Protein AF-A0A7S3TJL0-F1 (afdb_monomer_lite)

Structure (mmCIF, N/CA/C/O backbone):
data_AF-A0A7S3TJL0-F1
#
_entry.id   AF-A0A7S3TJL0-F1
#
loop_
_atom_site.group_PDB
_atom_site.id
_atom_site.type_symbol
_atom_site.label_atom_id
_atom_site.label_alt_id
_atom_site.label_comp_id
_atom_site.label_asym_id
_atom_site.label_entity_id
_atom_site.label_seq_id
_atom_site.pdbx_PDB_ins_code
_atom_site.Cartn_x
_atom_site.Cartn_y
_atom_site.Cartn_z
_atom_site.occupancy
_atom_site.B_iso_or_equiv
_atom_site.auth_seq_id
_atom_site.auth_comp_id
_atom_site.auth_asym_id
_atom_site.auth_atom_id
_atom_site.pdbx_PDB_model_num
ATOM 1 N N . MET A 1 1 ? -51.383 46.340 57.759 1.00 37.53 1 MET A N 1
ATOM 2 C CA . MET A 1 1 ? -51.247 44.879 57.587 1.00 37.53 1 MET A CA 1
ATOM 3 C C . MET A 1 1 ? -51.722 44.535 56.179 1.00 37.53 1 MET A C 1
ATOM 5 O O . MET A 1 1 ? -52.919 44.506 55.946 1.00 37.53 1 MET A O 1
ATOM 9 N N . LEU A 1 2 ? -50.803 44.392 55.225 1.00 33.56 2 LEU A N 1
ATOM 10 C CA . LEU A 1 2 ? -51.072 43.891 53.872 1.00 33.56 2 LEU A CA 1
ATOM 11 C C . LEU A 1 2 ? -49.886 42.992 53.514 1.00 33.56 2 LEU A C 1
ATOM 13 O O . LEU A 1 2 ? -48.758 43.473 53.453 1.00 33.56 2 LEU A O 1
ATOM 17 N N . ALA A 1 3 ? -50.137 41.693 53.368 1.00 33.34 3 ALA A N 1
ATOM 18 C CA . ALA A 1 3 ? -49.146 40.703 52.967 1.00 33.34 3 ALA A CA 1
ATOM 19 C C . ALA A 1 3 ? -49.396 40.327 51.501 1.00 33.34 3 ALA A C 1
ATOM 21 O O . ALA A 1 3 ? -50.494 39.899 51.150 1.00 33.34 3 ALA A O 1
ATOM 22 N N . PHE A 1 4 ? -48.382 40.503 50.654 1.00 33.59 4 PHE A N 1
ATOM 23 C CA . PHE A 1 4 ? -48.356 39.991 49.286 1.00 33.59 4 PHE A CA 1
ATOM 24 C C . PHE A 1 4 ? -47.854 38.542 49.309 1.00 33.59 4 PHE A C 1
ATOM 26 O O . PHE A 1 4 ? -46.744 38.283 49.770 1.00 33.59 4 PHE A O 1
ATOM 33 N N . ALA A 1 5 ? -48.651 37.604 48.797 1.00 37.78 5 ALA A N 1
ATOM 34 C CA . ALA A 1 5 ? -48.217 36.237 48.527 1.00 37.78 5 ALA A CA 1
ATOM 35 C C . ALA A 1 5 ? -47.764 36.135 47.062 1.00 37.78 5 ALA A C 1
ATOM 37 O O . ALA A 1 5 ? -48.569 36.305 46.148 1.00 37.78 5 ALA A O 1
ATOM 38 N N . ALA A 1 6 ? -46.476 35.873 46.837 1.00 39.34 6 ALA A N 1
ATOM 39 C CA . ALA A 1 6 ? -45.930 35.566 45.519 1.00 39.34 6 ALA A CA 1
ATOM 40 C C . ALA A 1 6 ? -45.994 34.050 45.277 1.00 39.34 6 ALA A C 1
ATOM 42 O O . ALA A 1 6 ? -45.439 33.265 46.044 1.00 39.34 6 ALA A O 1
ATOM 43 N N . THR A 1 7 ? -46.675 33.629 44.213 1.00 39.88 7 THR A N 1
ATOM 44 C CA . THR A 1 7 ? -46.745 32.225 43.788 1.00 39.88 7 THR A CA 1
ATOM 45 C C . THR A 1 7 ? -45.556 31.904 42.882 1.00 39.88 7 THR A C 1
ATOM 47 O O . THR A 1 7 ? -45.452 32.432 41.777 1.00 39.88 7 THR A O 1
ATOM 50 N N . VAL A 1 8 ? -44.659 31.025 43.331 1.00 39.06 8 VAL A N 1
ATOM 51 C CA . VAL A 1 8 ? -43.552 30.498 42.519 1.00 39.06 8 VAL A CA 1
ATOM 52 C C . VAL A 1 8 ? -44.077 29.333 41.674 1.00 39.06 8 VAL A C 1
ATOM 54 O O . VAL A 1 8 ? -44.480 28.306 42.214 1.00 39.06 8 VAL A O 1
ATOM 57 N N . LYS A 1 9 ? -44.082 29.476 40.341 1.00 39.56 9 LYS A N 1
ATOM 58 C CA . LYS A 1 9 ? -44.281 28.351 39.413 1.00 39.56 9 LYS A CA 1
ATOM 59 C C . LYS A 1 9 ? -42.961 27.600 39.262 1.00 39.56 9 LYS A C 1
ATOM 61 O O . LYS A 1 9 ? -41.995 28.134 38.723 1.00 39.56 9 LYS A O 1
ATOM 66 N N . GLN A 1 10 ? -42.935 26.363 39.737 1.00 40.12 10 GLN A N 1
ATOM 67 C CA . GLN A 1 10 ? -41.812 25.449 39.586 1.00 40.12 10 GLN A CA 1
ATOM 68 C C . GLN A 1 10 ? -41.771 24.951 38.132 1.00 40.12 10 GLN A C 1
ATOM 70 O O . GLN A 1 10 ? -42.680 24.258 37.677 1.00 40.12 10 GLN A O 1
ATOM 75 N N . VAL A 1 11 ? -40.747 25.356 37.381 1.00 43.44 11 VAL A N 1
ATOM 76 C CA . VAL A 1 11 ? -40.484 24.839 36.033 1.00 43.44 11 VAL A CA 1
ATOM 77 C C . VAL A 1 11 ? -39.840 23.464 36.200 1.00 43.44 11 VAL A C 1
ATOM 79 O O . VAL A 1 11 ? -38.714 23.366 36.685 1.00 43.44 11 VAL A O 1
ATOM 82 N N . LEU A 1 12 ? -40.563 22.395 35.853 1.00 43.06 12 LEU A N 1
ATOM 83 C CA . LEU A 1 12 ? -39.977 21.058 35.773 1.00 43.06 12 LEU A CA 1
ATOM 84 C C . LEU A 1 12 ? -38.981 21.029 34.607 1.00 43.06 12 LEU A C 1
ATOM 86 O O . LEU A 1 12 ? -39.373 21.120 33.445 1.00 43.06 12 LEU A O 1
ATOM 90 N N . SER A 1 13 ? -37.697 20.911 34.939 1.00 40.69 13 SER A N 1
ATOM 91 C CA . SER A 1 13 ? -36.629 20.610 33.988 1.00 40.69 13 SER A CA 1
ATOM 92 C C . SER A 1 13 ? -36.800 19.172 33.498 1.00 40.69 13 SER A C 1
ATOM 94 O O . SER A 1 13 ? -36.770 18.231 34.294 1.00 40.69 13 SER A O 1
ATOM 96 N N . THR A 1 14 ? -37.026 18.992 32.201 1.00 42.03 14 THR A N 1
ATOM 97 C CA . THR A 1 14 ? -37.014 17.678 31.561 1.00 42.03 14 THR A CA 1
ATOM 98 C C . THR A 1 14 ? -35.569 17.189 31.487 1.00 42.03 14 THR A C 1
ATOM 100 O O . THR A 1 14 ? -34.724 17.782 30.821 1.00 42.03 14 THR A O 1
ATOM 103 N N . ALA A 1 15 ? -35.261 16.114 32.213 1.00 44.47 15 ALA A N 1
ATOM 104 C CA . ALA A 1 15 ? -33.956 15.471 32.157 1.00 44.47 15 ALA A CA 1
ATOM 105 C C . ALA A 1 15 ? -33.783 14.784 30.792 1.00 44.47 15 ALA A C 1
ATOM 107 O O . ALA A 1 15 ? -34.384 13.743 30.532 1.00 44.47 15 ALA A O 1
ATOM 108 N N . THR A 1 16 ? -32.969 15.372 29.916 1.00 42.31 16 THR A N 1
ATOM 109 C CA . THR A 1 16 ? -32.524 14.733 28.674 1.00 42.31 16 THR A CA 1
ATOM 110 C C . THR A 1 16 ? -31.595 13.578 29.033 1.00 42.31 16 THR A C 1
ATOM 112 O O . THR A 1 16 ? -30.506 13.788 29.566 1.00 42.31 16 THR A O 1
ATOM 115 N N . THR A 1 17 ? -32.027 12.347 28.773 1.00 38.78 17 THR A N 1
ATOM 116 C CA . THR A 1 17 ? -31.172 11.161 28.881 1.00 38.78 17 THR A CA 1
ATOM 117 C C . THR A 1 17 ? -30.057 11.290 27.837 1.00 38.78 17 THR A C 1
ATOM 119 O O . THR A 1 17 ? -30.374 11.553 26.675 1.00 38.78 17 THR A O 1
ATOM 122 N N . PRO A 1 18 ? -28.766 11.160 28.193 1.00 42.19 18 PRO A N 1
ATOM 123 C CA . PRO A 1 18 ? -27.700 11.211 27.202 1.00 42.19 18 PRO A CA 1
ATOM 124 C C . PRO A 1 18 ? -27.869 10.038 26.232 1.00 42.19 18 PRO A C 1
ATOM 126 O O . PRO A 1 18 ? -27.797 8.876 26.629 1.00 42.19 18 PRO A O 1
ATOM 129 N N . THR A 1 19 ? -28.116 10.344 24.959 1.00 41.25 19 THR A N 1
ATOM 130 C CA . THR A 1 19 ? -28.063 9.358 23.879 1.00 41.25 19 THR A CA 1
ATOM 131 C C . THR A 1 19 ? -26.627 8.856 23.788 1.00 41.25 19 THR A C 1
ATOM 133 O O . THR A 1 19 ? -25.741 9.583 23.340 1.00 41.25 19 THR A O 1
ATOM 136 N N . VAL A 1 20 ? -26.381 7.628 24.242 1.00 49.62 20 VAL A N 1
ATOM 137 C CA . VAL A 1 20 ? -25.116 6.935 23.986 1.00 49.62 20 VAL A CA 1
ATOM 138 C C . VAL A 1 20 ? -25.067 6.692 22.482 1.00 49.62 20 VAL A C 1
ATOM 140 O O . VAL A 1 20 ? -25.865 5.918 21.955 1.00 49.62 20 VAL A O 1
ATOM 143 N N . LEU A 1 21 ? -24.193 7.406 21.771 1.00 59.88 21 LEU A N 1
ATOM 144 C CA . LEU A 1 21 ? -23.946 7.107 20.366 1.00 59.88 21 LEU A CA 1
ATOM 145 C C . LEU A 1 21 ? -23.358 5.690 20.299 1.00 59.88 21 LEU A C 1
ATOM 147 O O . LEU A 1 21 ? -22.334 5.413 20.923 1.00 59.88 21 LEU A O 1
ATOM 151 N N . ALA A 1 22 ? -24.059 4.790 19.610 1.00 78.38 22 ALA A N 1
ATOM 152 C CA . ALA A 1 22 ? -23.679 3.386 19.504 1.00 78.38 22 ALA A CA 1
ATOM 153 C C . ALA A 1 22 ? -22.351 3.228 18.745 1.00 78.38 22 ALA A C 1
ATOM 155 O O . ALA A 1 22 ? -22.059 4.008 17.835 1.00 78.38 22 ALA A O 1
ATOM 156 N N . SER A 1 23 ? -21.557 2.217 19.115 1.00 91.75 23 SER A N 1
ATOM 157 C CA . SER A 1 23 ? -20.370 1.838 18.347 1.00 91.75 23 SER A CA 1
ATOM 158 C C . SER A 1 23 ? -20.772 1.358 16.951 1.00 91.75 23 SER A C 1
ATOM 160 O O . SER A 1 23 ? -21.835 0.764 16.757 1.00 91.75 23 SER A O 1
ATOM 162 N N . ILE A 1 24 ? -19.923 1.644 15.968 1.00 97.00 24 ILE A N 1
ATOM 163 C CA . ILE A 1 24 ? -20.147 1.300 14.566 1.00 97.00 24 ILE A CA 1
ATOM 164 C C . ILE A 1 24 ? -19.171 0.172 14.226 1.00 97.00 24 ILE A C 1
ATOM 166 O O . ILE A 1 24 ? -17.973 0.443 14.104 1.00 97.00 24 ILE A O 1
ATOM 170 N N . PRO A 1 25 ? -19.629 -1.086 14.113 1.00 97.56 25 PRO A N 1
ATOM 171 C CA . PRO A 1 25 ? -18.743 -2.193 13.781 1.00 97.56 25 PRO A CA 1
ATOM 172 C C . PRO A 1 25 ? -18.229 -2.026 12.348 1.00 97.56 25 PRO A C 1
ATOM 174 O O . PRO A 1 25 ? -18.991 -1.699 11.444 1.00 97.56 25 PRO A O 1
ATOM 177 N N . LEU A 1 26 ? -16.930 -2.228 12.144 1.00 98.19 26 LEU A N 1
ATOM 178 C CA . LEU A 1 26 ? -16.267 -2.129 10.838 1.00 98.19 26 LEU A CA 1
ATOM 179 C C . LEU A 1 26 ? -15.763 -3.491 10.363 1.00 98.19 26 LEU A C 1
ATOM 181 O O . LEU A 1 26 ? -15.884 -3.811 9.182 1.00 98.19 26 LEU A O 1
ATOM 185 N N . VAL A 1 27 ? -15.214 -4.281 11.289 1.00 98.25 27 VAL A N 1
ATOM 186 C CA . VAL A 1 27 ? -14.741 -5.645 11.042 1.00 98.25 27 VAL A CA 1
ATOM 187 C C . VAL A 1 27 ? -15.250 -6.567 12.144 1.00 98.25 27 VAL A C 1
ATOM 189 O O . VAL A 1 27 ? -14.992 -6.320 13.324 1.00 98.25 27 VAL A O 1
ATOM 192 N N . THR A 1 28 ? -15.931 -7.639 11.751 1.00 97.81 28 THR A N 1
ATOM 193 C CA . THR A 1 28 ? -16.382 -8.743 12.605 1.00 97.81 28 THR A CA 1
ATOM 194 C C . THR A 1 28 ? -16.117 -10.081 11.909 1.00 97.81 28 THR A C 1
ATOM 196 O O . THR A 1 28 ? -15.812 -10.134 10.718 1.00 97.81 28 THR A O 1
ATOM 199 N N . PHE A 1 29 ? -16.222 -11.174 12.666 1.00 96.56 29 PHE A N 1
ATOM 200 C CA . PHE A 1 29 ? -16.046 -12.550 12.177 1.00 96.56 29 PHE A CA 1
ATOM 201 C C . PHE A 1 29 ? -17.307 -13.399 12.405 1.00 96.56 29 PHE A C 1
ATOM 203 O O . PHE A 1 29 ? -17.246 -14.619 12.478 1.00 96.56 29 PHE A O 1
ATOM 210 N N . ASP A 1 30 ? -18.459 -12.747 12.560 1.00 94.19 30 ASP A N 1
ATOM 211 C CA . ASP A 1 30 ? -19.764 -13.362 12.832 1.00 94.19 30 ASP A CA 1
ATOM 212 C C . ASP A 1 30 ? -20.548 -13.728 11.560 1.00 94.19 30 ASP A C 1
ATOM 214 O O . ASP A 1 30 ? -21.629 -14.312 11.645 1.00 94.19 30 ASP A O 1
ATOM 218 N N . GLY A 1 31 ? -20.004 -13.412 10.382 1.00 92.75 31 GLY A N 1
ATOM 219 C CA . GLY A 1 31 ? -20.635 -13.668 9.091 1.00 92.75 31 GLY A CA 1
ATOM 220 C C . GLY A 1 31 ? -21.589 -12.563 8.632 1.00 92.75 31 GLY A C 1
ATOM 221 O O . GLY A 1 31 ? -22.182 -12.701 7.560 1.00 92.75 31 GLY A O 1
ATOM 222 N N . GLU A 1 32 ? -21.735 -11.466 9.387 1.00 95.31 32 GLU A N 1
ATOM 223 C CA . GLU A 1 32 ? -22.514 -10.312 8.935 1.00 95.31 32 GLU A CA 1
ATOM 224 C C . GLU A 1 32 ? -21.841 -9.673 7.714 1.00 95.31 32 GLU A C 1
ATOM 226 O O . GLU A 1 32 ? -20.670 -9.297 7.750 1.00 95.31 32 GLU A O 1
ATOM 231 N N . LYS A 1 33 ? -22.578 -9.542 6.608 1.00 94.06 33 LYS A N 1
ATOM 232 C CA . LYS A 1 33 ? -22.008 -9.183 5.300 1.00 94.06 33 LYS A CA 1
ATOM 233 C C . LYS A 1 33 ? -21.401 -7.780 5.281 1.00 94.06 33 LYS A C 1
ATOM 235 O O . LYS A 1 33 ? -20.465 -7.539 4.527 1.00 94.06 33 LYS A O 1
ATOM 240 N N . ALA A 1 34 ? -21.953 -6.850 6.060 1.00 94.56 34 ALA A N 1
ATOM 241 C CA . ALA A 1 34 ? -21.466 -5.471 6.105 1.00 94.56 34 ALA A CA 1
ATOM 242 C C . ALA A 1 34 ? -20.107 -5.324 6.817 1.00 94.56 34 ALA A C 1
ATOM 244 O O . ALA A 1 34 ? -19.437 -4.307 6.646 1.00 94.56 34 ALA A O 1
ATOM 245 N N . THR A 1 35 ? -19.715 -6.310 7.626 1.00 96.62 35 THR A N 1
ATOM 246 C CA . THR A 1 35 ? -18.558 -6.225 8.530 1.00 96.62 35 THR A CA 1
ATOM 247 C C . THR A 1 35 ? -17.637 -7.442 8.457 1.00 96.62 35 THR A C 1
ATOM 249 O O . THR A 1 35 ? -16.533 -7.397 8.987 1.00 96.62 35 THR A O 1
ATOM 252 N N . THR A 1 36 ? -18.031 -8.509 7.766 1.00 96.56 36 THR A N 1
ATOM 253 C CA . THR A 1 36 ? -17.171 -9.657 7.466 1.00 96.56 36 THR A CA 1
ATOM 254 C C . THR A 1 36 ? -16.476 -9.424 6.131 1.00 96.56 36 THR A C 1
ATOM 256 O O . THR A 1 36 ? -17.125 -9.383 5.085 1.00 96.56 36 THR A O 1
ATOM 259 N N . HIS A 1 37 ? -15.151 -9.302 6.168 1.00 96.69 37 HIS A N 1
ATOM 260 C CA . HIS A 1 37 ? -14.323 -9.031 4.991 1.00 96.69 37 HIS A CA 1
ATOM 261 C C . HIS A 1 37 ? -13.296 -10.138 4.773 1.00 96.69 37 HIS A C 1
ATOM 263 O O . HIS A 1 37 ? -12.844 -10.783 5.720 1.00 96.69 37 HIS A O 1
ATOM 269 N N . GLU A 1 38 ? -12.903 -10.336 3.518 1.00 95.56 38 GLU A N 1
ATOM 270 C CA . GLU A 1 38 ? -11.786 -11.210 3.176 1.00 95.56 38 GLU A CA 1
ATOM 271 C C . GLU A 1 38 ? -10.471 -10.468 3.421 1.00 95.56 38 GLU A C 1
ATOM 273 O O . GLU A 1 38 ? -10.247 -9.378 2.894 1.00 95.56 38 GLU A O 1
ATOM 278 N N . PHE A 1 39 ? -9.609 -11.063 4.242 1.00 96.25 39 PHE A N 1
ATOM 279 C CA . PHE A 1 39 ? -8.285 -10.533 4.530 1.00 96.25 39 PHE A CA 1
ATOM 280 C C . PHE A 1 39 ? -7.239 -11.269 3.704 1.00 96.25 39 PHE A C 1
ATOM 282 O O . PHE A 1 39 ? -7.171 -12.497 3.724 1.00 96.25 39 PHE A O 1
ATOM 289 N N . VAL A 1 40 ? -6.387 -10.495 3.045 1.00 93.25 40 VAL A N 1
ATOM 290 C CA . VAL A 1 40 ? -5.231 -10.979 2.301 1.00 93.25 40 VAL A CA 1
ATOM 291 C C . VAL A 1 40 ? -3.975 -10.670 3.101 1.00 93.25 40 VAL A C 1
ATOM 293 O O . VAL A 1 40 ? -3.731 -9.526 3.502 1.00 93.25 40 VAL A O 1
ATOM 296 N N . GLU A 1 41 ? -3.188 -11.706 3.348 1.00 93.44 41 GLU A N 1
ATOM 297 C CA . GLU A 1 41 ? -1.861 -11.587 3.932 1.00 93.44 41 GLU A CA 1
ATOM 298 C C . GLU A 1 41 ? -0.881 -10.996 2.919 1.00 93.44 41 GLU A C 1
ATOM 300 O O . GLU A 1 41 ? -0.893 -11.350 1.742 1.00 93.44 41 GLU A O 1
ATOM 305 N N . LEU A 1 42 ? 0.001 -10.117 3.386 1.00 89.75 42 LEU A N 1
ATOM 306 C CA . LEU A 1 42 ? 1.160 -9.697 2.618 1.00 89.75 42 LEU A CA 1
ATOM 307 C C . LEU A 1 42 ? 2.369 -9.564 3.535 1.00 89.75 42 LEU A C 1
ATOM 309 O O . LEU A 1 42 ? 2.363 -8.775 4.480 1.00 89.75 42 LEU A O 1
ATOM 313 N N . ASN A 1 43 ? 3.431 -10.284 3.204 1.00 88.50 43 ASN A N 1
ATOM 314 C CA . ASN A 1 43 ? 4.710 -10.186 3.892 1.00 88.50 43 ASN A CA 1
ATOM 315 C C . ASN A 1 43 ? 5.683 -9.310 3.096 1.00 88.50 43 ASN A C 1
ATOM 317 O O . ASN A 1 43 ? 5.440 -8.955 1.937 1.00 88.50 43 ASN A O 1
ATOM 321 N N . ASP A 1 44 ? 6.766 -8.919 3.754 1.00 79.06 44 ASP A N 1
ATOM 322 C CA . ASP A 1 44 ? 7.886 -8.189 3.167 1.00 79.06 44 ASP A CA 1
ATOM 323 C C . ASP A 1 44 ? 8.346 -8.828 1.841 1.00 79.06 44 ASP A C 1
ATOM 325 O O . ASP A 1 44 ? 8.414 -10.056 1.738 1.00 79.06 44 ASP A O 1
ATOM 329 N N . PRO A 1 45 ? 8.596 -8.037 0.786 1.00 63.88 45 PRO A N 1
ATOM 330 C CA . PRO A 1 45 ? 8.526 -8.536 -0.571 1.00 63.88 45 PRO A CA 1
ATOM 331 C C . PRO A 1 45 ? 9.773 -9.316 -0.989 1.00 63.88 45 PRO A C 1
ATOM 333 O O . PRO A 1 45 ? 10.861 -9.218 -0.410 1.00 63.88 45 PRO A O 1
ATOM 336 N N . VAL A 1 46 ? 9.621 -10.019 -2.112 1.00 50.62 46 VAL A N 1
ATOM 337 C CA . VAL A 1 46 ? 10.740 -10.470 -2.946 1.00 50.62 46 VAL A CA 1
ATOM 338 C C . VAL A 1 46 ? 11.572 -9.237 -3.347 1.00 50.62 46 VAL A C 1
ATOM 340 O O . VAL A 1 46 ? 10.995 -8.192 -3.632 1.00 50.62 46 VAL A O 1
ATOM 343 N N . MET A 1 47 ? 12.909 -9.374 -3.368 1.00 50.44 47 MET A N 1
ATOM 344 C CA . MET A 1 47 ? 13.965 -8.325 -3.423 1.00 50.44 47 MET A CA 1
ATOM 345 C C . MET A 1 47 ? 14.662 -7.997 -2.085 1.00 50.44 47 MET A C 1
ATOM 347 O O . MET A 1 47 ? 15.243 -6.929 -1.915 1.00 50.44 47 MET A O 1
ATOM 351 N N . GLY A 1 48 ? 14.700 -8.955 -1.155 1.00 63.06 48 GLY A N 1
ATOM 352 C CA . GLY A 1 48 ? 15.576 -8.908 0.025 1.00 63.06 48 GLY A CA 1
ATOM 353 C C . GLY A 1 48 ? 14.846 -8.877 1.362 1.00 63.06 48 GLY A C 1
ATOM 354 O O . GLY A 1 48 ? 15.511 -9.028 2.389 1.00 63.06 48 GLY A O 1
ATOM 355 N N . GLY A 1 49 ? 13.514 -8.743 1.344 1.00 76.38 49 GLY A N 1
ATOM 356 C CA . GLY A 1 49 ? 12.668 -8.931 2.514 1.00 76.38 49 GLY A CA 1
ATOM 357 C C . GLY A 1 49 ? 12.806 -10.342 3.075 1.00 76.38 49 GLY A C 1
ATOM 358 O O . GLY A 1 49 ? 13.008 -11.312 2.340 1.00 76.38 49 GLY A O 1
ATOM 359 N N . ARG A 1 50 ? 12.785 -10.449 4.402 1.00 85.81 50 ARG A N 1
ATOM 360 C CA . ARG A 1 50 ? 12.987 -11.723 5.119 1.00 85.81 50 ARG A CA 1
ATOM 361 C C . ARG A 1 50 ? 11.935 -11.991 6.188 1.00 85.81 50 ARG A C 1
ATOM 363 O O . ARG A 1 50 ? 11.968 -13.055 6.802 1.00 85.81 50 ARG A O 1
ATOM 370 N N . SER A 1 51 ? 11.035 -11.037 6.420 1.00 91.81 51 SER A N 1
ATOM 371 C CA . SER A 1 51 ? 9.941 -11.208 7.375 1.00 91.81 51 SER A CA 1
ATOM 372 C C . SER A 1 51 ? 8.931 -12.205 6.822 1.00 91.81 51 SER A C 1
ATOM 374 O O . SER A 1 51 ? 8.645 -12.208 5.626 1.00 91.81 51 SER A O 1
ATOM 376 N N . SER A 1 52 ? 8.402 -13.058 7.689 1.00 93.88 52 SER A N 1
ATOM 377 C CA . SER A 1 52 ? 7.475 -14.122 7.308 1.00 93.88 52 SER A CA 1
ATOM 378 C C . SER A 1 52 ? 6.357 -14.187 8.329 1.00 93.88 52 SER A C 1
ATOM 380 O O . SER A 1 52 ? 6.615 -14.204 9.532 1.00 93.88 52 SER A O 1
ATOM 382 N N . GLY A 1 53 ? 5.123 -14.244 7.851 1.00 94.69 53 GLY A N 1
ATOM 383 C CA . GLY A 1 53 ? 3.943 -14.308 8.695 1.00 94.69 53 GLY A CA 1
ATOM 384 C C . GLY A 1 53 ? 2.858 -15.178 8.096 1.00 94.69 53 GLY A C 1
ATOM 385 O O . GLY A 1 53 ? 3.060 -15.805 7.062 1.00 94.69 53 GLY A O 1
ATOM 386 N N . THR A 1 54 ? 1.742 -15.239 8.812 1.00 96.81 54 THR A N 1
ATOM 387 C CA . THR A 1 54 ? 0.493 -15.860 8.395 1.00 96.81 54 THR A CA 1
ATOM 388 C C . THR A 1 54 ? -0.689 -14.980 8.797 1.00 96.81 54 THR A C 1
ATOM 390 O O . THR A 1 54 ? -0.662 -14.367 9.870 1.00 96.81 54 THR A O 1
ATOM 393 N N . TRP A 1 55 ? -1.745 -14.955 7.984 1.00 97.69 55 TRP A N 1
ATOM 394 C CA . TRP A 1 55 ? -3.083 -14.544 8.410 1.00 97.69 55 TRP A CA 1
ATOM 395 C C . TRP A 1 55 ? -4.054 -15.723 8.358 1.00 97.69 55 TRP A C 1
ATOM 397 O O . TRP A 1 55 ? -4.251 -16.343 7.315 1.00 97.69 55 TRP A O 1
ATOM 407 N N . SER A 1 56 ? -4.691 -16.028 9.487 1.00 97.56 56 SER A N 1
ATOM 408 C CA . SER A 1 56 ? -5.672 -17.111 9.598 1.00 97.56 56 SER A CA 1
ATOM 409 C C . SER A 1 56 ? -6.972 -16.619 10.218 1.00 97.56 56 SER A C 1
ATOM 411 O O . SER A 1 56 ? -6.961 -15.922 11.228 1.00 97.56 56 SER A O 1
ATOM 413 N N . VAL A 1 57 ? -8.109 -17.020 9.650 1.00 96.50 57 VAL A N 1
ATOM 414 C CA . VAL A 1 57 ? -9.435 -16.696 10.193 1.00 96.50 57 VAL A CA 1
ATOM 415 C C . VAL A 1 57 ? -9.950 -17.872 11.021 1.00 96.50 57 VAL A C 1
ATOM 417 O O . VAL A 1 57 ? -10.175 -18.962 10.497 1.00 96.50 57 VAL A O 1
ATOM 420 N N . MET A 1 58 ? -10.119 -17.651 12.323 1.00 95.50 58 MET A N 1
ATOM 421 C CA . MET A 1 58 ? -10.808 -18.552 13.250 1.00 95.50 58 MET A CA 1
ATOM 422 C C . MET A 1 58 ? -12.317 -18.237 13.258 1.00 95.50 58 MET A C 1
ATOM 424 O O . MET A 1 58 ? -12.721 -17.184 12.766 1.00 95.50 58 MET A O 1
ATOM 428 N N . PRO A 1 59 ? -13.184 -19.095 13.837 1.00 92.69 59 PRO A N 1
ATOM 429 C CA . PRO A 1 59 ? -14.636 -18.895 13.788 1.00 92.69 59 PRO A CA 1
ATOM 430 C C . PRO A 1 59 ? -15.149 -17.562 14.348 1.00 92.69 59 PRO A C 1
ATOM 432 O O . PRO A 1 59 ? -16.264 -17.176 14.030 1.00 92.69 59 PRO A O 1
ATOM 435 N N . THR A 1 60 ? -14.386 -16.899 15.222 1.00 94.94 60 THR A N 1
ATOM 436 C CA . THR A 1 60 ? -14.811 -15.657 15.888 1.00 94.94 60 THR A CA 1
ATOM 437 C C . THR A 1 60 ? -13.739 -14.563 15.924 1.00 94.94 60 THR A C 1
ATOM 439 O O . THR A 1 60 ? -13.987 -13.509 16.506 1.00 94.94 60 THR A O 1
ATOM 442 N N . PHE A 1 61 ? -12.558 -14.786 15.338 1.00 98.06 61 PHE A N 1
ATOM 443 C CA . PHE A 1 61 ? -11.445 -13.826 15.324 1.00 98.06 61 PHE A CA 1
ATOM 444 C C . PHE A 1 61 ? -10.436 -14.145 14.211 1.00 98.06 61 PHE A C 1
ATOM 446 O O . PHE A 1 61 ? -10.352 -15.278 13.745 1.00 98.06 61 PHE A O 1
ATOM 453 N N . GLY A 1 62 ? -9.643 -13.162 13.798 1.00 98.00 62 GLY A N 1
ATOM 454 C CA . GLY A 1 62 ? -8.480 -13.337 12.927 1.00 98.00 62 GLY A CA 1
ATOM 455 C C . GLY A 1 62 ? -7.181 -13.437 13.726 1.00 98.00 62 GLY A C 1
ATOM 456 O O . GLY A 1 62 ? -7.091 -12.900 14.829 1.00 98.00 62 GLY A O 1
ATOM 457 N N . VAL A 1 63 ? -6.175 -14.110 13.174 1.00 98.56 63 VAL A N 1
ATOM 458 C CA . VAL A 1 63 ? -4.861 -14.321 13.791 1.00 98.56 63 VAL A CA 1
ATOM 459 C C . VAL A 1 63 ? -3.773 -13.911 12.813 1.00 98.56 63 VAL A C 1
ATOM 461 O O . VAL A 1 63 ? -3.685 -14.465 11.719 1.00 98.56 63 VAL A O 1
ATOM 464 N N . MET A 1 64 ? -2.935 -12.968 13.235 1.00 98.50 64 MET A N 1
ATOM 465 C CA . MET A 1 64 ? -1.648 -12.664 12.623 1.00 98.50 64 MET A CA 1
ATOM 466 C C . MET A 1 64 ? -0.547 -13.309 13.460 1.00 98.50 64 MET A C 1
ATOM 468 O O . MET A 1 64 ? -0.409 -12.985 14.639 1.00 98.50 64 MET A O 1
ATOM 472 N N . ASP A 1 65 ? 0.253 -14.177 12.854 1.00 98.25 65 ASP A N 1
ATOM 473 C CA . ASP A 1 65 ? 1.378 -14.839 13.521 1.00 98.25 65 ASP A CA 1
ATOM 474 C C . ASP A 1 65 ? 2.609 -14.818 12.618 1.00 98.25 65 ASP A C 1
ATOM 476 O O . ASP A 1 65 ? 2.484 -15.048 11.417 1.00 98.25 65 ASP A O 1
ATOM 480 N N . GLY A 1 66 ? 3.788 -14.513 13.154 1.00 97.25 66 GLY A N 1
ATOM 481 C CA . GLY A 1 66 ? 5.003 -14.463 12.352 1.00 97.25 66 GLY A CA 1
ATOM 482 C C . GLY A 1 66 ? 6.212 -13.857 13.047 1.00 97.25 66 GLY A C 1
ATOM 483 O O . GLY A 1 66 ? 6.275 -13.717 14.269 1.00 97.25 66 GLY A O 1
ATOM 484 N N . GLU A 1 67 ? 7.195 -13.476 12.241 1.00 97.12 67 GLU A N 1
ATOM 485 C CA . GLU A 1 67 ? 8.411 -12.811 12.688 1.00 97.12 67 GLU A CA 1
ATOM 486 C C . GLU A 1 67 ? 8.792 -11.694 11.717 1.00 97.12 67 GLU A C 1
ATOM 488 O O . GLU A 1 67 ? 8.908 -11.899 10.505 1.00 97.12 67 GLU A O 1
ATOM 493 N N . VAL A 1 68 ? 9.004 -10.503 12.276 1.00 95.56 68 VAL A N 1
ATOM 494 C CA . VAL A 1 68 ? 9.569 -9.366 11.556 1.00 95.56 68 VAL A CA 1
ATOM 495 C C . VAL A 1 68 ? 11.065 -9.337 11.813 1.00 95.56 68 VAL A C 1
ATOM 497 O O . VAL A 1 68 ? 11.503 -9.301 12.963 1.00 95.56 68 VAL A O 1
ATOM 500 N N . VAL A 1 69 ? 11.848 -9.332 10.740 1.00 93.56 69 VAL A N 1
ATOM 501 C CA . VAL A 1 69 ? 13.313 -9.268 10.777 1.00 93.56 69 VAL A CA 1
ATOM 502 C C . VAL A 1 69 ? 13.815 -8.116 9.917 1.00 93.56 69 VAL A C 1
ATOM 504 O O . VAL A 1 69 ? 13.079 -7.571 9.093 1.00 93.56 69 VAL A O 1
ATOM 507 N N . ASP A 1 70 ? 15.082 -7.752 10.097 1.00 88.38 70 ASP A N 1
ATOM 508 C CA . ASP A 1 70 ? 15.703 -6.721 9.275 1.00 88.38 70 ASP A CA 1
ATOM 509 C C . ASP A 1 70 ? 15.826 -7.157 7.816 1.00 88.38 70 ASP A C 1
ATOM 511 O O . ASP A 1 70 ? 16.257 -8.272 7.495 1.00 88.38 70 ASP A O 1
ATOM 515 N N . VAL A 1 71 ? 15.517 -6.216 6.931 1.00 80.56 71 VAL A N 1
ATOM 516 C CA . VAL A 1 71 ? 15.794 -6.307 5.504 1.00 80.56 71 VAL A CA 1
ATOM 517 C C . VAL A 1 71 ? 17.257 -5.915 5.296 1.00 80.56 71 VAL A C 1
ATOM 519 O O . VAL A 1 71 ? 17.603 -4.745 5.489 1.00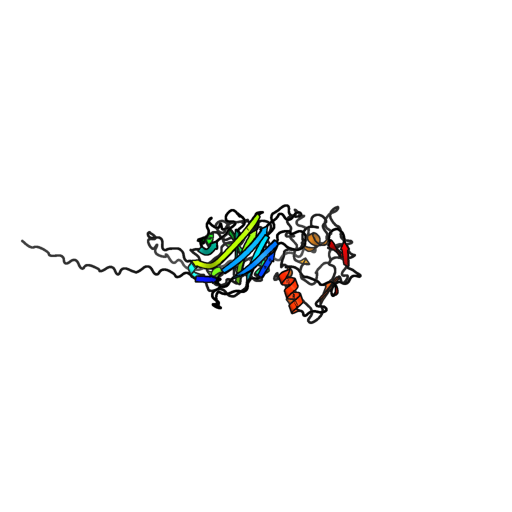 80.56 71 VAL A O 1
ATOM 522 N N . PRO A 1 72 ? 18.157 -6.837 4.902 1.00 76.88 72 PRO A N 1
ATOM 523 C CA . PRO A 1 72 ? 19.595 -6.556 4.880 1.00 76.88 72 PRO A CA 1
ATOM 524 C C . PRO A 1 72 ? 19.989 -5.390 3.973 1.00 76.88 72 PRO A C 1
ATOM 526 O O . PRO A 1 72 ? 20.957 -4.691 4.260 1.00 76.88 72 PRO A O 1
ATOM 529 N N . SER A 1 73 ? 19.251 -5.183 2.880 1.00 67.62 73 SER A N 1
ATOM 530 C CA . SER A 1 73 ? 19.472 -4.075 1.951 1.00 67.62 73 SER A CA 1
ATOM 531 C C . SER A 1 73 ? 19.039 -2.721 2.508 1.00 67.62 73 SER A C 1
ATOM 533 O O . SER A 1 73 ? 19.667 -1.718 2.179 1.00 67.62 73 SER A O 1
ATOM 535 N N . LEU A 1 74 ? 17.991 -2.693 3.336 1.00 69.25 74 LEU A N 1
ATOM 536 C CA . LEU A 1 74 ? 17.434 -1.467 3.915 1.00 69.25 74 LEU A CA 1
ATOM 537 C C . LEU A 1 74 ? 18.074 -1.111 5.258 1.00 69.25 74 LEU A C 1
ATOM 539 O O . LEU A 1 74 ? 17.950 0.028 5.697 1.00 69.25 74 LEU A O 1
ATOM 543 N N . GLN A 1 75 ? 18.717 -2.083 5.919 1.00 79.12 75 GLN A N 1
ATOM 544 C CA . GLN A 1 75 ? 19.182 -1.967 7.308 1.00 79.12 75 GLN A CA 1
ATOM 545 C C . GLN A 1 75 ? 18.060 -1.492 8.250 1.00 79.12 75 GLN A C 1
ATOM 547 O O . GLN A 1 75 ? 18.291 -0.718 9.178 1.00 79.12 75 GLN A O 1
ATOM 552 N N . ALA A 1 76 ? 16.834 -1.943 7.975 1.00 82.25 76 ALA A N 1
ATOM 553 C CA . ALA A 1 76 ? 15.623 -1.562 8.684 1.00 82.25 76 ALA A CA 1
ATOM 554 C C . ALA A 1 76 ? 14.685 -2.774 8.829 1.00 82.25 76 ALA A C 1
ATOM 556 O O . ALA A 1 76 ? 14.744 -3.675 7.982 1.00 82.25 76 ALA A O 1
ATOM 557 N N . PRO A 1 77 ? 13.806 -2.795 9.849 1.00 88.94 77 PRO A N 1
ATOM 558 C CA . PRO A 1 77 ? 12.827 -3.863 10.019 1.00 88.94 77 PRO A CA 1
ATOM 559 C C . PRO A 1 77 ? 11.883 -3.954 8.816 1.00 88.94 77 PRO A C 1
ATOM 561 O O . PRO A 1 77 ? 11.413 -2.927 8.327 1.00 88.94 77 PRO A O 1
ATOM 564 N N . GLY A 1 78 ? 11.581 -5.174 8.368 1.00 90.12 78 GLY A N 1
ATOM 565 C CA . GLY A 1 78 ? 10.553 -5.421 7.357 1.00 90.12 78 GLY A CA 1
ATOM 566 C C . GLY A 1 78 ? 9.133 -5.272 7.913 1.00 90.12 78 GLY A C 1
ATOM 567 O O . GLY A 1 78 ? 8.895 -4.597 8.922 1.00 90.12 78 GLY A O 1
ATOM 568 N N . PHE A 1 79 ? 8.172 -5.939 7.274 1.00 92.75 79 PHE A N 1
ATOM 569 C CA . PHE A 1 79 ? 6.800 -6.007 7.773 1.00 92.75 79 PHE A CA 1
ATOM 570 C C . PHE A 1 79 ? 6.116 -7.345 7.465 1.00 92.75 79 PHE A C 1
ATOM 572 O O . PHE A 1 79 ? 6.479 -8.062 6.534 1.00 92.75 79 PHE A O 1
ATOM 579 N N . ILE A 1 80 ? 5.062 -7.632 8.218 1.00 95.44 80 ILE A N 1
ATOM 580 C CA . ILE A 1 80 ? 3.993 -8.558 7.835 1.00 95.44 80 ILE A CA 1
ATOM 581 C C . ILE A 1 80 ? 2.662 -7.830 8.016 1.00 95.44 80 ILE A C 1
ATOM 583 O O . ILE A 1 80 ? 2.528 -6.982 8.907 1.00 95.44 80 ILE A O 1
ATOM 587 N N . LYS A 1 81 ? 1.678 -8.099 7.160 1.00 95.12 81 LYS A N 1
ATOM 588 C CA . LYS A 1 81 ? 0.370 -7.449 7.260 1.00 95.12 81 LYS A CA 1
ATOM 589 C C . LYS A 1 81 ? -0.777 -8.341 6.824 1.00 95.12 81 LYS A C 1
ATOM 591 O O . LYS A 1 81 ? -0.602 -9.253 6.025 1.00 95.12 81 LYS A O 1
ATOM 596 N N . ALA A 1 82 ? -1.965 -7.984 7.291 1.00 97.38 82 ALA A N 1
ATOM 597 C CA . ALA A 1 82 ? -3.230 -8.508 6.805 1.00 97.38 82 ALA A CA 1
ATOM 598 C C . ALA A 1 82 ? -4.120 -7.334 6.396 1.00 97.38 82 ALA A C 1
ATOM 600 O O . ALA A 1 82 ? -4.254 -6.362 7.145 1.00 97.38 82 ALA A O 1
ATOM 601 N N . ALA A 1 83 ? -4.709 -7.407 5.207 1.00 96.94 83 ALA A N 1
ATOM 602 C CA . ALA A 1 83 ? -5.475 -6.314 4.633 1.00 96.94 83 ALA A CA 1
ATOM 603 C C . ALA A 1 83 ? -6.826 -6.775 4.099 1.00 96.94 83 ALA A C 1
ATOM 605 O O . ALA A 1 83 ? -6.891 -7.749 3.360 1.00 96.94 83 ALA A O 1
ATOM 606 N N . ALA A 1 84 ? -7.873 -6.026 4.420 1.00 97.31 84 ALA A N 1
ATOM 607 C CA . ALA A 1 84 ? -9.216 -6.233 3.906 1.00 97.31 84 ALA A CA 1
ATOM 608 C C . ALA A 1 84 ? -9.642 -5.029 3.068 1.00 97.31 84 ALA A C 1
ATOM 610 O O . ALA A 1 84 ? -9.695 -3.908 3.581 1.00 97.31 84 ALA A O 1
ATOM 611 N N . ASP A 1 85 ? -9.954 -5.263 1.795 1.00 95.88 85 ASP A N 1
ATOM 612 C CA . ASP A 1 85 ? -10.609 -4.291 0.921 1.00 95.88 85 ASP A CA 1
ATOM 613 C C . ASP A 1 85 ? -12.122 -4.545 0.922 1.00 95.88 85 ASP A C 1
ATOM 615 O O . ASP A 1 85 ? -12.572 -5.690 0.914 1.00 95.88 85 ASP A O 1
ATOM 619 N N . GLY A 1 86 ? -12.928 -3.485 0.905 1.00 95.00 86 GLY A N 1
ATOM 620 C CA . GLY A 1 86 ? -14.378 -3.644 0.957 1.00 95.00 86 GLY A CA 1
ATOM 621 C C . GLY A 1 86 ? -15.142 -2.336 1.102 1.00 95.00 86 GLY A C 1
ATOM 622 O O . GLY A 1 86 ? -14.571 -1.245 1.111 1.00 95.00 86 GLY A O 1
ATOM 623 N N . ALA A 1 87 ? -16.463 -2.460 1.206 1.00 94.94 87 ALA A N 1
ATOM 624 C CA . ALA A 1 87 ? -17.328 -1.367 1.626 1.00 94.94 87 ALA A CA 1
ATOM 625 C C . ALA A 1 87 ? -17.582 -1.508 3.127 1.00 94.94 87 ALA A C 1
ATOM 627 O O . ALA A 1 87 ? -18.108 -2.526 3.567 1.00 94.94 87 ALA A O 1
ATOM 628 N N . PHE A 1 88 ? -17.217 -0.488 3.895 1.00 97.62 88 PHE A N 1
ATOM 629 C CA . PHE A 1 88 ? -17.377 -0.478 5.346 1.00 97.62 88 PHE A CA 1
ATOM 630 C C . PHE A 1 88 ? -18.548 0.430 5.749 1.00 97.62 88 PHE A C 1
ATOM 632 O O . PHE A 1 88 ? -18.885 1.355 5.000 1.00 97.62 88 PHE A O 1
ATOM 639 N N . PRO A 1 89 ? -19.169 0.208 6.922 1.00 97.44 89 PRO A N 1
ATOM 640 C CA . PRO A 1 89 ? -20.200 1.100 7.444 1.00 97.44 89 PRO A CA 1
ATOM 641 C C . PRO A 1 89 ? -19.717 2.549 7.602 1.00 97.44 89 PRO A C 1
ATOM 643 O O . PRO A 1 89 ? -18.547 2.805 7.889 1.00 97.44 89 PRO A O 1
ATOM 646 N N . ASP A 1 90 ? -20.635 3.504 7.427 1.00 97.06 90 ASP A N 1
ATOM 647 C CA . ASP A 1 90 ? -20.352 4.934 7.586 1.00 97.06 90 ASP A CA 1
ATOM 648 C C . ASP A 1 90 ? -20.008 5.256 9.048 1.00 97.06 90 ASP A C 1
ATOM 650 O O . ASP A 1 90 ? -20.862 5.169 9.931 1.00 97.06 90 ASP A O 1
ATOM 654 N N . ALA A 1 91 ? -18.757 5.655 9.288 1.00 96.56 91 ALA A N 1
ATOM 655 C CA . ALA A 1 91 ? -18.235 5.997 10.606 1.00 96.56 91 ALA A CA 1
ATOM 656 C C . ALA A 1 91 ? -18.092 7.513 10.850 1.00 96.56 91 ALA A C 1
ATOM 658 O O . ALA A 1 91 ? -17.426 7.924 11.803 1.00 96.56 91 ALA A O 1
ATOM 659 N N . ALA A 1 92 ? -18.694 8.376 10.022 1.00 96.50 92 ALA A N 1
ATOM 660 C CA . ALA A 1 92 ? -18.533 9.829 10.129 1.00 96.50 92 ALA A CA 1
ATOM 661 C C . ALA A 1 92 ? -18.941 10.393 11.495 1.00 96.50 92 ALA A C 1
ATOM 663 O O . ALA A 1 92 ? -18.287 11.303 12.005 1.00 96.50 92 ALA A O 1
ATOM 664 N N . SER A 1 93 ? -19.994 9.848 12.109 1.00 95.00 93 SER A N 1
ATOM 665 C CA . SER A 1 93 ? -20.477 10.291 13.425 1.00 95.00 93 SER A CA 1
ATOM 666 C C . SER A 1 93 ? -19.493 9.997 14.563 1.00 95.00 93 SER A C 1
ATOM 668 O O . SER A 1 93 ? -19.572 10.630 15.616 1.00 95.00 93 SER A O 1
ATOM 670 N N . ALA A 1 94 ? -18.538 9.087 14.352 1.00 95.81 94 ALA A N 1
ATOM 671 C CA . ALA A 1 94 ? -17.512 8.731 15.321 1.00 95.81 94 ALA A CA 1
ATOM 672 C C . ALA A 1 94 ? -16.222 9.558 15.177 1.00 95.81 94 ALA A C 1
ATOM 674 O O . ALA A 1 94 ? -15.287 9.339 15.938 1.00 95.81 94 ALA A O 1
ATOM 675 N N . SER A 1 95 ? -16.148 10.532 14.259 1.00 94.44 95 SER A N 1
ATOM 676 C CA . SER A 1 95 ? -14.893 11.225 13.911 1.00 94.44 95 SER A CA 1
ATOM 677 C C . SER A 1 95 ? -14.186 11.949 15.059 1.00 94.44 95 SER A C 1
ATOM 679 O O . SER A 1 95 ? -12.998 12.233 14.959 1.00 94.44 95 SER A O 1
ATOM 681 N N . ALA A 1 96 ? -14.911 12.295 16.125 1.00 94.25 96 ALA A N 1
ATOM 682 C CA . ALA A 1 96 ? -14.340 12.905 17.326 1.00 94.25 96 ALA A CA 1
ATOM 683 C C . ALA A 1 96 ? -13.803 11.876 18.340 1.00 94.25 96 ALA A C 1
ATOM 685 O O . ALA A 1 96 ? -13.172 12.266 19.318 1.00 94.25 96 ALA A O 1
ATOM 686 N N . GLY A 1 97 ? -14.094 10.590 18.145 1.00 96.19 97 GLY A N 1
ATOM 687 C CA . GLY A 1 97 ? -13.710 9.501 19.033 1.00 96.19 97 GLY A CA 1
ATOM 688 C C . GLY A 1 97 ? -12.508 8.713 18.520 1.00 96.19 97 GLY A C 1
ATOM 689 O O . GLY A 1 97 ? -11.460 9.281 18.198 1.00 96.19 97 GLY A O 1
ATOM 690 N N . ALA A 1 98 ? -12.645 7.392 18.483 1.00 97.88 98 ALA A N 1
ATOM 691 C CA . ALA A 1 98 ? -11.537 6.476 18.258 1.00 97.88 98 ALA A CA 1
ATOM 692 C C . ALA A 1 98 ? -11.926 5.267 17.404 1.00 97.88 98 ALA A C 1
ATOM 694 O O . ALA A 1 98 ? -13.093 4.886 17.310 1.00 97.88 98 ALA A O 1
ATOM 695 N N . LEU A 1 99 ? -10.909 4.638 16.827 1.00 98.50 99 LEU A N 1
ATOM 696 C CA . LEU A 1 99 ? -10.975 3.262 16.372 1.00 98.50 99 LEU A CA 1
ATOM 697 C C . LEU A 1 99 ? -10.712 2.353 17.576 1.00 98.50 99 LEU A C 1
ATOM 699 O O . LEU A 1 99 ? -9.671 2.464 18.218 1.00 98.50 99 LEU A O 1
ATOM 703 N N . GLU A 1 100 ? -11.640 1.465 17.890 1.00 98.50 100 GLU A N 1
ATOM 704 C CA . GLU A 1 100 ? -11.486 0.460 18.932 1.00 98.50 100 GLU A CA 1
ATOM 705 C C . GLU A 1 100 ? -11.179 -0.900 18.304 1.00 98.50 100 GLU A C 1
ATOM 707 O O . GLU A 1 100 ? -11.887 -1.366 17.409 1.00 98.50 100 GLU A O 1
ATOM 712 N N . LEU A 1 101 ? -10.097 -1.515 18.770 1.00 98.56 101 LEU A N 1
ATOM 713 C CA . LEU A 1 101 ? -9.619 -2.829 18.362 1.00 98.56 101 LEU A CA 1
ATOM 714 C C . LEU A 1 101 ? -9.811 -3.786 19.539 1.00 98.56 101 LEU A C 1
ATOM 716 O O . LEU A 1 101 ? -9.158 -3.616 20.568 1.00 98.56 101 LEU A O 1
ATOM 720 N N . GLU A 1 102 ? -10.677 -4.790 19.409 1.00 98.31 102 GLU A N 1
ATOM 721 C CA . GLU A 1 102 ? -10.765 -5.864 20.403 1.00 98.31 102 GLU A CA 1
ATOM 722 C C . GLU A 1 102 ? -9.703 -6.916 20.075 1.00 98.31 102 GLU A C 1
ATOM 724 O O . GLU A 1 102 ? -9.863 -7.711 19.147 1.00 98.31 102 GLU A O 1
ATOM 729 N N . VAL A 1 103 ? -8.586 -6.883 20.801 1.00 98.56 103 VAL A N 1
ATOM 730 C CA . VAL A 1 103 ? -7.373 -7.647 20.480 1.00 98.56 103 VAL A CA 1
ATOM 731 C C . VAL A 1 103 ? -6.772 -8.333 21.700 1.00 98.56 103 VAL A C 1
ATOM 733 O O . VAL A 1 103 ? -7.000 -7.927 22.840 1.00 98.56 103 VAL A O 1
ATOM 736 N N . ARG A 1 104 ? -5.952 -9.354 21.457 1.00 98.00 104 ARG A N 1
ATOM 737 C CA . ARG A 1 104 ? -5.018 -9.912 22.443 1.00 98.00 104 ARG A CA 1
ATOM 738 C C . ARG A 1 104 ? -3.750 -10.403 21.759 1.00 98.00 104 ARG A C 1
ATOM 740 O O . ARG A 1 104 ? -3.718 -10.581 20.544 1.00 98.00 104 ARG A O 1
ATOM 747 N N . SER A 1 105 ? -2.686 -10.581 22.531 1.00 97.69 105 SER A N 1
ATOM 748 C CA . SER A 1 105 ? -1.370 -10.920 21.996 1.00 97.69 105 SER A CA 1
ATOM 749 C C . SER A 1 105 ? -0.573 -11.732 23.010 1.00 97.69 105 SER A C 1
ATOM 751 O O . SER A 1 105 ? -0.509 -11.370 24.181 1.00 97.69 105 SER A O 1
ATOM 753 N N . THR A 1 106 ? 0.091 -12.792 22.547 1.00 97.38 106 THR A N 1
ATOM 754 C CA . THR A 1 106 ? 1.114 -13.522 23.320 1.00 97.38 106 THR A CA 1
ATOM 755 C C . THR A 1 106 ? 2.499 -12.877 23.184 1.00 97.38 106 THR A C 1
ATOM 757 O O . THR A 1 106 ? 3.450 -13.275 23.857 1.00 97.38 106 THR A O 1
ATOM 760 N N . THR A 1 107 ? 2.613 -11.835 22.354 1.00 97.38 107 THR A N 1
ATOM 761 C CA . THR A 1 107 ? 3.803 -10.999 22.167 1.00 97.38 107 THR A CA 1
ATOM 762 C C . THR A 1 107 ? 3.502 -9.521 22.478 1.00 97.38 107 THR A C 1
ATOM 764 O O . THR A 1 107 ? 3.777 -8.658 21.639 1.00 97.38 107 THR A O 1
ATOM 767 N N . PRO A 1 108 ? 2.942 -9.175 23.655 1.00 96.38 108 PRO A N 1
ATOM 768 C CA . PRO A 1 108 ? 2.549 -7.796 23.981 1.00 96.38 108 PRO A CA 1
ATOM 769 C C . PRO A 1 108 ? 3.735 -6.814 24.008 1.00 96.38 108 PRO A C 1
ATOM 771 O O . PRO A 1 108 ? 3.554 -5.605 23.896 1.00 96.38 108 PRO A O 1
ATOM 774 N N . GLN A 1 109 ? 4.964 -7.323 24.129 1.00 96.31 109 GLN A N 1
ATOM 775 C CA . GLN A 1 109 ? 6.203 -6.551 24.039 1.00 96.31 109 GLN A CA 1
ATOM 776 C C . GLN A 1 109 ? 6.560 -6.102 22.612 1.00 96.31 109 GLN A C 1
ATOM 778 O O . GLN A 1 109 ? 7.473 -5.291 22.449 1.00 96.31 109 GLN A O 1
ATOM 783 N N . TYR A 1 110 ? 5.905 -6.639 21.577 1.00 97.50 110 TYR A N 1
ATOM 784 C CA . TYR A 1 110 ? 6.170 -6.240 20.199 1.00 97.50 110 TYR A CA 1
ATOM 785 C C . TYR A 1 110 ? 5.714 -4.793 19.970 1.00 97.50 110 TYR A C 1
ATOM 787 O O . TYR A 1 110 ? 4.534 -4.463 20.065 1.00 97.50 110 TYR A O 1
ATOM 795 N N . ALA A 1 111 ? 6.665 -3.913 19.659 1.00 95.38 111 ALA A N 1
ATOM 796 C CA . ALA A 1 111 ? 6.439 -2.470 19.592 1.00 95.38 111 ALA A CA 1
ATOM 797 C C . ALA A 1 111 ? 6.065 -1.960 18.187 1.00 95.38 111 ALA A C 1
ATOM 799 O O . ALA A 1 111 ? 6.074 -0.749 17.966 1.00 95.38 111 ALA A O 1
ATOM 800 N N . GLY A 1 112 ? 5.803 -2.857 17.231 1.00 96.44 112 GLY A N 1
ATOM 801 C CA . GLY A 1 112 ? 5.594 -2.529 15.816 1.00 96.44 112 GLY A CA 1
ATOM 802 C C . GLY A 1 112 ? 4.146 -2.617 15.331 1.00 96.44 112 GLY A C 1
ATOM 803 O O . GLY A 1 112 ? 3.915 -2.503 14.128 1.00 96.44 112 GLY A O 1
ATOM 804 N N . PHE A 1 113 ? 3.176 -2.840 16.224 1.00 98.31 113 PHE A N 1
ATOM 805 C CA . PHE A 1 113 ? 1.771 -2.944 15.834 1.00 98.31 113 PHE A CA 1
ATOM 806 C C . PHE A 1 113 ? 1.224 -1.610 15.319 1.00 98.31 113 PHE A C 1
ATOM 808 O O . PHE A 1 113 ? 1.293 -0.575 15.992 1.00 98.31 113 PHE A O 1
ATOM 815 N N . ARG A 1 114 ? 0.665 -1.638 14.110 1.00 98.25 114 ARG A N 1
ATOM 816 C CA . ARG A 1 114 ? 0.009 -0.491 13.479 1.00 98.25 114 ARG A CA 1
ATOM 817 C C . ARG A 1 114 ? -1.295 -0.910 12.824 1.00 98.25 114 ARG A C 1
ATOM 819 O O . ARG A 1 114 ? -1.476 -2.054 12.414 1.00 98.25 114 ARG A O 1
ATOM 826 N N . VAL A 1 115 ? -2.201 0.048 12.722 1.00 98.56 115 VAL A N 1
ATOM 827 C CA . VAL A 1 115 ? -3.451 -0.075 11.978 1.00 98.56 115 VAL A CA 1
ATOM 828 C C . VAL A 1 115 ? -3.471 0.985 10.887 1.00 98.56 115 VAL A C 1
ATOM 830 O O . VAL A 1 115 ? -2.952 2.089 11.069 1.00 98.56 115 VAL A O 1
ATOM 833 N N . SER A 1 116 ? -4.010 0.653 9.717 1.00 98.38 116 SER A N 1
ATOM 834 C CA . SER A 1 116 ? -4.181 1.612 8.626 1.00 98.38 116 SER A CA 1
ATOM 835 C C . SER A 1 116 ? -5.584 1.559 8.041 1.00 98.38 116 SER A C 1
ATOM 837 O O . SER A 1 116 ? -6.177 0.491 7.921 1.00 98.38 116 SER A O 1
ATOM 839 N N . LEU A 1 117 ? -6.112 2.729 7.691 1.00 98.62 117 LEU A N 1
ATOM 840 C CA . LEU A 1 117 ? -7.428 2.914 7.095 1.00 98.62 117 LEU A CA 1
ATOM 841 C C . LEU A 1 117 ? -7.267 3.650 5.766 1.00 98.62 117 LEU A C 1
ATOM 843 O O . LEU A 1 117 ? -6.806 4.794 5.751 1.00 98.62 117 LEU A O 1
ATOM 847 N N . ALA A 1 118 ? -7.659 3.028 4.653 1.00 98.19 118 ALA A N 1
ATOM 848 C CA . ALA A 1 118 ? -7.764 3.750 3.389 1.00 98.19 118 ALA A CA 1
ATOM 849 C C . ALA A 1 118 ? -9.142 4.396 3.267 1.00 98.19 118 ALA A C 1
ATOM 851 O O . ALA A 1 118 ? -10.168 3.730 3.429 1.00 98.19 118 ALA A O 1
ATOM 852 N N . ALA A 1 119 ? -9.161 5.688 2.955 1.00 97.00 119 ALA A N 1
ATOM 853 C CA . ALA A 1 119 ? -10.380 6.477 2.904 1.00 97.00 119 ALA A CA 1
ATOM 854 C C . ALA A 1 119 ? -10.341 7.517 1.780 1.00 97.00 119 ALA A C 1
ATOM 856 O O . ALA A 1 119 ? -9.524 8.450 1.769 1.00 97.00 119 ALA A O 1
ATOM 857 N N . GLY A 1 120 ? -11.269 7.391 0.831 1.00 91.69 120 GLY A N 1
ATOM 858 C CA . GLY A 1 120 ? -11.314 8.235 -0.364 1.00 91.69 120 GLY A CA 1
ATOM 859 C C . GLY A 1 120 ? -9.999 8.228 -1.154 1.00 91.69 120 GLY A C 1
ATOM 860 O O . GLY A 1 120 ? -9.591 9.278 -1.655 1.00 91.69 120 GLY A O 1
ATOM 861 N N . ALA A 1 121 ? -9.322 7.080 -1.181 1.00 94.56 121 ALA A N 1
ATOM 862 C CA . ALA A 1 121 ? -8.162 6.777 -2.001 1.00 94.56 121 ALA A CA 1
ATOM 863 C C . ALA A 1 121 ? -8.613 6.349 -3.406 1.00 94.56 121 ALA A C 1
ATOM 865 O O . ALA A 1 121 ? -9.620 5.658 -3.572 1.00 94.56 121 ALA A O 1
ATOM 866 N N . VAL A 1 122 ? -7.852 6.745 -4.429 1.00 90.81 122 VAL A N 1
ATOM 867 C CA . VAL A 1 122 ? -8.121 6.318 -5.815 1.00 90.81 122 VAL A CA 1
ATOM 868 C C . VAL A 1 122 ? -7.710 4.858 -6.024 1.00 90.81 122 VAL A C 1
ATOM 870 O O . VAL A 1 122 ? -8.418 4.113 -6.693 1.00 90.81 122 VAL A O 1
ATOM 873 N N . ALA A 1 123 ? -6.595 4.448 -5.416 1.00 93.56 123 ALA A N 1
ATOM 874 C CA . ALA A 1 123 ? -6.092 3.079 -5.420 1.00 93.56 123 ALA A CA 1
ATOM 875 C C . ALA A 1 123 ? -5.680 2.700 -3.985 1.00 93.56 123 ALA A C 1
ATOM 877 O O . ALA A 1 123 ? -4.547 2.982 -3.596 1.00 93.56 123 ALA A O 1
ATOM 878 N N . PRO A 1 124 ? -6.583 2.116 -3.170 1.00 95.25 124 PRO A N 1
ATOM 879 C CA . PRO A 1 124 ? -6.324 1.840 -1.754 1.00 95.25 124 PRO A CA 1
ATOM 880 C C . PRO A 1 124 ? -5.037 1.043 -1.467 1.00 95.25 124 PRO A C 1
ATOM 882 O O . PRO A 1 124 ? -4.285 1.480 -0.592 1.00 95.25 124 PRO A O 1
ATOM 885 N N . PRO A 1 125 ? -4.699 -0.037 -2.206 1.00 93.19 125 PRO A N 1
ATOM 886 C CA . PRO A 1 125 ? -3.442 -0.756 -1.985 1.00 93.19 125 PRO A CA 1
ATOM 887 C C . PRO A 1 125 ? -2.206 0.120 -2.236 1.00 93.19 125 PRO A C 1
ATOM 889 O O . PRO A 1 125 ? -1.266 0.098 -1.442 1.00 93.19 125 PRO A O 1
ATOM 892 N N . TYR A 1 126 ? -2.226 0.941 -3.296 1.00 93.75 126 TYR A N 1
ATOM 893 C CA . TYR A 1 126 ? -1.153 1.895 -3.597 1.00 93.75 126 TYR A CA 1
ATOM 894 C C . TYR A 1 126 ? -1.043 3.009 -2.565 1.00 93.75 126 TYR A C 1
ATOM 896 O O . TYR A 1 126 ? 0.056 3.315 -2.106 1.00 93.75 126 TYR A O 1
ATOM 904 N N . SER A 1 127 ? -2.173 3.572 -2.137 1.00 96.00 127 SER A N 1
ATOM 905 C CA . SER A 1 127 ? -2.181 4.564 -1.066 1.00 96.00 127 SER A CA 1
ATOM 906 C C . SER A 1 127 ? -1.580 3.997 0.221 1.00 96.00 127 SER A C 1
ATOM 908 O O . SER A 1 127 ? -0.744 4.634 0.857 1.00 96.00 127 SER A O 1
ATOM 910 N N . CYS A 1 128 ? -1.910 2.753 0.565 1.00 95.19 128 CYS A N 1
ATOM 911 C CA . CYS A 1 128 ? -1.353 2.073 1.730 1.00 95.19 128 CYS A CA 1
ATOM 912 C C . CYS A 1 128 ? 0.037 1.452 1.521 1.00 95.19 128 CYS A C 1
ATOM 914 O O . CYS A 1 128 ? 0.560 0.785 2.414 1.00 95.19 128 CYS A O 1
ATOM 916 N N . ALA A 1 129 ? 0.682 1.691 0.376 1.00 91.19 129 ALA A N 1
ATOM 917 C CA . ALA A 1 129 ? 2.089 1.356 0.180 1.00 91.19 129 ALA A CA 1
ATOM 918 C C . ALA A 1 129 ? 3.038 2.373 0.831 1.00 91.19 129 ALA A C 1
ATOM 920 O O . ALA A 1 129 ? 4.159 2.005 1.163 1.00 91.19 129 ALA A O 1
ATOM 921 N N . GLY A 1 130 ? 2.607 3.628 1.012 1.00 89.12 130 GLY A N 1
ATOM 922 C CA . GLY A 1 130 ? 3.456 4.667 1.611 1.00 89.12 130 GLY A CA 1
ATOM 923 C C . GLY A 1 130 ? 2.787 6.000 1.930 1.00 89.12 130 GLY A C 1
ATOM 924 O O . GLY A 1 130 ? 3.493 7.001 2.062 1.00 89.12 130 GLY A O 1
ATOM 925 N N . GLY A 1 131 ? 1.453 6.044 2.008 1.00 92.88 131 GLY A N 1
ATOM 926 C CA . GLY A 1 131 ? 0.697 7.248 2.349 1.00 92.88 131 GLY A CA 1
ATOM 927 C C . GLY A 1 131 ? 1.062 8.420 1.447 1.00 92.88 131 GLY A C 1
ATOM 928 O O . GLY A 1 131 ? 1.455 8.254 0.297 1.00 92.88 131 GLY A O 1
ATOM 929 N N . GLY A 1 132 ? 1.012 9.635 1.965 1.00 92.81 132 GLY A N 1
ATOM 930 C CA . GLY A 1 132 ? 1.388 10.842 1.238 1.00 92.81 132 GLY A CA 1
ATOM 931 C C . GLY A 1 132 ? 2.877 11.057 1.001 1.00 92.81 132 GLY A C 1
ATOM 932 O O . GLY A 1 132 ? 3.226 12.106 0.461 1.00 92.81 132 GLY A O 1
ATOM 933 N N . SER A 1 133 ? 3.738 10.102 1.361 1.00 88.00 133 SER A N 1
ATOM 934 C CA . SER A 1 133 ? 5.167 10.157 1.031 1.00 88.00 133 SER A CA 1
ATOM 935 C C . SER A 1 133 ? 5.458 9.744 -0.413 1.00 88.00 133 SER A C 1
ATOM 937 O O . SER A 1 133 ? 6.534 10.049 -0.924 1.00 88.00 133 SER A O 1
ATOM 939 N N . ILE A 1 134 ? 4.518 9.071 -1.086 1.00 88.81 134 ILE A N 1
ATOM 940 C CA . ILE A 1 134 ? 4.652 8.674 -2.491 1.00 88.81 134 ILE A CA 1
ATOM 941 C C . ILE A 1 134 ? 3.751 9.573 -3.373 1.00 88.81 134 ILE A C 1
ATOM 943 O O . ILE A 1 134 ? 2.685 10.033 -2.947 1.00 88.81 134 ILE A O 1
ATOM 947 N N . PRO A 1 135 ? 4.161 9.918 -4.611 1.00 89.25 135 PRO A N 1
ATOM 948 C CA . PRO A 1 135 ? 3.303 10.697 -5.496 1.00 89.25 135 PRO A CA 1
ATOM 949 C C . PRO A 1 135 ? 2.002 9.952 -5.822 1.00 89.25 135 PRO A C 1
ATOM 951 O O . PRO A 1 135 ? 2.035 8.814 -6.285 1.00 89.25 135 PRO A O 1
ATOM 954 N N . LEU A 1 136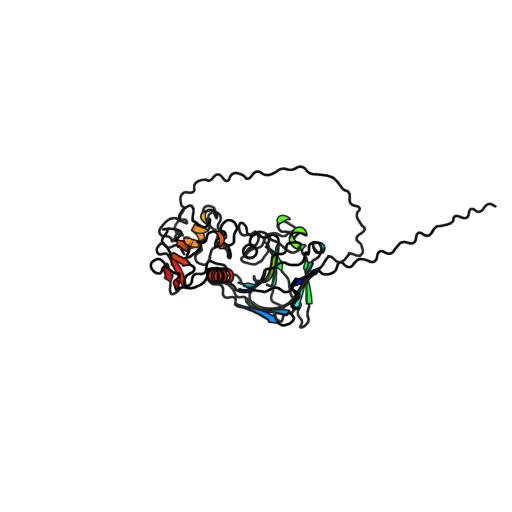 ? 0.864 10.637 -5.654 1.00 91.19 136 LEU A N 1
ATOM 955 C CA . LEU A 1 136 ? -0.490 10.146 -5.966 1.00 91.19 136 LEU A CA 1
ATOM 956 C C . LEU A 1 136 ? -1.000 8.980 -5.090 1.00 91.19 136 LEU A C 1
ATOM 958 O O . LEU A 1 136 ? -1.941 8.296 -5.483 1.00 91.19 136 LEU A O 1
ATOM 962 N N . SER A 1 137 ? -0.441 8.784 -3.894 1.00 94.00 137 SER A N 1
ATOM 963 C CA . SER A 1 137 ? -0.822 7.723 -2.937 1.00 94.00 137 SER A CA 1
ATOM 964 C C . SER A 1 137 ? -1.475 8.253 -1.647 1.00 94.00 137 SER A C 1
ATOM 966 O O . SER A 1 137 ? -1.463 7.597 -0.611 1.00 94.00 137 SER A O 1
ATOM 968 N N . ARG A 1 138 ? -2.072 9.452 -1.677 1.00 95.56 138 ARG A N 1
ATOM 969 C CA . ARG A 1 138 ? -2.824 9.995 -0.527 1.00 95.56 138 ARG A CA 1
ATOM 970 C C . ARG A 1 138 ? -4.044 9.136 -0.185 1.00 95.56 138 ARG A C 1
ATOM 972 O O . ARG A 1 138 ? -4.612 8.467 -1.053 1.00 95.56 138 ARG A O 1
ATOM 979 N N . GLY A 1 139 ? -4.495 9.240 1.061 1.00 96.81 139 GLY A N 1
ATOM 980 C CA . GLY A 1 139 ? -5.719 8.619 1.558 1.00 96.81 139 GLY A CA 1
ATOM 981 C C . GLY A 1 139 ? -5.515 7.286 2.271 1.00 96.81 139 GLY A C 1
ATOM 982 O O . GLY A 1 139 ? -6.478 6.528 2.330 1.00 96.81 139 GLY A O 1
ATOM 983 N N . CYS A 1 140 ? -4.320 6.999 2.798 1.00 98.00 140 CYS A N 1
ATOM 984 C CA . CYS A 1 140 ? -4.099 5.881 3.714 1.00 98.00 140 CYS A CA 1
ATOM 985 C C . CYS A 1 140 ? -3.537 6.373 5.046 1.00 98.00 140 CYS A C 1
ATOM 987 O O . CYS A 1 140 ? -2.370 6.742 5.164 1.00 98.00 140 CYS A O 1
ATOM 989 N N . TYR A 1 141 ? -4.396 6.345 6.053 1.00 98.50 141 TYR A N 1
ATOM 990 C CA . TYR A 1 141 ? -4.148 6.896 7.371 1.00 98.50 141 TYR A CA 1
ATOM 991 C C . TYR A 1 141 ? -3.620 5.796 8.278 1.00 98.50 141 TYR A C 1
ATOM 993 O O . TYR A 1 141 ? -4.286 4.774 8.429 1.00 98.50 141 TYR A O 1
ATOM 1001 N N . LYS A 1 142 ? -2.451 5.989 8.882 1.00 98.31 142 LYS A N 1
ATOM 1002 C CA . LYS A 1 142 ? -1.793 5.009 9.750 1.00 98.31 142 LYS A CA 1
ATOM 1003 C C . LYS A 1 142 ? -1.758 5.523 11.186 1.00 98.31 142 LYS A C 1
ATOM 1005 O O . LYS A 1 142 ? -1.748 6.729 11.403 1.00 98.31 142 LYS A O 1
ATOM 1010 N N . ALA A 1 143 ? -1.801 4.605 12.145 1.00 98.31 143 ALA A N 1
ATOM 1011 C CA . ALA A 1 143 ? -1.588 4.884 13.558 1.00 98.31 143 ALA A CA 1
ATOM 1012 C C . ALA A 1 143 ? -0.952 3.673 14.245 1.00 98.31 143 ALA A C 1
ATOM 1014 O O . ALA A 1 143 ? -1.163 2.522 13.849 1.00 98.31 143 ALA A O 1
ATOM 1015 N N . LYS A 1 144 ? -0.183 3.943 15.298 1.00 97.62 144 LYS A N 1
ATOM 1016 C CA . LYS A 1 144 ? 0.449 2.931 16.145 1.00 97.62 144 LYS A CA 1
ATOM 1017 C C . LYS A 1 144 ? -0.443 2.575 17.328 1.00 97.62 144 LYS A C 1
ATOM 1019 O O . LYS A 1 144 ? -1.099 3.448 17.890 1.00 97.62 144 LYS A O 1
ATOM 1024 N N . PHE A 1 145 ? -0.428 1.310 17.733 1.00 98.12 145 PHE A N 1
ATOM 1025 C CA . PHE A 1 145 ? -1.084 0.862 18.958 1.00 98.12 145 PHE A CA 1
ATOM 1026 C C . PHE A 1 145 ? -0.229 -0.172 19.695 1.00 98.12 145 PHE A C 1
ATOM 1028 O O . PHE A 1 145 ? 0.715 -0.726 19.137 1.00 98.12 145 PHE A O 1
ATOM 1035 N N . SER A 1 146 ? -0.563 -0.421 20.959 1.00 97.19 146 SER A N 1
ATOM 1036 C CA . SER A 1 146 ? 0.079 -1.442 21.789 1.00 97.19 146 SER A CA 1
ATOM 1037 C C . SER A 1 146 ? -0.987 -2.336 22.403 1.00 97.19 146 SER A C 1
ATOM 1039 O O . SER A 1 146 ? -2.065 -1.859 22.761 1.00 97.19 146 SER A O 1
ATOM 1041 N N . VAL A 1 147 ? -0.677 -3.621 22.552 1.00 96.56 147 VAL A N 1
ATOM 1042 C CA . VAL A 1 147 ? -1.581 -4.591 23.177 1.00 96.56 147 VAL A CA 1
ATOM 1043 C C . VAL A 1 147 ? -1.162 -4.787 24.635 1.00 96.56 147 VAL A C 1
ATOM 1045 O O . VAL A 1 147 ? 0.005 -5.102 24.882 1.00 96.56 147 VAL A O 1
ATOM 1048 N N . PRO A 1 148 ? -2.061 -4.588 25.617 1.00 95.12 148 PRO A N 1
ATOM 1049 C CA . PRO A 1 148 ? -1.763 -4.898 27.009 1.00 95.12 148 PRO A CA 1
ATOM 1050 C C . PRO A 1 148 ? -1.363 -6.367 27.187 1.00 95.12 148 PRO A C 1
ATOM 1052 O O . PRO A 1 148 ? -1.866 -7.246 26.491 1.00 95.12 148 PRO A O 1
ATOM 1055 N N . ALA A 1 149 ? -0.468 -6.638 28.137 1.00 92.62 149 ALA A N 1
ATOM 1056 C CA . ALA A 1 149 ? -0.126 -8.009 28.489 1.00 92.62 149 ALA A CA 1
ATOM 1057 C C . ALA A 1 149 ? -1.297 -8.697 29.208 1.00 92.62 149 ALA A C 1
ATOM 1059 O O . ALA A 1 149 ? -1.895 -8.119 30.120 1.00 92.62 149 ALA A O 1
ATOM 1060 N N . GLY A 1 150 ? -1.575 -9.944 28.835 1.00 90.62 150 GLY A N 1
ATOM 1061 C CA . GLY A 1 150 ? -2.617 -10.769 29.437 1.00 90.62 150 GLY A CA 1
ATOM 1062 C C . GLY A 1 150 ? -3.219 -11.752 28.435 1.00 90.62 150 GLY A C 1
ATOM 1063 O O . GLY A 1 150 ? -3.029 -11.624 27.230 1.00 90.62 150 GLY A O 1
ATOM 1064 N N . ASP A 1 151 ? -3.971 -12.726 28.948 1.00 88.88 151 ASP A N 1
ATOM 1065 C CA . ASP A 1 151 ? -4.616 -13.764 28.124 1.00 88.88 151 ASP A CA 1
ATOM 1066 C C . ASP A 1 151 ? -6.029 -13.363 27.645 1.00 88.88 151 ASP A C 1
ATOM 1068 O O . ASP A 1 151 ? -6.664 -14.062 26.843 1.00 88.88 151 ASP A O 1
ATOM 1072 N N . GLY A 1 152 ? -6.546 -12.249 28.176 1.00 94.50 152 GLY A N 1
ATOM 1073 C CA . GLY A 1 152 ? -7.888 -11.735 27.921 1.00 94.50 152 GLY A CA 1
ATOM 1074 C C . GLY A 1 152 ? -7.973 -10.837 26.689 1.00 94.50 152 GLY A C 1
ATOM 1075 O O . GLY A 1 152 ? -6.973 -10.335 26.191 1.00 94.50 152 GLY A O 1
ATOM 1076 N N . TRP A 1 153 ? -9.197 -10.619 26.210 1.00 97.50 153 TRP A N 1
ATOM 1077 C CA . TRP A 1 153 ? -9.473 -9.626 25.174 1.00 97.50 153 TRP A CA 1
ATOM 1078 C C . TRP A 1 153 ? -9.383 -8.214 25.749 1.00 97.50 153 TRP A C 1
ATOM 1080 O O . TRP A 1 153 ? -9.939 -7.930 26.813 1.00 97.50 153 TRP A O 1
ATOM 1090 N N . HIS A 1 154 ? -8.712 -7.329 25.023 1.00 97.38 154 HIS A N 1
ATOM 1091 C CA . HIS A 1 154 ? -8.540 -5.930 25.379 1.00 97.38 154 HIS A CA 1
ATOM 1092 C C . HIS A 1 154 ? -9.147 -5.039 24.299 1.00 97.38 154 HIS A C 1
ATOM 1094 O O . HIS A 1 154 ? -8.820 -5.180 23.124 1.00 97.38 154 HIS A O 1
ATOM 1100 N N . ALA A 1 155 ? -9.991 -4.091 24.706 1.00 97.00 155 ALA A N 1
ATOM 1101 C CA . ALA A 1 155 ? -10.457 -3.011 23.844 1.00 97.00 155 ALA A CA 1
ATOM 1102 C C . ALA A 1 155 ? -9.385 -1.911 23.793 1.00 97.00 155 ALA A C 1
ATOM 1104 O O . ALA A 1 155 ? -9.259 -1.096 24.710 1.00 97.00 155 ALA A O 1
ATOM 1105 N N . VAL A 1 156 ? -8.560 -1.925 22.748 1.00 97.94 156 VAL A N 1
ATOM 1106 C CA . VAL A 1 156 ? -7.513 -0.926 22.519 1.00 97.94 156 VAL A CA 1
ATOM 1107 C C . VAL A 1 156 ? -8.102 0.234 21.726 1.00 97.94 156 VAL A C 1
ATOM 1109 O O . VAL A 1 156 ? -8.509 0.071 20.579 1.00 97.94 156 VAL A O 1
ATOM 1112 N N . SER A 1 157 ? -8.138 1.415 22.343 1.00 97.56 157 SER A N 1
ATOM 1113 C CA . SER A 1 157 ? -8.676 2.636 21.740 1.00 97.56 157 SER A CA 1
ATOM 1114 C C . SER A 1 157 ? -7.569 3.446 21.059 1.00 97.56 157 SER A C 1
ATOM 1116 O O . SER A 1 157 ? -6.609 3.864 21.708 1.00 97.56 157 SER A O 1
ATOM 1118 N N . VAL A 1 158 ? -7.709 3.680 19.754 1.00 98.25 158 VAL A N 1
ATOM 1119 C CA . VAL A 1 158 ? -6.798 4.465 18.910 1.00 98.25 158 VAL A CA 1
ATOM 1120 C C . VAL A 1 158 ? -7.543 5.714 18.421 1.00 98.25 158 VAL A C 1
ATOM 1122 O O . VAL A 1 158 ? -8.354 5.619 17.497 1.00 98.25 158 VAL A O 1
ATOM 1125 N N . PRO A 1 159 ? -7.331 6.896 19.029 1.00 98.00 159 PRO A N 1
ATOM 1126 C CA . PRO A 1 159 ? -8.055 8.114 18.663 1.00 98.00 159 PRO A CA 1
ATOM 1127 C C . PRO A 1 159 ? -7.919 8.438 17.175 1.00 98.00 159 PRO A C 1
ATOM 1129 O O . PRO A 1 159 ? -6.808 8.409 16.649 1.00 98.00 159 PRO A O 1
ATOM 1132 N N . PHE A 1 160 ? -8.998 8.831 16.491 1.00 98.06 160 PHE A N 1
ATOM 1133 C CA . PHE A 1 160 ? -8.906 9.188 15.065 1.00 98.06 160 PHE A CA 1
ATOM 1134 C C . PHE A 1 160 ? -7.968 10.379 14.814 1.00 98.06 160 PHE A C 1
ATOM 1136 O O . PHE A 1 160 ? -7.318 10.451 13.776 1.00 98.06 160 PHE A O 1
ATOM 1143 N N . ALA A 1 161 ? -7.826 11.266 15.803 1.00 96.38 161 ALA A N 1
ATOM 1144 C CA . ALA A 1 161 ? -6.868 12.370 15.782 1.00 96.38 161 ALA A CA 1
ATOM 1145 C C . ALA A 1 161 ? -5.391 11.925 15.830 1.00 96.38 161 ALA A C 1
ATOM 1147 O O . ALA A 1 161 ? -4.517 12.724 15.511 1.00 96.38 161 ALA A O 1
ATOM 1148 N N . SER A 1 162 ? -5.112 10.676 16.225 1.00 97.25 162 SER A N 1
ATOM 1149 C CA . SER A 1 162 ? -3.761 10.093 16.236 1.00 97.25 162 SER A CA 1
ATOM 1150 C C . SER A 1 162 ? -3.370 9.436 14.913 1.00 97.25 162 SER A C 1
ATOM 1152 O O . SER A 1 162 ? -2.262 8.928 14.799 1.00 97.25 162 SER A O 1
ATOM 1154 N N . PHE A 1 163 ? -4.262 9.422 13.919 1.00 98.44 163 PHE A N 1
ATOM 1155 C CA . PHE A 1 163 ? -3.948 8.916 12.590 1.00 98.44 163 PHE A CA 1
ATOM 1156 C C . PHE A 1 163 ? -3.316 10.000 11.714 1.00 98.44 163 PHE A C 1
ATOM 1158 O O . PHE A 1 163 ? -3.738 11.159 11.740 1.00 98.44 163 PHE A O 1
ATOM 1165 N N . SER A 1 164 ? -2.381 9.591 10.856 1.00 98.31 164 SER A N 1
ATOM 1166 C CA . SER A 1 164 ? -1.795 10.452 9.828 1.00 98.31 164 SER A CA 1
ATOM 1167 C C . SER A 1 164 ? -1.740 9.761 8.466 1.00 98.31 164 SER A C 1
ATOM 1169 O O . SER A 1 164 ? -1.393 8.588 8.360 1.00 98.31 164 SER A O 1
ATOM 1171 N N . ASP A 1 165 ? -2.060 10.498 7.399 1.00 97.62 165 ASP A N 1
ATOM 1172 C CA . ASP A 1 165 ? -1.784 10.108 6.003 1.00 97.62 165 ASP A CA 1
ATOM 1173 C C . ASP A 1 165 ? -0.337 10.427 5.586 1.00 97.62 165 ASP A C 1
ATOM 1175 O O . ASP A 1 165 ? 0.056 10.152 4.461 1.00 97.62 165 ASP A O 1
ATOM 1179 N N . LEU A 1 166 ? 0.474 11.042 6.450 1.00 97.00 166 LEU A N 1
ATOM 1180 C CA . LEU A 1 166 ? 1.862 11.406 6.165 1.00 97.00 166 LEU A CA 1
ATOM 1181 C C . LEU A 1 166 ? 2.803 10.555 7.014 1.00 97.00 166 LEU A C 1
ATOM 1183 O O . LEU A 1 166 ? 3.077 10.872 8.168 1.00 97.00 166 LEU A O 1
ATOM 1187 N N . TRP A 1 167 ? 3.295 9.463 6.430 1.00 95.25 167 TRP A N 1
ATOM 1188 C CA . TRP A 1 167 ? 4.149 8.488 7.105 1.00 95.25 167 TRP A CA 1
ATOM 1189 C C . TRP A 1 167 ? 5.179 7.870 6.158 1.00 95.25 167 TRP A C 1
ATOM 1191 O O . TRP A 1 167 ? 5.023 7.883 4.937 1.00 95.25 167 TRP A O 1
ATOM 1201 N N . SER A 1 168 ? 6.268 7.365 6.725 1.00 89.31 168 SER A N 1
ATOM 1202 C CA . SER A 1 168 ? 7.394 6.780 6.004 1.00 89.31 168 SER A CA 1
ATOM 1203 C C . SER A 1 168 ? 7.092 5.338 5.584 1.00 89.31 168 SER A C 1
ATOM 1205 O O . SER A 1 168 ? 6.891 4.500 6.464 1.00 89.31 168 SER A O 1
ATOM 1207 N N . PRO A 1 169 ? 7.149 4.985 4.286 1.00 85.25 169 PRO A N 1
ATOM 1208 C CA . PRO A 1 169 ? 6.995 3.596 3.844 1.00 85.25 169 PRO A CA 1
ATOM 1209 C C . PRO A 1 169 ? 8.080 2.648 4.370 1.00 85.25 169 PRO A C 1
ATOM 1211 O O . PRO A 1 169 ? 7.884 1.440 4.342 1.00 85.25 169 PRO A O 1
ATOM 1214 N N . ALA A 1 170 ? 9.218 3.176 4.831 1.00 79.69 170 ALA A N 1
ATOM 1215 C CA . ALA A 1 170 ? 10.324 2.368 5.338 1.00 79.69 170 ALA A CA 1
ATOM 1216 C C . ALA A 1 170 ? 10.177 1.997 6.822 1.00 79.69 170 ALA A C 1
ATOM 1218 O O . ALA A 1 170 ? 10.745 1.004 7.258 1.00 79.69 170 ALA A O 1
ATOM 1219 N N . THR A 1 171 ? 9.469 2.807 7.614 1.00 84.00 171 THR A N 1
ATOM 1220 C CA . THR A 1 171 ? 9.405 2.630 9.078 1.00 84.00 171 THR A CA 1
ATOM 1221 C C . THR A 1 171 ? 7.983 2.572 9.627 1.00 84.00 171 THR A C 1
ATOM 1223 O O . THR A 1 171 ? 7.792 2.193 10.782 1.00 84.00 171 THR A O 1
ATOM 1226 N N . GLY A 1 172 ? 6.987 2.995 8.845 1.00 89.44 172 GLY A N 1
ATOM 1227 C CA . GLY A 1 172 ? 5.614 3.197 9.300 1.00 89.44 172 GLY A CA 1
ATOM 1228 C C . GLY A 1 172 ? 5.438 4.399 10.238 1.00 89.44 172 GLY A C 1
ATOM 1229 O O . GLY A 1 172 ? 4.334 4.617 10.731 1.00 89.44 172 GLY A O 1
ATOM 1230 N N . GLU A 1 173 ? 6.499 5.166 10.515 1.00 93.50 173 GLU A N 1
ATOM 1231 C CA . GLU A 1 173 ? 6.456 6.341 11.395 1.00 93.50 173 GLU A CA 1
ATOM 1232 C C . GLU A 1 173 ? 5.893 7.562 10.676 1.00 93.50 173 GLU A C 1
ATOM 1234 O O . GLU A 1 173 ? 6.133 7.761 9.481 1.00 93.50 173 GLU A O 1
ATOM 1239 N N . HIS A 1 174 ? 5.173 8.404 11.413 1.00 96.81 174 HIS A N 1
ATOM 1240 C CA . HIS A 1 174 ? 4.634 9.643 10.871 1.00 96.81 174 HIS A CA 1
ATOM 1241 C C . HIS A 1 174 ? 5.761 10.607 10.501 1.00 96.81 174 HIS A C 1
ATOM 1243 O O . HIS A 1 174 ? 6.741 10.772 11.224 1.00 96.81 174 HIS A O 1
ATOM 1249 N N . THR A 1 175 ? 5.618 11.252 9.348 1.00 95.62 175 THR A N 1
ATOM 1250 C CA . THR A 1 175 ? 6.495 12.348 8.918 1.00 95.62 175 THR A CA 1
ATOM 1251 C C . THR A 1 175 ? 5.891 13.708 9.241 1.00 95.62 175 THR A C 1
ATOM 1253 O O . THR A 1 175 ? 6.628 14.688 9.337 1.00 95.62 175 THR A O 1
ATOM 1256 N N . LYS A 1 176 ? 4.566 13.762 9.419 1.00 96.31 176 LYS A N 1
ATOM 1257 C CA . LYS A 1 176 ? 3.828 14.874 10.019 1.00 96.31 176 LYS A CA 1
ATOM 1258 C C . LYS A 1 176 ? 2.587 14.354 10.719 1.00 96.31 176 LYS A C 1
ATOM 1260 O O . LYS A 1 176 ? 1.956 13.413 10.234 1.00 96.31 176 LYS A O 1
ATOM 1265 N N . GLU A 1 177 ? 2.185 15.027 11.781 1.00 96.69 177 GLU A N 1
ATOM 1266 C CA . GLU A 1 177 ? 0.942 14.721 12.478 1.00 96.69 177 GLU A CA 1
ATOM 1267 C C . GLU A 1 177 ? -0.264 15.451 11.877 1.00 96.69 177 GLU A C 1
ATOM 1269 O O . GLU A 1 177 ? -0.145 16.519 11.272 1.00 96.69 177 GLU A O 1
ATOM 1274 N N . CYS A 1 178 ? -1.464 14.913 12.107 1.00 94.00 178 CYS A N 1
ATOM 1275 C CA . CYS A 1 178 ? -2.720 15.598 11.779 1.00 94.00 178 CYS A CA 1
ATOM 1276 C C . CYS A 1 178 ? -2.834 16.972 12.475 1.00 94.00 178 CYS A C 1
ATOM 1278 O O . CYS A 1 178 ? -3.371 17.923 11.905 1.00 94.00 178 CYS A O 1
ATOM 1280 N N . SER A 1 179 ? -2.290 17.106 13.688 1.00 94.81 179 SER A N 1
ATOM 1281 C CA . SER A 1 179 ? -2.242 18.379 14.420 1.00 94.81 179 SER A CA 1
ATOM 1282 C C . SER A 1 179 ? -1.337 19.429 13.763 1.00 94.81 179 SER A C 1
ATOM 1284 O O . SER A 1 179 ? -1.528 20.621 13.997 1.00 94.81 179 SER A O 1
ATOM 1286 N N . GLU A 1 180 ? -0.375 19.004 12.943 1.00 96.31 180 GLU A N 1
ATOM 1287 C CA . GLU A 1 180 ? 0.591 19.870 12.261 1.00 96.31 180 GLU A CA 1
ATOM 1288 C C . GLU A 1 180 ? 0.170 20.170 10.816 1.00 96.31 180 GLU A C 1
ATOM 1290 O O . GLU A 1 180 ? 0.406 21.267 10.307 1.00 96.31 180 GLU A O 1
ATOM 1295 N N . ASP A 1 181 ? -0.461 19.204 10.146 1.00 96.00 181 ASP A N 1
ATOM 1296 C CA . ASP A 1 181 ? -0.916 19.306 8.763 1.00 96.00 181 ASP A CA 1
ATOM 1297 C C . ASP A 1 181 ? -2.334 18.740 8.635 1.00 96.00 181 ASP A C 1
ATOM 1299 O O . ASP A 1 181 ? -2.548 17.529 8.569 1.00 96.00 181 ASP A O 1
ATOM 1303 N N . ALA A 1 182 ? -3.322 19.633 8.537 1.00 95.62 182 ALA A N 1
ATOM 1304 C CA . ALA A 1 182 ? -4.731 19.251 8.455 1.00 95.62 182 ALA A CA 1
ATOM 1305 C C . ALA A 1 182 ? -5.053 18.342 7.251 1.00 95.62 182 ALA A C 1
ATOM 1307 O O . ALA A 1 182 ? -6.060 17.631 7.263 1.00 95.62 182 ALA A O 1
ATOM 1308 N N . SER A 1 183 ? -4.209 18.328 6.207 1.00 94.75 183 SER A N 1
ATOM 1309 C CA . SER A 1 183 ? -4.381 17.411 5.075 1.00 94.75 183 SER A CA 1
ATOM 1310 C C . SER A 1 183 ? -4.103 15.950 5.450 1.00 94.75 183 SER A C 1
ATOM 1312 O O . SER A 1 183 ? -4.566 15.045 4.752 1.00 94.75 183 SER A O 1
ATOM 1314 N N . ALA A 1 184 ? -3.356 15.711 6.530 1.00 96.38 184 ALA A N 1
ATOM 1315 C CA . ALA A 1 184 ? -3.023 14.385 7.033 1.00 96.38 184 ALA A CA 1
ATOM 1316 C C . ALA A 1 184 ? -4.130 13.769 7.905 1.00 96.38 184 ALA A C 1
ATOM 1318 O O . ALA A 1 184 ? -4.051 12.590 8.237 1.00 96.38 184 ALA A O 1
ATOM 1319 N N . CYS A 1 185 ? -5.168 14.535 8.253 1.00 96.88 185 CYS A N 1
ATOM 1320 C CA . CYS A 1 185 ? -6.211 14.120 9.187 1.00 96.88 185 CYS A CA 1
ATOM 1321 C C . CYS A 1 185 ? -7.252 13.164 8.596 1.00 96.88 185 CYS A C 1
ATOM 1323 O O . CYS A 1 185 ? -7.792 13.381 7.502 1.00 96.88 185 CYS A O 1
ATOM 1325 N N . LEU A 1 186 ? -7.633 12.165 9.392 1.00 97.06 186 LEU A N 1
ATOM 1326 C CA . LEU A 1 186 ? -8.758 11.276 9.120 1.00 97.06 186 LEU A CA 1
ATOM 1327 C C . LEU A 1 186 ? -10.082 11.947 9.535 1.00 97.06 186 LEU A C 1
ATOM 1329 O O . LEU A 1 186 ? -10.531 11.864 10.673 1.00 97.06 186 LEU A O 1
ATOM 1333 N N . THR A 1 187 ? -10.689 12.681 8.602 1.00 96.81 187 THR A N 1
ATOM 1334 C CA . THR A 1 187 ? -11.906 13.482 8.856 1.00 96.81 187 THR A CA 1
ATOM 1335 C C . THR A 1 187 ? -13.203 12.662 8.819 1.00 96.81 187 THR A C 1
ATOM 1337 O O . THR A 1 187 ? -13.244 11.572 8.253 1.00 96.81 187 THR A O 1
ATOM 1340 N N . ALA A 1 188 ? -14.314 13.232 9.307 1.00 96.88 188 ALA A N 1
ATOM 1341 C CA . ALA A 1 188 ? -15.651 12.629 9.205 1.00 96.88 188 ALA A CA 1
ATOM 1342 C C . ALA A 1 188 ? -16.025 12.218 7.768 1.00 96.88 188 ALA A C 1
ATOM 1344 O O . ALA A 1 188 ? -16.473 11.102 7.537 1.00 96.88 188 ALA A O 1
ATOM 1345 N N . LYS A 1 189 ? -15.754 13.084 6.779 1.00 97.00 189 LYS A N 1
ATOM 1346 C CA . LYS A 1 189 ? -15.997 12.789 5.355 1.00 97.00 189 LYS A CA 1
ATOM 1347 C C . LYS A 1 189 ? -15.187 11.589 4.854 1.00 97.00 189 LYS A C 1
ATOM 1349 O O . LYS A 1 189 ? -15.588 10.930 3.906 1.00 97.00 189 LYS A O 1
ATOM 1354 N N . LYS A 1 190 ? -14.008 11.354 5.428 1.00 97.25 190 LYS A N 1
ATOM 1355 C CA . LYS A 1 190 ? -13.161 10.211 5.079 1.00 97.25 190 LYS A CA 1
ATOM 1356 C C . LYS A 1 190 ? -13.686 8.936 5.738 1.00 97.25 190 LYS A C 1
ATOM 1358 O O . LYS A 1 190 ? -13.786 7.912 5.071 1.00 97.25 190 LYS A O 1
ATOM 1363 N N . LEU A 1 191 ? -14.105 9.028 6.997 1.00 97.62 191 LEU A N 1
ATOM 1364 C CA . LEU A 1 191 ? -14.710 7.922 7.741 1.00 97.62 191 LEU A CA 1
ATOM 1365 C C . LEU A 1 191 ? -16.049 7.434 7.158 1.00 97.62 191 LEU A C 1
ATOM 1367 O O . LEU A 1 191 ? -16.387 6.272 7.353 1.00 97.62 191 LEU A O 1
ATOM 1371 N N . SER A 1 192 ? -16.777 8.254 6.390 1.00 96.69 192 SER A N 1
ATOM 1372 C CA . SER A 1 192 ? -17.962 7.793 5.643 1.00 96.69 192 SER A CA 1
ATOM 1373 C C . SER A 1 192 ? -17.644 7.038 4.346 1.00 96.69 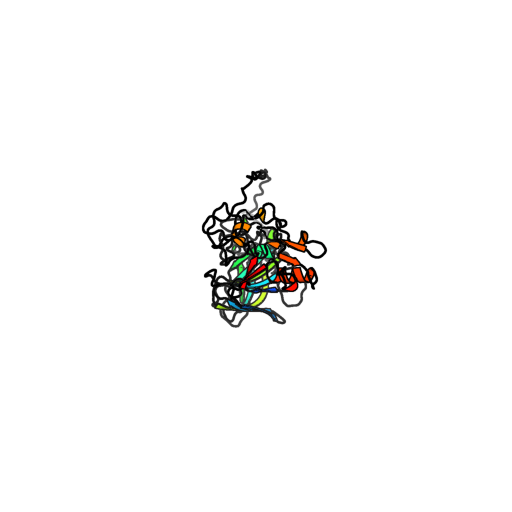192 SER A C 1
ATOM 1375 O O . SER A 1 192 ? -18.553 6.578 3.659 1.00 96.69 192 SER A O 1
ATOM 1377 N N . SER A 1 193 ? -16.368 6.939 3.963 1.00 96.06 193 SER A N 1
ATOM 1378 C CA . SER A 1 193 ? -15.927 6.340 2.697 1.00 96.06 193 SER A CA 1
ATOM 1379 C C . SER A 1 193 ? -14.683 5.468 2.878 1.00 96.06 193 SER A C 1
ATOM 1381 O O . SER A 1 193 ? -13.720 5.579 2.110 1.00 96.06 193 SER A O 1
ATOM 1383 N N . LEU A 1 194 ? -14.668 4.657 3.935 1.00 98.19 194 LEU A N 1
ATOM 1384 C CA . LEU A 1 194 ? -13.621 3.668 4.174 1.00 98.19 194 LEU A CA 1
ATOM 1385 C C . LEU A 1 194 ? -13.639 2.606 3.063 1.00 98.19 194 LEU A C 1
ATOM 1387 O O . LEU A 1 194 ? -14.700 2.137 2.654 1.00 98.19 194 LEU A O 1
ATOM 1391 N N . GLN A 1 195 ? -12.454 2.263 2.565 1.00 98.19 195 GLN A N 1
ATOM 1392 C CA . GLN A 1 195 ? -12.252 1.333 1.446 1.00 98.19 195 GLN A CA 1
ATOM 1393 C C . GLN A 1 195 ? -11.354 0.151 1.815 1.00 98.19 195 GLN A C 1
ATOM 1395 O O . GLN A 1 195 ? -11.393 -0.875 1.140 1.00 98.19 195 GLN A O 1
ATOM 1400 N N . ARG A 1 196 ? -10.522 0.307 2.853 1.00 98.25 196 ARG A N 1
ATOM 1401 C CA . ARG A 1 196 ? -9.558 -0.708 3.285 1.00 98.25 196 ARG A CA 1
ATOM 1402 C C . ARG A 1 196 ? -9.232 -0.567 4.765 1.00 98.25 196 ARG A C 1
ATOM 1404 O O . ARG A 1 196 ? -9.055 0.557 5.239 1.00 98.25 196 ARG A O 1
ATOM 1411 N N . VAL A 1 197 ? -9.078 -1.696 5.449 1.00 98.56 197 VAL A N 1
ATOM 1412 C CA . VAL A 1 197 ? -8.519 -1.801 6.806 1.00 98.56 197 VAL A CA 1
ATOM 1413 C C . VAL A 1 197 ? -7.293 -2.702 6.748 1.00 98.56 197 VAL A C 1
ATOM 1415 O O . VAL A 1 197 ? -7.330 -3.761 6.125 1.00 98.56 197 VAL A O 1
ATOM 1418 N N . GLU A 1 198 ? -6.205 -2.302 7.399 1.00 98.38 198 GLU A N 1
ATOM 1419 C CA . GLU A 1 198 ? -4.992 -3.110 7.490 1.00 98.38 198 GLU A CA 1
ATOM 1420 C C . GLU A 1 198 ? -4.478 -3.196 8.921 1.00 98.38 198 GLU A C 1
ATOM 1422 O O . GLU A 1 198 ? -4.385 -2.186 9.620 1.00 98.38 198 GLU A O 1
ATOM 1427 N N . LEU A 1 199 ? -4.074 -4.399 9.316 1.00 98.38 199 LEU A N 1
ATOM 1428 C CA . LEU A 1 199 ? -3.248 -4.641 10.490 1.00 98.38 199 LEU A CA 1
ATOM 1429 C C . LEU A 1 199 ? -1.815 -4.873 10.032 1.00 98.38 199 LEU A C 1
ATOM 1431 O O . LEU A 1 199 ? -1.583 -5.614 9.078 1.00 98.38 199 LEU A O 1
ATOM 1435 N N . TRP A 1 200 ? -0.868 -4.260 10.728 1.00 97.69 200 TRP A N 1
ATOM 1436 C CA . TRP A 1 200 ? 0.550 -4.313 10.406 1.00 97.69 200 TRP A CA 1
ATOM 1437 C C . TRP A 1 200 ? 1.364 -4.694 11.634 1.00 97.69 200 TRP A C 1
ATOM 1439 O O . TRP A 1 200 ? 1.126 -4.194 12.737 1.00 97.69 200 TRP A O 1
ATOM 1449 N N . ALA A 1 201 ? 2.393 -5.493 11.397 1.00 97.25 201 ALA A N 1
ATOM 1450 C CA . ALA A 1 201 ? 3.579 -5.541 12.226 1.00 97.25 201 ALA A CA 1
ATOM 1451 C C . ALA A 1 201 ? 4.750 -5.040 11.377 1.00 97.25 201 ALA A C 1
ATOM 1453 O O . ALA A 1 201 ? 5.130 -5.683 10.403 1.00 97.25 201 ALA A O 1
ATOM 1454 N N . GLU A 1 202 ? 5.262 -3.852 11.694 1.00 94.00 202 GLU A N 1
ATOM 1455 C CA . GLU A 1 202 ? 6.307 -3.175 10.918 1.00 94.00 202 GLU A CA 1
ATOM 1456 C C . GLU A 1 202 ? 7.191 -2.303 11.822 1.00 94.00 202 GLU A C 1
ATOM 1458 O O . GLU A 1 202 ? 6.834 -1.994 12.962 1.00 94.00 202 GLU A O 1
ATOM 1463 N N . GLY A 1 203 ? 8.355 -1.872 11.335 1.00 90.00 203 GLY A N 1
ATOM 1464 C CA . GLY A 1 203 ? 9.194 -0.885 12.032 1.00 90.00 203 GLY A CA 1
ATOM 1465 C C . GLY A 1 203 ? 9.775 -1.344 13.381 1.00 90.00 203 GLY A C 1
ATOM 1466 O O . GLY A 1 203 ? 10.343 -0.530 14.106 1.00 90.00 203 GLY A O 1
ATOM 1467 N N . ALA A 1 204 ? 9.645 -2.628 13.728 1.00 94.31 204 ALA A N 1
ATOM 1468 C CA . ALA A 1 204 ? 10.286 -3.265 14.874 1.00 94.31 204 ALA A CA 1
ATOM 1469 C C . ALA A 1 204 ? 10.575 -4.741 14.564 1.00 94.31 204 ALA A C 1
ATOM 1471 O O . ALA A 1 204 ? 9.711 -5.437 14.030 1.00 94.31 204 ALA A O 1
ATOM 1472 N N . VAL A 1 205 ? 11.769 -5.217 14.929 1.00 95.00 205 VAL A N 1
ATOM 1473 C CA . VAL A 1 205 ? 12.150 -6.635 14.826 1.00 95.00 205 VAL A CA 1
ATOM 1474 C C . VAL A 1 205 ? 11.567 -7.419 15.995 1.00 95.00 205 VAL A C 1
ATOM 1476 O O . VAL A 1 205 ? 11.607 -6.967 17.141 1.00 95.00 205 VAL A O 1
ATOM 1479 N N . GLY A 1 206 ? 11.061 -8.615 15.718 1.00 96.88 206 GLY A N 1
ATOM 1480 C CA . GLY A 1 206 ? 10.632 -9.554 16.742 1.00 96.88 206 GLY A CA 1
ATOM 1481 C C . GLY A 1 206 ? 9.546 -10.507 16.272 1.00 96.88 206 GLY A C 1
ATOM 1482 O O . GLY A 1 206 ? 8.978 -10.368 15.189 1.00 96.88 206 GLY A O 1
ATOM 1483 N N . LYS A 1 207 ? 9.246 -11.474 17.140 1.00 97.88 207 LYS A N 1
ATOM 1484 C CA . LYS A 1 207 ? 8.095 -12.361 16.979 1.00 97.88 207 LYS A CA 1
ATOM 1485 C C . LYS A 1 207 ? 6.800 -11.590 17.184 1.00 97.88 207 LYS A C 1
ATOM 1487 O O . LYS A 1 207 ? 6.716 -10.737 18.071 1.00 97.88 207 LYS A O 1
ATOM 1492 N N . VAL A 1 208 ? 5.807 -11.945 16.388 1.00 98.06 208 VAL A N 1
ATOM 1493 C CA . VAL A 1 208 ? 4.513 -11.287 16.305 1.00 98.06 208 VAL A CA 1
ATOM 1494 C C . VAL A 1 208 ? 3.431 -12.335 16.484 1.00 98.06 208 VAL A C 1
ATOM 1496 O O . VAL A 1 208 ? 3.401 -13.327 15.767 1.00 98.06 208 VAL A O 1
ATOM 1499 N N . HIS A 1 209 ? 2.524 -12.079 17.415 1.00 98.31 209 HIS A N 1
ATOM 1500 C CA . HIS A 1 209 ? 1.266 -12.791 17.544 1.00 98.31 209 HIS A CA 1
ATOM 1501 C C . HIS A 1 209 ? 0.174 -11.794 17.925 1.00 98.31 209 HIS A C 1
ATOM 1503 O O . HIS A 1 209 ? 0.247 -11.175 18.987 1.00 98.31 209 HIS A O 1
ATOM 1509 N N . LEU A 1 210 ? -0.835 -11.623 17.082 1.00 98.50 210 LEU A N 1
ATOM 1510 C CA . LEU A 1 210 ? -1.964 -10.729 17.317 1.00 98.50 210 LEU A CA 1
ATOM 1511 C C . LEU A 1 210 ? -3.252 -11.436 16.922 1.00 98.50 210 LEU A C 1
ATOM 1513 O O . LEU A 1 210 ? -3.436 -11.798 15.763 1.00 98.50 210 LEU A O 1
ATOM 1517 N N . GLU A 1 211 ? -4.168 -11.560 17.871 1.00 98.56 211 GLU A N 1
ATOM 1518 C CA . GLU A 1 211 ? -5.532 -11.974 17.588 1.00 98.56 211 GLU A CA 1
ATOM 1519 C C . GLU A 1 211 ? -6.439 -10.742 17.554 1.00 98.56 211 GLU A C 1
ATOM 1521 O O . GLU A 1 211 ? -6.405 -9.916 18.470 1.00 98.56 211 GLU A O 1
ATOM 1526 N N . LEU A 1 212 ? -7.255 -10.625 16.506 1.00 98.62 212 LEU A N 1
ATOM 1527 C CA . LEU A 1 212 ? -8.236 -9.560 16.306 1.00 98.62 212 LEU A CA 1
ATOM 1528 C C . LEU A 1 212 ? -9.640 -10.153 16.344 1.00 98.62 212 LEU A C 1
ATOM 1530 O O . LEU A 1 212 ? -10.009 -10.915 15.457 1.00 98.62 212 LEU A O 1
ATOM 1534 N N . LYS A 1 213 ? -10.455 -9.738 17.309 1.00 9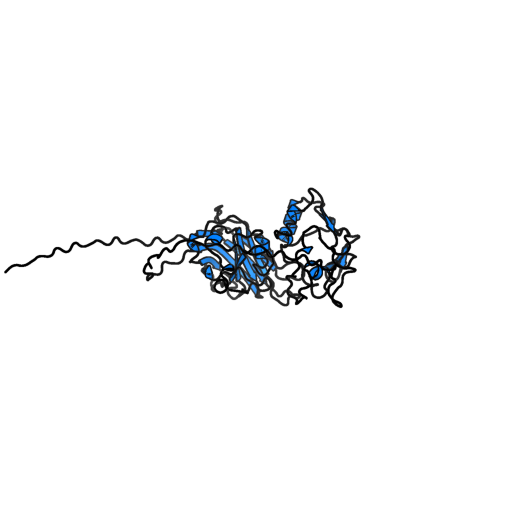8.25 213 LYS A N 1
ATOM 1535 C CA . LYS A 1 213 ? -11.859 -10.143 17.413 1.00 98.25 213 LYS A CA 1
ATOM 1536 C C . LYS A 1 213 ? -12.815 -9.168 16.740 1.00 98.25 213 LYS A C 1
ATOM 1538 O O . LYS A 1 213 ? -13.795 -9.600 16.141 1.00 98.25 213 LYS A O 1
ATOM 1543 N N . SER A 1 214 ? -12.544 -7.868 16.808 1.00 98.44 214 SER A N 1
ATOM 1544 C CA . SER A 1 214 ? -13.345 -6.872 16.094 1.00 98.44 214 SER A CA 1
ATOM 1545 C C . SER A 1 214 ? -12.617 -5.540 15.922 1.00 98.44 214 SER A C 1
ATOM 1547 O O . SER A 1 214 ? -11.692 -5.21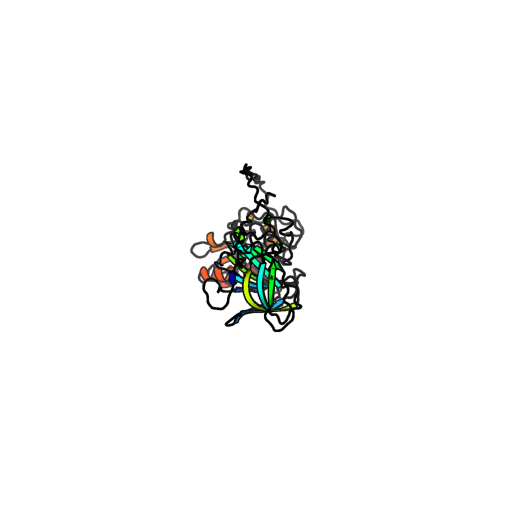2 16.668 1.00 98.44 214 SER A O 1
ATOM 1549 N N . VAL A 1 215 ? -13.060 -4.769 14.928 1.00 98.62 215 VAL A N 1
ATOM 1550 C CA . VAL A 1 215 ? -12.696 -3.361 14.728 1.00 98.62 215 VAL A CA 1
ATOM 1551 C C . VAL A 1 215 ? -13.986 -2.552 14.726 1.00 98.62 215 VAL A C 1
ATOM 1553 O O . VAL A 1 215 ? -14.891 -2.861 13.950 1.00 98.62 215 VAL A O 1
ATOM 1556 N N . SER A 1 216 ? -14.075 -1.509 15.547 1.00 98.38 216 SER A N 1
ATOM 1557 C CA . SER A 1 216 ? -15.247 -0.629 15.620 1.00 98.38 216 SER A CA 1
ATOM 1558 C C . SER A 1 216 ? -14.845 0.840 15.643 1.00 98.38 216 SER A C 1
ATOM 1560 O O . SER A 1 216 ? -13.821 1.201 16.211 1.00 98.38 216 SER A O 1
ATOM 1562 N N . ALA A 1 217 ? -15.663 1.717 15.068 1.00 98.06 217 ALA A N 1
ATOM 1563 C CA . ALA A 1 217 ? -15.560 3.150 15.303 1.00 98.06 217 ALA A CA 1
ATOM 1564 C C . ALA A 1 217 ? -16.435 3.531 16.502 1.00 98.06 217 ALA A C 1
ATOM 1566 O O . ALA A 1 217 ? -17.646 3.294 16.506 1.00 98.06 217 ALA A O 1
ATOM 1567 N N . VAL A 1 218 ? -15.821 4.120 17.524 1.00 96.44 218 VAL A N 1
ATOM 1568 C CA . VAL A 1 218 ? -16.497 4.542 18.751 1.00 96.44 218 VAL A CA 1
ATOM 1569 C C . VAL A 1 218 ? -16.520 6.070 18.827 1.00 96.44 218 VAL A C 1
ATOM 1571 O O . VAL A 1 218 ? -15.472 6.710 18.725 1.00 96.44 218 VAL A O 1
ATOM 1574 N N . PRO A 1 219 ? -17.697 6.696 18.976 1.00 92.69 219 PRO A N 1
ATOM 1575 C CA . PRO A 1 219 ? -17.803 8.134 19.199 1.00 92.69 219 PRO A CA 1
ATOM 1576 C C . PRO A 1 219 ? -17.132 8.560 20.507 1.00 92.69 219 PRO A C 1
ATOM 1578 O O . PRO A 1 219 ? -17.002 7.769 21.441 1.00 92.69 219 PRO A O 1
ATOM 1581 N N . ALA A 1 220 ? -16.722 9.828 20.596 1.00 87.44 220 ALA A N 1
ATOM 1582 C CA . ALA A 1 220 ? -16.198 10.367 21.846 1.00 87.44 220 ALA A CA 1
ATOM 1583 C C . ALA A 1 220 ? -17.249 10.231 22.956 1.00 87.44 220 ALA A C 1
ATOM 1585 O O . ALA A 1 220 ? -18.416 10.582 22.760 1.00 87.44 220 ALA A O 1
ATOM 1586 N N . ALA A 1 221 ? -16.831 9.752 24.129 1.00 72.25 221 ALA A N 1
ATOM 1587 C CA . ALA A 1 221 ? -17.698 9.755 25.296 1.00 72.25 221 ALA A CA 1
ATOM 1588 C C . ALA A 1 221 ? -18.159 11.199 25.583 1.00 72.25 221 ALA A C 1
ATOM 1590 O O . ALA A 1 221 ? -17.333 12.118 25.539 1.00 72.25 221 ALA A O 1
ATOM 1591 N N . PRO A 1 222 ? -19.446 11.433 25.896 1.00 54.66 222 PRO A N 1
ATOM 1592 C CA . PRO A 1 222 ? -19.893 12.743 26.340 1.00 54.66 222 PRO A CA 1
ATOM 1593 C C . PRO A 1 222 ? -19.106 13.143 27.594 1.00 54.66 222 PRO A C 1
ATOM 1595 O O . PRO A 1 222 ? -19.231 12.508 28.642 1.00 54.66 222 PRO A O 1
ATOM 1598 N N . HIS A 1 223 ? -18.275 14.183 27.508 1.00 41.41 223 HIS A N 1
ATOM 1599 C CA . HIS A 1 223 ? -17.631 14.736 28.694 1.00 41.41 223 HIS A CA 1
ATOM 1600 C C . HIS A 1 223 ? -18.714 15.300 29.635 1.00 41.41 223 HIS A C 1
ATOM 1602 O O . HIS A 1 223 ? -19.530 16.110 29.190 1.00 41.41 223 HIS A O 1
ATOM 1608 N N . PRO A 1 224 ? -18.715 14.967 30.941 1.00 39.12 224 PRO A N 1
ATOM 1609 C CA . PRO A 1 224 ? -19.738 15.441 31.878 1.00 39.12 224 PRO A CA 1
ATOM 1610 C C . PRO A 1 224 ? -19.701 16.955 32.176 1.00 39.12 224 PRO A C 1
ATOM 1612 O O . PRO A 1 224 ? -20.508 17.417 32.972 1.00 39.12 224 PRO A O 1
ATOM 1615 N N . ASN A 1 225 ? -18.818 17.739 31.539 1.00 37.97 225 ASN A N 1
ATOM 1616 C CA . ASN A 1 225 ? -18.661 19.186 31.764 1.00 37.97 225 ASN A CA 1
ATOM 1617 C C . ASN A 1 225 ? -18.560 20.023 30.472 1.00 37.97 225 ASN A C 1
ATOM 1619 O O . ASN A 1 225 ? -17.963 21.100 30.468 1.00 37.97 225 ASN A O 1
ATOM 1623 N N . SER A 1 226 ? -19.140 19.571 29.361 1.00 37.03 226 SER A N 1
ATOM 1624 C CA . SER A 1 226 ? -19.232 20.408 28.159 1.00 37.03 226 SER A CA 1
ATOM 1625 C C . SER A 1 226 ? -20.515 21.237 28.188 1.00 37.03 226 SER A C 1
ATOM 1627 O O . SER A 1 226 ? -21.556 20.827 27.679 1.00 37.03 226 SER A O 1
ATOM 1629 N N . THR A 1 227 ? -20.440 22.422 28.796 1.00 34.53 227 THR A N 1
ATOM 1630 C CA . THR A 1 227 ? -21.431 23.491 28.610 1.00 34.53 227 THR A CA 1
ATOM 1631 C C . THR A 1 227 ? -21.596 23.739 27.105 1.00 34.53 227 THR A C 1
ATOM 1633 O O . THR A 1 227 ? -20.583 23.917 26.424 1.00 34.53 227 THR A O 1
ATOM 1636 N N . PRO A 1 228 ? -22.820 23.752 26.550 1.00 36.31 228 PRO A N 1
ATOM 1637 C CA . PRO A 1 228 ? -23.002 23.971 25.124 1.00 36.31 228 PRO A CA 1
ATOM 1638 C C . PRO A 1 228 ? -22.593 25.409 24.798 1.00 36.31 228 PRO A C 1
ATOM 1640 O O . PRO A 1 228 ? -23.283 26.360 25.170 1.00 36.31 228 PRO A O 1
ATOM 1643 N N . LEU A 1 229 ? -21.453 25.584 24.123 1.00 36.47 229 LEU A N 1
ATOM 1644 C CA . LEU A 1 229 ? -21.124 26.869 23.523 1.00 36.47 229 LEU A CA 1
ATOM 1645 C C . LEU A 1 229 ? -22.068 27.070 22.340 1.00 36.47 229 LEU A C 1
ATOM 1647 O O . LEU A 1 229 ? -22.039 26.329 21.357 1.00 36.47 229 LEU A O 1
ATOM 1651 N N . LEU A 1 230 ? -22.935 28.066 22.485 1.00 33.62 230 LEU A N 1
ATOM 1652 C CA . LEU A 1 230 ? -23.846 28.524 21.453 1.00 33.62 230 LEU A CA 1
ATOM 1653 C C . LEU A 1 230 ? -23.064 28.848 20.178 1.00 33.62 230 LEU A C 1
ATOM 1655 O O . LEU A 1 230 ? -22.125 29.644 20.171 1.00 33.62 230 LEU A O 1
ATOM 1659 N N . THR A 1 231 ? -23.492 28.212 19.097 1.00 34.38 231 THR A N 1
ATOM 1660 C CA . THR A 1 231 ? -23.078 28.462 17.723 1.00 34.38 231 THR A CA 1
ATOM 1661 C C . THR A 1 231 ? -23.296 29.926 17.352 1.00 34.38 231 THR A C 1
ATOM 1663 O O . THR A 1 231 ? -24.437 30.388 17.303 1.00 34.38 231 THR A O 1
ATOM 1666 N N . VAL A 1 232 ? -22.218 30.637 17.020 1.00 30.80 232 VAL A N 1
ATOM 1667 C CA . VAL A 1 232 ? -22.298 31.850 16.203 1.00 30.80 232 VAL A CA 1
ATOM 1668 C C . VAL A 1 232 ? -22.075 31.435 14.756 1.00 30.80 232 VAL A C 1
ATOM 1670 O O . VAL A 1 232 ? -20.964 31.110 14.342 1.00 30.80 232 VAL A O 1
ATOM 1673 N N . SER A 1 233 ? -23.166 31.422 14.000 1.00 39.69 233 SER A N 1
ATOM 1674 C CA . SER A 1 233 ? -23.149 31.381 12.544 1.00 39.69 233 SER A CA 1
ATOM 1675 C C . SER A 1 233 ? -22.520 32.667 12.008 1.00 39.69 233 SER A C 1
ATOM 1677 O O . SER A 1 233 ? -22.969 33.756 12.359 1.00 39.69 233 SER A O 1
ATOM 1679 N N . SER A 1 234 ? -21.545 32.545 11.109 1.00 33.62 234 SER A N 1
ATOM 1680 C CA . SER A 1 234 ? -21.152 33.626 10.198 1.00 33.62 234 SER A CA 1
ATOM 1681 C C . SER A 1 234 ? -21.076 33.086 8.764 1.00 33.62 234 SER A C 1
ATOM 1683 O O . SER A 1 234 ? -20.645 31.946 8.575 1.00 33.62 234 SER A O 1
ATOM 1685 N N . PRO A 1 235 ? -21.545 33.846 7.757 1.00 37.78 235 PRO A N 1
ATOM 1686 C CA . PRO A 1 235 ? -21.799 33.327 6.420 1.00 37.78 235 PRO A CA 1
ATOM 1687 C C . PRO A 1 235 ? -20.589 33.403 5.475 1.00 37.78 235 PRO A C 1
ATOM 1689 O O . PRO A 1 235 ? -19.760 34.301 5.562 1.00 37.78 235 PRO A O 1
ATOM 1692 N N . ALA A 1 236 ? -20.592 32.454 4.535 1.00 35.00 236 ALA A N 1
ATOM 1693 C CA . ALA A 1 236 ? -20.182 32.531 3.129 1.00 35.00 236 ALA A CA 1
ATOM 1694 C C . ALA A 1 236 ? -18.845 33.204 2.733 1.00 35.00 236 ALA A C 1
ATOM 1696 O O . ALA A 1 236 ? -18.723 34.419 2.662 1.00 35.00 236 ALA A O 1
ATOM 1697 N N . ALA A 1 237 ? -17.926 32.331 2.302 1.00 35.66 237 ALA A N 1
ATOM 1698 C CA . ALA A 1 237 ? -17.267 32.298 0.989 1.00 35.66 237 ALA A CA 1
ATOM 1699 C C . ALA A 1 237 ? -16.638 33.580 0.408 1.00 35.66 237 ALA A C 1
ATOM 1701 O O . ALA A 1 237 ? -17.333 34.527 0.070 1.00 35.66 237 ALA A O 1
ATOM 1702 N N . LEU A 1 238 ? -15.361 33.473 0.018 1.00 32.62 238 LEU A N 1
ATOM 1703 C CA . LEU A 1 238 ? -14.975 33.783 -1.360 1.00 32.62 238 LEU A CA 1
ATOM 1704 C C . LEU A 1 238 ? -13.806 32.898 -1.812 1.00 32.62 238 LEU A C 1
ATOM 1706 O O . LEU A 1 238 ? -12.859 32.635 -1.076 1.00 32.62 238 LEU A O 1
ATOM 1710 N N . ALA A 1 239 ? -13.940 32.416 -3.040 1.00 36.31 239 ALA A N 1
ATOM 1711 C CA . ALA A 1 239 ? -13.020 31.545 -3.738 1.00 36.31 239 ALA A CA 1
ATOM 1712 C C . ALA A 1 239 ? -11.694 32.235 -4.091 1.00 36.31 239 ALA A C 1
ATOM 1714 O O . ALA A 1 239 ? -11.673 33.401 -4.476 1.00 36.31 239 ALA A O 1
ATOM 1715 N N . ALA A 1 240 ? -10.618 31.452 -4.109 1.00 31.27 240 ALA A N 1
ATOM 1716 C CA . ALA A 1 240 ? -9.505 31.663 -5.023 1.00 31.27 240 ALA A CA 1
ATOM 1717 C C . ALA A 1 240 ? -9.032 30.288 -5.498 1.00 31.27 240 ALA A C 1
ATOM 1719 O O . ALA A 1 240 ? -8.338 29.557 -4.794 1.00 31.27 240 ALA A O 1
ATOM 1720 N N . ALA A 1 241 ? -9.489 29.916 -6.691 1.00 33.16 241 ALA A N 1
ATOM 1721 C CA . ALA A 1 241 ? -8.944 28.806 -7.443 1.00 33.16 241 ALA A CA 1
ATOM 1722 C C . ALA A 1 241 ? -7.476 29.119 -7.763 1.00 33.16 241 ALA A C 1
ATOM 1724 O O . ALA A 1 241 ? -7.186 30.060 -8.502 1.00 33.16 241 ALA A O 1
ATOM 1725 N N . ALA A 1 242 ? -6.553 28.335 -7.213 1.00 29.75 242 ALA A N 1
ATOM 1726 C CA . ALA A 1 242 ? -5.204 28.275 -7.745 1.00 29.75 242 ALA A CA 1
ATOM 1727 C C . ALA A 1 242 ? -5.279 27.517 -9.076 1.00 29.75 242 ALA A C 1
ATOM 1729 O O . ALA A 1 242 ? -5.533 26.312 -9.111 1.00 29.75 242 ALA A O 1
ATOM 1730 N N . ALA A 1 243 ? -5.124 28.256 -10.173 1.00 32.06 243 ALA A N 1
ATOM 1731 C CA . ALA A 1 243 ? -4.869 27.692 -11.488 1.00 32.06 243 ALA A CA 1
ATOM 1732 C C . ALA A 1 243 ? -3.686 26.708 -11.411 1.00 32.06 243 ALA A C 1
ATOM 1734 O O . ALA A 1 243 ? -2.751 26.950 -10.638 1.00 32.06 243 ALA A O 1
ATOM 1735 N N . PRO A 1 244 ? -3.675 25.623 -12.205 1.00 36.25 244 PRO A N 1
ATOM 1736 C CA . PRO A 1 244 ? -2.484 24.805 -12.309 1.00 36.25 244 PRO A CA 1
ATOM 1737 C C . PRO A 1 244 ? -1.379 25.696 -12.876 1.00 36.25 244 PRO A C 1
ATOM 1739 O O . PRO A 1 244 ? -1.521 26.267 -13.959 1.00 36.25 244 PRO A O 1
ATOM 1742 N N . ALA A 1 245 ? -0.283 25.837 -12.131 1.00 31.64 245 ALA A N 1
ATOM 1743 C CA . ALA A 1 245 ? 0.963 26.277 -12.722 1.00 31.64 245 ALA A CA 1
ATOM 1744 C C . ALA A 1 245 ? 1.244 25.295 -13.859 1.00 31.64 245 ALA A C 1
ATOM 1746 O O . ALA A 1 245 ? 1.449 24.104 -13.622 1.00 31.64 245 ALA A O 1
ATOM 1747 N N . ALA A 1 246 ? 1.148 25.784 -15.094 1.00 31.53 246 ALA A N 1
ATOM 1748 C CA . ALA A 1 246 ? 1.603 25.061 -16.258 1.00 31.53 246 ALA A CA 1
ATOM 1749 C C . ALA A 1 246 ? 3.049 24.660 -15.970 1.00 31.53 246 ALA A C 1
ATOM 1751 O O . ALA A 1 246 ? 3.937 25.511 -15.912 1.00 31.53 246 ALA A O 1
ATOM 1752 N N . ALA A 1 247 ? 3.260 23.371 -15.708 1.00 35.47 247 ALA A N 1
ATOM 1753 C CA . ALA A 1 247 ? 4.584 22.798 -15.672 1.00 35.47 247 ALA A CA 1
ATOM 1754 C C . ALA A 1 247 ? 5.157 23.031 -17.064 1.00 35.47 247 ALA A C 1
ATOM 1756 O O . ALA A 1 247 ? 4.734 22.417 -18.044 1.00 35.47 247 ALA A O 1
ATOM 1757 N N . THR A 1 248 ? 6.060 24.000 -17.158 1.00 28.33 248 THR A N 1
ATOM 1758 C CA . THR A 1 248 ? 6.895 24.204 -18.325 1.00 28.33 248 THR A CA 1
ATOM 1759 C C . THR A 1 248 ? 7.557 22.863 -18.596 1.00 28.33 248 THR A C 1
ATOM 1761 O O . THR A 1 248 ? 8.411 22.428 -17.825 1.00 28.33 248 THR A O 1
ATOM 1764 N N . THR A 1 249 ? 7.139 22.180 -19.660 1.00 36.41 249 THR A N 1
ATOM 1765 C CA . THR A 1 249 ? 7.831 21.013 -20.201 1.00 36.41 249 THR A CA 1
ATOM 1766 C C . THR A 1 249 ? 9.188 21.482 -20.707 1.00 36.41 249 THR A C 1
ATOM 1768 O O . THR A 1 249 ? 9.386 21.725 -21.898 1.00 36.41 249 THR A O 1
ATOM 1771 N N . ALA A 1 250 ? 10.131 21.660 -19.786 1.00 35.19 250 ALA A N 1
ATOM 1772 C CA . ALA A 1 250 ? 11.535 21.671 -20.112 1.00 35.19 250 ALA A CA 1
ATOM 1773 C C . ALA A 1 250 ? 11.843 20.254 -20.593 1.00 35.19 250 ALA A C 1
ATOM 1775 O O . ALA A 1 250 ? 11.893 19.309 -19.812 1.00 35.19 250 ALA A O 1
ATOM 1776 N N . SER A 1 251 ? 11.961 20.108 -21.911 1.00 38.38 251 SER A N 1
ATOM 1777 C CA . SER A 1 251 ? 12.430 18.889 -22.559 1.00 38.38 251 SER A CA 1
ATOM 1778 C C . SER A 1 251 ? 13.779 18.516 -21.949 1.00 38.38 251 SER A C 1
ATOM 1780 O O . SER A 1 251 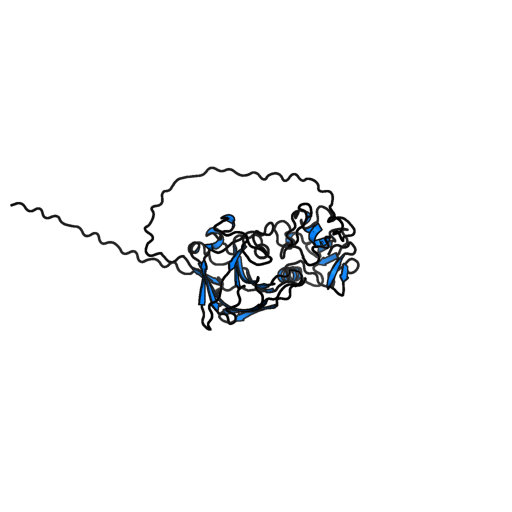? 14.811 19.077 -22.316 1.00 38.38 251 SER A O 1
ATOM 1782 N N . ARG A 1 252 ? 13.778 17.600 -20.975 1.00 49.12 252 ARG A N 1
ATOM 1783 C CA . ARG A 1 252 ? 15.014 17.021 -20.459 1.00 49.12 252 ARG A CA 1
ATOM 1784 C C . ARG A 1 252 ? 15.633 16.187 -21.575 1.00 49.12 252 ARG A C 1
ATOM 1786 O O . ARG A 1 252 ? 14.981 15.349 -22.211 1.00 49.12 252 ARG A O 1
ATOM 1793 N N . THR A 1 253 ? 16.895 16.461 -21.876 1.00 49.16 253 THR A N 1
ATOM 1794 C CA . THR A 1 253 ? 17.769 15.545 -22.614 1.00 49.16 253 THR A CA 1
ATOM 1795 C C . THR A 1 253 ? 17.738 14.209 -21.877 1.00 49.16 253 THR A C 1
ATOM 1797 O O . THR A 1 253 ? 17.753 14.222 -20.654 1.00 49.16 253 THR A O 1
ATOM 1800 N N . ALA A 1 254 ? 17.609 13.082 -22.585 1.00 53.47 254 ALA A N 1
ATOM 1801 C CA . ALA A 1 254 ? 17.561 11.768 -21.944 1.00 53.47 254 ALA A CA 1
ATOM 1802 C C . ALA A 1 254 ? 18.791 11.623 -21.035 1.00 53.47 254 ALA A C 1
ATOM 1804 O O . ALA A 1 254 ? 19.921 11.681 -21.529 1.00 53.47 254 ALA A O 1
ATOM 1805 N N . THR A 1 255 ? 18.578 11.548 -19.722 1.00 67.50 255 THR A N 1
ATOM 1806 C CA . THR A 1 255 ? 19.670 11.595 -18.755 1.00 67.50 255 THR A CA 1
ATOM 1807 C C . THR A 1 255 ? 20.045 10.167 -18.403 1.00 67.50 255 THR A C 1
ATOM 1809 O O . THR A 1 255 ? 19.217 9.276 -18.245 1.00 67.50 255 THR A O 1
ATOM 1812 N N . ARG A 1 256 ? 21.341 9.905 -18.342 1.00 81.69 256 ARG A N 1
ATOM 1813 C CA . ARG A 1 256 ? 21.848 8.717 -17.662 1.00 81.69 256 ARG A CA 1
ATOM 1814 C C . ARG A 1 256 ? 22.053 9.111 -16.200 1.00 81.69 256 ARG A C 1
ATOM 1816 O O . ARG A 1 256 ? 22.415 10.271 -15.968 1.00 81.69 256 ARG A O 1
ATOM 1823 N N . PRO A 1 257 ? 21.910 8.186 -15.235 1.00 86.19 257 PRO A N 1
ATOM 1824 C CA . PRO A 1 257 ? 22.428 8.450 -13.905 1.00 86.19 257 PRO A CA 1
ATOM 1825 C C . PRO A 1 257 ? 23.898 8.897 -13.989 1.00 86.19 257 PRO A C 1
ATOM 1827 O O . PRO A 1 257 ? 24.638 8.405 -14.858 1.00 86.19 257 PRO A O 1
ATOM 1830 N N . PRO A 1 258 ? 24.327 9.864 -13.162 1.00 83.50 258 PRO A N 1
ATOM 1831 C CA . PRO A 1 258 ? 25.647 10.464 -13.294 1.00 83.50 258 PRO A CA 1
ATOM 1832 C C . PRO A 1 258 ? 26.744 9.406 -13.159 1.00 83.50 258 PRO A C 1
ATOM 1834 O O . PRO A 1 258 ? 26.616 8.452 -12.392 1.00 83.50 258 PRO A O 1
ATOM 1837 N N . ALA A 1 259 ? 27.847 9.562 -13.894 1.00 80.00 259 ALA A N 1
ATOM 1838 C CA . ALA A 1 259 ? 29.015 8.714 -13.678 1.00 80.00 259 ALA A CA 1
ATOM 1839 C C . ALA A 1 259 ? 29.525 8.902 -12.230 1.00 80.00 259 ALA A C 1
ATOM 1841 O O . ALA A 1 259 ? 29.555 10.039 -11.757 1.00 80.00 259 ALA A O 1
ATOM 1842 N N . PRO A 1 260 ? 29.931 7.832 -11.522 1.00 88.31 260 PRO A N 1
ATOM 1843 C CA . PRO A 1 260 ? 30.116 6.451 -11.989 1.00 88.31 260 PRO A CA 1
ATOM 1844 C C . PRO A 1 260 ? 28.890 5.524 -11.811 1.00 88.31 260 PRO A C 1
ATOM 1846 O O . PRO A 1 260 ? 29.031 4.311 -11.932 1.00 88.31 260 PRO A O 1
ATOM 1849 N N . PHE A 1 261 ? 27.706 6.049 -11.496 1.00 89.25 261 PHE A N 1
ATOM 1850 C CA . PHE A 1 261 ? 26.572 5.253 -11.009 1.00 89.25 261 PHE A CA 1
ATOM 1851 C C . PHE A 1 261 ? 25.711 4.613 -12.109 1.00 89.25 261 PHE A C 1
ATOM 1853 O O . PHE A 1 261 ? 25.087 3.579 -11.877 1.00 89.25 261 PHE A O 1
ATOM 1860 N N . GLY A 1 262 ? 25.689 5.175 -13.321 1.00 90.38 262 GLY A N 1
ATOM 1861 C CA . GLY A 1 262 ? 24.880 4.647 -14.424 1.00 90.38 262 GLY A CA 1
ATOM 1862 C C . GLY A 1 262 ? 25.379 3.300 -14.971 1.00 90.38 262 GLY A C 1
ATOM 1863 O O . GLY A 1 262 ? 26.492 3.208 -15.486 1.00 90.38 262 GLY A O 1
ATOM 1864 N N . THR A 1 263 ? 24.518 2.284 -14.977 1.00 90.31 263 THR A N 1
ATOM 1865 C CA . THR A 1 263 ? 24.829 0.890 -15.369 1.00 90.31 263 THR A CA 1
ATOM 1866 C C . THR A 1 263 ? 24.266 0.457 -16.725 1.00 90.31 263 THR A C 1
ATOM 1868 O O . THR A 1 263 ? 24.825 -0.440 -17.349 1.00 90.31 263 THR A O 1
ATOM 1871 N N . CYS A 1 264 ? 23.220 1.121 -17.220 1.00 92.06 264 CYS A N 1
ATOM 1872 C CA . CYS A 1 264 ? 22.598 0.806 -18.508 1.00 92.06 264 CYS A CA 1
ATOM 1873 C C . CYS A 1 264 ? 23.484 1.139 -19.720 1.00 92.06 264 CYS A C 1
ATOM 1875 O O . CYS A 1 264 ? 24.331 2.038 -19.674 1.00 92.06 264 CYS A O 1
ATOM 1877 N N . SER A 1 265 ? 23.230 0.455 -20.843 1.00 91.31 265 SER A N 1
ATOM 1878 C CA . SER A 1 265 ? 23.937 0.661 -22.117 1.00 91.31 265 SER A CA 1
ATOM 1879 C C . SER A 1 265 ? 23.618 2.001 -22.789 1.00 91.31 265 SER A C 1
ATOM 1881 O O . SER A 1 265 ? 24.355 2.442 -23.669 1.00 91.31 265 SER A O 1
ATOM 1883 N N . GLY A 1 266 ? 22.520 2.645 -22.392 1.00 90.44 266 GLY A N 1
ATOM 1884 C CA . GLY A 1 266 ? 22.044 3.916 -22.927 1.00 90.44 266 GLY A CA 1
ATOM 1885 C C . GLY A 1 266 ? 21.164 4.661 -21.926 1.00 90.44 266 GLY A C 1
ATOM 1886 O O . GLY A 1 266 ? 20.962 4.206 -20.800 1.00 90.44 266 GLY A O 1
ATOM 1887 N N . ALA A 1 267 ? 20.661 5.825 -22.337 1.00 91.06 267 ALA A N 1
ATOM 1888 C CA . ALA A 1 267 ? 19.687 6.573 -21.551 1.00 91.06 267 ALA A CA 1
ATOM 1889 C C . ALA A 1 267 ? 18.306 5.903 -21.611 1.00 91.06 267 ALA A C 1
ATOM 1891 O O . ALA A 1 267 ? 17.967 5.258 -22.604 1.00 91.06 267 ALA A O 1
ATOM 1892 N N . VAL A 1 268 ? 17.501 6.098 -20.566 1.00 93.06 268 VAL A N 1
ATOM 1893 C CA . VAL A 1 268 ? 16.102 5.657 -20.560 1.00 93.06 268 VAL A CA 1
ATOM 1894 C C . VAL A 1 268 ? 15.333 6.389 -21.666 1.00 93.06 268 VAL A C 1
ATOM 1896 O O . VAL A 1 268 ? 15.507 7.592 -21.886 1.00 93.06 268 VAL A O 1
ATOM 1899 N N . GLN A 1 269 ? 14.489 5.657 -22.391 1.00 93.06 269 GLN A N 1
ATOM 1900 C CA . GLN A 1 269 ? 13.659 6.196 -23.462 1.00 93.06 269 GLN A CA 1
ATOM 1901 C C . GLN A 1 269 ? 12.677 7.242 -22.929 1.00 93.06 269 GLN A C 1
ATOM 1903 O O . GLN A 1 269 ? 12.159 7.161 -21.813 1.00 93.06 269 GLN A O 1
ATOM 1908 N N . LYS A 1 270 ? 12.369 8.222 -23.778 1.00 87.75 270 LYS A N 1
ATOM 1909 C CA . LYS A 1 270 ? 11.335 9.219 -23.494 1.00 87.75 270 LYS A CA 1
ATOM 1910 C C . LYS A 1 270 ? 9.948 8.628 -23.754 1.00 87.75 270 LYS A C 1
ATOM 1912 O O . LYS A 1 270 ? 9.790 7.816 -24.658 1.00 87.75 270 LYS A O 1
ATOM 1917 N N . GLN A 1 271 ? 8.945 9.110 -23.017 1.00 87.25 271 GLN A N 1
ATOM 1918 C CA . GLN A 1 271 ? 7.524 8.796 -23.241 1.00 87.25 271 GLN A CA 1
ATOM 1919 C C . GLN A 1 271 ? 7.210 7.289 -23.239 1.00 87.25 271 GLN A C 1
ATOM 1921 O O . GLN A 1 271 ? 6.559 6.759 -24.137 1.00 87.25 271 GLN A O 1
ATOM 1926 N N . LEU A 1 272 ? 7.662 6.590 -22.199 1.00 92.06 272 LEU A N 1
ATOM 1927 C CA . LEU A 1 272 ? 7.373 5.173 -21.998 1.00 92.06 272 LEU A CA 1
ATOM 1928 C C . LEU A 1 272 ? 5.855 4.921 -21.894 1.00 92.06 272 LEU A C 1
ATOM 1930 O O . LEU A 1 272 ? 5.130 5.661 -21.223 1.00 92.06 272 LEU A O 1
ATOM 1934 N N . ARG A 1 273 ? 5.390 3.827 -22.519 1.00 89.19 273 ARG A N 1
ATOM 1935 C CA . ARG A 1 273 ? 3.967 3.456 -22.715 1.00 89.19 273 ARG A CA 1
ATOM 1936 C C . ARG A 1 273 ? 3.094 3.596 -21.458 1.00 89.19 273 ARG A C 1
ATOM 1938 O O . ARG A 1 273 ? 1.953 4.052 -21.532 1.00 89.19 273 ARG A O 1
ATOM 1945 N N . PHE A 1 274 ? 3.616 3.205 -20.299 1.00 92.12 274 PHE A N 1
ATOM 1946 C CA . PHE A 1 274 ? 2.859 3.152 -19.044 1.00 92.12 274 PHE A CA 1
ATOM 1947 C C . PHE A 1 274 ? 2.985 4.420 -18.189 1.00 92.12 274 PHE A C 1
ATOM 1949 O O . PHE A 1 274 ? 2.693 4.388 -17.005 1.00 92.12 274 PHE A O 1
ATOM 1956 N N . GLY A 1 275 ? 3.408 5.550 -18.765 1.00 90.56 275 GLY A N 1
ATOM 1957 C CA . GLY A 1 275 ? 3.390 6.850 -18.080 1.00 90.56 275 GLY A CA 1
ATOM 1958 C C . GLY A 1 275 ? 4.518 7.072 -17.069 1.00 90.56 275 GLY A C 1
ATOM 1959 O O . GLY A 1 275 ? 4.665 8.185 -16.577 1.00 90.56 275 GLY A O 1
ATOM 1960 N N . ILE A 1 276 ? 5.368 6.069 -16.817 1.00 91.69 276 ILE A N 1
ATOM 1961 C CA . ILE A 1 276 ? 6.468 6.151 -15.841 1.00 91.69 276 ILE A CA 1
ATOM 1962 C C . ILE A 1 276 ? 7.459 7.292 -16.132 1.00 91.69 276 ILE A C 1
ATOM 1964 O O . ILE A 1 276 ? 8.066 7.825 -15.209 1.00 91.69 276 ILE A O 1
ATOM 1968 N N . SER A 1 277 ? 7.570 7.742 -17.390 1.00 90.31 277 SER A N 1
ATOM 1969 C CA . SER A 1 277 ? 8.371 8.922 -17.752 1.00 90.31 277 SER A CA 1
ATOM 1970 C C . SER A 1 277 ? 7.909 10.219 -17.074 1.00 90.31 277 SER A C 1
ATOM 1972 O O . SER A 1 277 ? 8.682 11.166 -17.036 1.00 90.31 277 SER A O 1
ATOM 1974 N N . GLY A 1 278 ? 6.680 10.279 -16.545 1.00 88.94 278 GLY A N 1
ATOM 1975 C CA . GLY A 1 278 ? 6.188 11.410 -15.752 1.00 88.94 278 GLY A CA 1
ATOM 1976 C C . GLY A 1 278 ? 6.629 11.394 -14.281 1.00 88.94 278 GLY A C 1
ATOM 1977 O O . GLY A 1 278 ? 6.396 12.365 -13.565 1.00 88.94 278 GLY A O 1
ATOM 1978 N N . ARG A 1 279 ? 7.270 10.318 -13.800 1.00 90.31 279 ARG A N 1
ATOM 1979 C CA . ARG A 1 279 ? 7.776 10.207 -12.421 1.00 90.31 279 ARG A CA 1
ATOM 1980 C C . ARG A 1 279 ? 9.176 10.802 -12.315 1.00 90.31 279 ARG A C 1
ATOM 1982 O O . ARG A 1 279 ? 10.173 10.093 -12.225 1.00 90.31 279 ARG A O 1
ATOM 1989 N N . GLU A 1 280 ? 9.242 12.127 -12.330 1.00 88.00 280 GLU A N 1
ATOM 1990 C CA . GLU A 1 280 ? 10.506 12.876 -12.358 1.00 88.00 280 GLU A CA 1
ATOM 1991 C C . GLU A 1 280 ? 11.212 12.989 -11.000 1.00 88.00 280 GLU A C 1
ATOM 1993 O O . GLU A 1 280 ? 12.357 13.431 -10.953 1.00 88.00 280 GLU A O 1
ATOM 1998 N N . GLN A 1 281 ? 10.542 12.605 -9.910 1.00 82.75 281 GLN A N 1
ATOM 1999 C CA . GLN A 1 281 ? 11.109 12.585 -8.563 1.00 82.75 281 GLN A CA 1
ATOM 2000 C C . GLN A 1 281 ? 11.099 11.149 -8.022 1.00 82.75 281 GLN A C 1
ATOM 2002 O O . GLN A 1 281 ? 10.018 10.576 -7.833 1.00 82.75 281 GLN A O 1
ATOM 2007 N N . PRO A 1 282 ? 12.273 10.541 -7.794 1.00 82.00 282 PRO A N 1
ATOM 2008 C CA . PRO A 1 282 ? 12.379 9.152 -7.403 1.00 82.00 282 PRO A CA 1
ATOM 2009 C C . PRO A 1 282 ? 12.049 9.028 -5.917 1.00 82.00 282 PRO A C 1
ATOM 2011 O O . PRO A 1 282 ? 12.565 9.763 -5.078 1.00 82.00 282 PRO A O 1
ATOM 2014 N N . THR A 1 283 ? 11.175 8.084 -5.586 1.00 76.44 283 THR A N 1
ATOM 2015 C CA . THR A 1 283 ? 10.780 7.771 -4.207 1.00 76.44 283 THR A CA 1
ATOM 2016 C C . THR A 1 283 ? 11.541 6.538 -3.733 1.00 76.44 283 THR A C 1
ATOM 2018 O O . THR A 1 283 ? 10.976 5.464 -3.562 1.00 76.44 283 THR A O 1
ATOM 2021 N N . VAL A 1 284 ? 12.857 6.690 -3.585 1.00 77.38 284 VAL A N 1
ATOM 2022 C CA . VAL A 1 284 ? 13.770 5.637 -3.115 1.00 77.38 284 VAL A CA 1
ATOM 2023 C C . VAL A 1 284 ? 14.519 6.125 -1.874 1.00 77.38 284 VAL A C 1
ATOM 2025 O O . VAL A 1 284 ? 14.793 7.322 -1.768 1.00 77.38 284 VAL A O 1
ATOM 2028 N N . PRO A 1 285 ? 14.886 5.246 -0.927 1.00 71.69 285 PRO A N 1
ATOM 2029 C CA . PRO A 1 285 ? 15.533 5.639 0.328 1.00 71.69 285 PRO A CA 1
ATOM 2030 C C . PRO A 1 285 ? 17.050 5.850 0.149 1.00 71.69 285 PRO A C 1
ATOM 2032 O O . PRO A 1 285 ? 17.858 5.501 1.005 1.00 71.69 285 PRO A O 1
ATOM 2035 N N . VAL A 1 286 ? 17.443 6.423 -0.989 1.00 78.62 286 VAL A N 1
ATOM 2036 C CA . VAL A 1 286 ? 18.821 6.780 -1.327 1.00 78.62 286 VAL A CA 1
ATOM 2037 C C . VAL A 1 286 ? 18.818 8.224 -1.830 1.00 78.62 286 VAL A C 1
ATOM 2039 O O . VAL A 1 286 ? 17.997 8.557 -2.686 1.00 78.62 286 VAL A O 1
ATOM 2042 N N . PRO A 1 287 ? 19.719 9.099 -1.349 1.00 81.00 287 PRO A N 1
ATOM 2043 C CA . PRO A 1 287 ? 19.832 10.454 -1.875 1.00 81.00 287 PRO A CA 1
ATOM 2044 C C . PRO A 1 287 ? 20.246 10.445 -3.353 1.00 81.00 287 PRO A C 1
ATOM 2046 O O . PRO A 1 287 ? 21.375 10.078 -3.697 1.00 81.00 287 PRO A O 1
ATOM 2049 N N . LEU A 1 288 ? 19.337 10.877 -4.227 1.00 84.50 288 LEU A N 1
ATOM 2050 C CA . LEU A 1 288 ? 19.568 11.026 -5.664 1.00 84.50 288 LEU A CA 1
ATOM 2051 C C . LEU A 1 288 ? 19.456 12.501 -6.086 1.00 84.50 288 LEU A C 1
ATOM 2053 O O . LEU A 1 288 ? 18.778 13.287 -5.419 1.00 84.50 288 LEU A O 1
ATOM 2057 N N . PRO A 1 289 ? 20.113 12.913 -7.185 1.00 82.44 289 PRO A N 1
ATOM 2058 C CA . PRO A 1 289 ? 19.916 14.238 -7.758 1.00 82.44 289 PRO A CA 1
ATOM 2059 C C . PRO A 1 289 ? 18.443 14.479 -8.112 1.00 82.44 289 PRO A C 1
ATOM 2061 O O . PRO A 1 289 ? 17.794 13.617 -8.693 1.00 82.44 289 PRO A O 1
ATOM 2064 N N . ALA A 1 290 ? 17.939 15.697 -7.888 1.00 79.44 290 ALA A N 1
ATOM 2065 C CA . ALA A 1 290 ? 16.571 16.092 -8.264 1.00 79.44 290 ALA A CA 1
ATOM 2066 C C . ALA A 1 290 ? 16.292 16.036 -9.787 1.00 79.44 290 ALA A C 1
ATOM 2068 O O . ALA A 1 290 ? 15.171 16.262 -10.252 1.00 79.44 290 ALA A O 1
ATOM 2069 N N . THR A 1 291 ? 17.333 15.801 -10.586 1.00 80.44 291 THR A N 1
ATOM 2070 C CA . THR A 1 291 ? 17.252 15.627 -12.036 1.00 80.44 291 THR A CA 1
ATOM 2071 C C . THR A 1 291 ? 17.053 14.181 -12.472 1.00 80.44 291 THR A C 1
ATOM 2073 O O . THR A 1 291 ? 16.776 13.955 -13.645 1.00 80.44 291 THR A O 1
ATOM 2076 N N . GLU A 1 292 ? 17.211 13.222 -11.566 1.00 87.44 292 GLU A N 1
ATOM 2077 C CA . GLU A 1 292 ? 17.095 11.797 -11.856 1.00 87.44 292 GLU A CA 1
ATOM 2078 C C . GLU A 1 292 ? 15.643 11.350 -11.673 1.00 87.44 292 GLU A C 1
ATOM 2080 O O . GLU A 1 292 ? 15.059 11.560 -10.620 1.00 87.44 292 GLU A O 1
ATOM 2085 N N . SER A 1 293 ? 15.037 10.773 -12.705 1.00 91.25 293 SER A N 1
ATOM 2086 C CA . SER A 1 293 ? 13.674 10.237 -12.666 1.00 91.25 293 SER A CA 1
ATOM 2087 C C . SER A 1 293 ? 13.613 8.890 -11.945 1.00 91.25 293 SER A C 1
ATOM 2089 O O . SER A 1 293 ? 14.615 8.192 -11.804 1.00 91.25 293 SER A O 1
ATOM 2091 N N . LEU A 1 294 ? 12.407 8.468 -11.556 1.00 91.38 294 LEU A N 1
ATOM 2092 C CA . LEU A 1 294 ? 12.191 7.145 -10.972 1.00 91.38 294 LEU A CA 1
ATOM 2093 C C . LEU A 1 294 ? 12.662 6.024 -11.908 1.00 91.38 294 LEU A C 1
ATOM 2095 O O . LEU A 1 294 ? 13.286 5.083 -11.437 1.00 91.38 294 LEU A O 1
ATOM 2099 N N . ALA A 1 295 ? 12.412 6.139 -13.217 1.00 92.38 295 ALA A N 1
ATOM 2100 C CA . ALA A 1 295 ? 12.831 5.132 -14.191 1.00 92.38 295 ALA A CA 1
ATOM 2101 C C . ALA A 1 295 ? 14.363 5.055 -14.334 1.00 92.38 295 ALA A C 1
ATOM 2103 O O . ALA A 1 295 ? 14.912 3.962 -14.412 1.00 92.38 295 ALA A O 1
ATOM 2104 N N . GLU A 1 296 ? 15.063 6.195 -14.341 1.00 92.25 296 GLU A N 1
ATOM 2105 C CA . GLU A 1 296 ? 16.535 6.224 -14.354 1.00 92.25 296 GLU A CA 1
ATOM 2106 C C . GLU A 1 296 ? 17.105 5.612 -13.067 1.00 92.25 296 GLU A C 1
ATOM 2108 O O . GLU A 1 296 ? 17.998 4.762 -13.141 1.00 92.25 296 GLU A O 1
ATOM 2113 N N . ALA A 1 297 ? 16.528 5.980 -11.919 1.00 91.06 297 ALA A N 1
ATOM 2114 C CA . ALA A 1 297 ? 16.924 5.490 -10.610 1.00 91.06 297 ALA A CA 1
ATOM 2115 C C . ALA A 1 297 ? 16.795 3.967 -10.517 1.00 91.06 297 ALA A C 1
ATOM 2117 O O . ALA A 1 297 ? 17.792 3.292 -10.292 1.00 91.06 297 ALA A O 1
ATOM 2118 N N . VAL A 1 298 ? 15.604 3.398 -10.720 1.00 90.19 298 VAL A N 1
ATOM 2119 C CA . VAL A 1 298 ? 15.379 1.955 -10.495 1.00 90.19 298 VAL A CA 1
ATOM 2120 C C . VAL A 1 298 ? 16.037 1.093 -11.578 1.00 90.19 298 VAL A C 1
ATOM 2122 O O . VAL A 1 298 ? 16.723 0.119 -11.264 1.00 90.19 298 VAL A O 1
ATOM 2125 N N . CYS A 1 299 ? 15.937 1.487 -12.854 1.00 91.12 299 CYS A N 1
ATOM 2126 C CA . CYS A 1 299 ? 16.453 0.658 -13.941 1.00 91.12 299 CYS A CA 1
ATOM 2127 C C . CYS A 1 299 ? 17.977 0.743 -14.076 1.00 91.12 299 CYS A C 1
ATOM 2129 O O . CYS A 1 299 ? 18.595 -0.256 -14.437 1.00 91.12 299 CYS A O 1
ATOM 2131 N N . CYS A 1 300 ? 18.589 1.910 -13.826 1.00 92.75 300 CYS A N 1
ATOM 2132 C CA . CYS A 1 300 ? 19.936 2.195 -14.325 1.00 92.75 300 CYS A CA 1
ATOM 2133 C C . CYS A 1 300 ? 20.959 2.664 -13.285 1.00 92.75 300 CYS A C 1
ATOM 2135 O O . CYS A 1 300 ? 22.146 2.653 -13.618 1.00 92.75 300 CYS A O 1
ATOM 2137 N N . ASP A 1 301 ? 20.590 3.043 -12.061 1.00 91.88 301 ASP A N 1
ATOM 2138 C CA . ASP A 1 301 ? 21.548 3.545 -11.063 1.00 91.88 301 ASP A CA 1
ATOM 2139 C C . ASP A 1 301 ? 22.069 2.444 -10.121 1.00 91.88 301 ASP A C 1
ATOM 2141 O O . ASP A 1 301 ? 21.301 1.681 -9.550 1.00 91.88 301 ASP A O 1
ATOM 2145 N N . ASN A 1 302 ? 23.383 2.269 -9.963 1.00 89.44 302 ASN A N 1
ATOM 2146 C CA . ASN A 1 302 ? 23.905 1.189 -9.110 1.00 89.44 302 ASN A CA 1
ATOM 2147 C C . ASN A 1 302 ? 23.665 1.398 -7.601 1.00 89.44 302 ASN A C 1
ATOM 2149 O O . ASN A 1 302 ? 23.744 0.435 -6.839 1.00 89.44 302 ASN A O 1
ATOM 2153 N N . ARG A 1 303 ? 23.353 2.621 -7.162 1.00 87.56 303 ARG A N 1
ATOM 2154 C CA . ARG A 1 303 ? 23.065 2.940 -5.758 1.00 87.56 303 ARG A CA 1
ATOM 2155 C C . ARG A 1 303 ? 21.703 2.402 -5.332 1.00 87.56 303 ARG A C 1
ATOM 2157 O O . ARG A 1 303 ? 21.459 2.243 -4.141 1.00 87.56 303 ARG A O 1
ATOM 2164 N N . THR A 1 304 ? 20.830 2.107 -6.293 1.00 85.81 304 THR A N 1
ATOM 2165 C CA . THR A 1 304 ? 19.451 1.672 -6.063 1.00 85.81 304 THR A CA 1
ATOM 2166 C C . THR A 1 304 ? 19.225 0.184 -6.354 1.00 85.81 304 THR A C 1
ATOM 2168 O O . THR A 1 304 ? 18.088 -0.264 -6.324 1.00 85.81 304 THR A O 1
ATOM 2171 N N . VAL A 1 305 ? 20.277 -0.610 -6.604 1.00 79.56 305 VAL A N 1
ATOM 2172 C CA . VAL A 1 305 ? 20.170 -2.028 -7.034 1.00 79.56 305 VAL A CA 1
ATOM 2173 C C . VAL A 1 305 ? 19.301 -2.884 -6.113 1.00 79.56 305 VAL A C 1
ATOM 2175 O O . VAL A 1 305 ? 18.687 -3.845 -6.566 1.00 79.56 305 VAL A O 1
ATOM 2178 N N . ALA A 1 306 ? 19.258 -2.551 -4.825 1.00 73.69 306 ALA A N 1
ATOM 2179 C CA . ALA A 1 306 ? 18.480 -3.289 -3.842 1.00 73.69 306 ALA A CA 1
ATOM 2180 C C . ALA A 1 306 ? 17.030 -2.792 -3.681 1.00 73.69 306 ALA A C 1
ATOM 2182 O O . ALA A 1 306 ? 16.338 -3.235 -2.768 1.00 73.69 306 ALA A O 1
ATOM 2183 N N . TYR A 1 307 ? 16.583 -1.866 -4.532 1.00 76.88 307 TYR A N 1
ATOM 2184 C CA . TYR A 1 307 ? 15.269 -1.236 -4.471 1.00 76.88 307 TYR A CA 1
ATOM 2185 C C . TYR A 1 307 ? 14.531 -1.402 -5.798 1.00 76.88 307 TYR A C 1
ATOM 2187 O O . TYR A 1 307 ? 15.131 -1.371 -6.870 1.00 76.88 307 TYR A O 1
ATOM 2195 N N . ALA A 1 308 ? 13.212 -1.530 -5.706 1.00 80.75 308 ALA A N 1
ATOM 2196 C CA . ALA A 1 308 ? 12.298 -1.486 -6.840 1.00 80.75 308 ALA A CA 1
ATOM 2197 C C . ALA A 1 308 ? 11.541 -0.149 -6.860 1.00 80.75 308 ALA A C 1
ATOM 2199 O O . ALA A 1 308 ? 11.663 0.676 -5.947 1.00 80.75 308 ALA A O 1
ATOM 2200 N N . GLU A 1 309 ? 10.724 0.066 -7.888 1.00 86.44 309 GLU A N 1
ATOM 2201 C CA . GLU A 1 309 ? 9.710 1.111 -7.853 1.00 86.44 309 GLU A CA 1
ATOM 2202 C C . GLU A 1 309 ? 8.752 0.919 -6.661 1.00 86.44 309 GLU A C 1
ATOM 2204 O O . GLU A 1 309 ? 8.609 -0.199 -6.155 1.00 86.44 309 GLU A O 1
ATOM 2209 N N . PRO A 1 310 ? 8.053 1.979 -6.208 1.00 88.06 310 PRO A N 1
ATOM 2210 C CA . PRO A 1 310 ? 7.084 1.848 -5.131 1.00 88.06 310 PRO A CA 1
ATOM 2211 C C . PRO A 1 310 ? 6.088 0.710 -5.369 1.00 88.06 310 PRO A C 1
ATOM 2213 O O . PRO A 1 310 ? 5.508 0.588 -6.450 1.00 88.06 310 PRO A O 1
ATOM 2216 N N . ARG A 1 311 ? 5.856 -0.105 -4.339 1.00 87.25 311 ARG A N 1
ATOM 2217 C CA . ARG A 1 311 ? 4.884 -1.199 -4.406 1.00 87.25 311 ARG A CA 1
ATOM 2218 C C . ARG A 1 311 ? 3.514 -0.675 -4.831 1.00 87.25 311 ARG A C 1
ATOM 2220 O O . ARG A 1 311 ? 3.110 0.409 -4.417 1.00 87.25 311 ARG A O 1
ATOM 2227 N N . PHE A 1 312 ? 2.802 -1.455 -5.640 1.00 91.94 312 PHE A N 1
ATOM 2228 C CA . PHE A 1 312 ? 1.502 -1.116 -6.223 1.00 91.94 312 PHE A CA 1
ATOM 2229 C C . PHE A 1 312 ? 1.517 0.093 -7.173 1.00 91.94 312 PHE A C 1
ATOM 2231 O O . PHE A 1 312 ? 0.449 0.561 -7.566 1.00 91.94 312 PHE A O 1
ATOM 2238 N N . LEU A 1 313 ? 2.687 0.591 -7.605 1.00 93.12 313 LEU A N 1
ATOM 2239 C CA . LEU A 1 313 ? 2.780 1.723 -8.541 1.00 93.12 313 LEU A CA 1
ATOM 2240 C C . LEU A 1 313 ? 1.970 1.505 -9.822 1.00 93.12 313 LEU A C 1
ATOM 2242 O O . LEU A 1 313 ? 1.421 2.454 -10.376 1.00 93.12 313 LEU A O 1
ATOM 2246 N N . TYR A 1 314 ? 1.834 0.260 -10.271 1.00 93.62 314 TYR A N 1
ATOM 2247 C CA . TYR A 1 314 ? 1.015 -0.087 -11.429 1.00 93.62 314 TYR A CA 1
ATOM 2248 C C . TYR A 1 314 ? -0.475 0.281 -11.269 1.00 93.62 314 TYR A C 1
ATOM 2250 O O . TYR A 1 314 ? -1.172 0.420 -12.275 1.00 93.62 314 TYR A O 1
ATOM 2258 N N . GLN A 1 315 ? -0.966 0.472 -10.040 1.00 94.12 315 GLN A N 1
ATOM 2259 C CA . GLN A 1 315 ? -2.327 0.930 -9.742 1.00 94.12 315 GLN A CA 1
ATOM 2260 C C . GLN A 1 315 ? -2.447 2.457 -9.678 1.00 94.12 315 GLN A C 1
ATOM 2262 O O . GLN A 1 315 ? -3.562 2.979 -9.664 1.00 94.12 315 GLN A O 1
ATOM 2267 N N . ALA A 1 316 ? -1.328 3.187 -9.630 1.00 93.81 316 ALA A N 1
ATOM 2268 C CA . ALA A 1 316 ? -1.356 4.637 -9.519 1.00 93.81 316 ALA A CA 1
ATOM 2269 C C . ALA A 1 316 ? -2.124 5.263 -10.700 1.00 93.81 316 ALA A C 1
ATOM 2271 O O . ALA A 1 316 ? -1.993 4.772 -11.823 1.00 93.81 316 ALA A O 1
ATOM 2272 N N . PRO A 1 317 ? -2.898 6.348 -10.507 1.00 91.88 317 PRO A N 1
ATOM 2273 C CA . PRO A 1 317 ? -3.807 6.858 -11.542 1.00 91.88 317 PRO A CA 1
ATOM 2274 C C . PRO A 1 317 ? -3.122 7.257 -12.859 1.00 91.88 317 PRO A C 1
ATOM 2276 O O . PRO A 1 317 ? -3.695 7.119 -13.939 1.00 91.88 317 PRO A O 1
ATOM 2279 N N . ASP A 1 318 ? -1.885 7.742 -12.777 1.00 92.75 318 ASP A N 1
ATOM 2280 C CA . ASP A 1 318 ? -1.051 8.145 -13.910 1.00 92.75 318 ASP A CA 1
ATOM 2281 C C . ASP A 1 318 ? -0.367 6.966 -14.623 1.00 92.75 318 ASP A C 1
ATOM 2283 O O . ASP A 1 318 ? 0.042 7.107 -15.780 1.00 92.75 318 ASP A O 1
ATOM 2287 N N . ILE A 1 319 ? -0.292 5.802 -13.973 1.00 95.00 319 ILE A N 1
ATOM 2288 C CA . ILE A 1 319 ? 0.263 4.561 -14.523 1.00 95.00 319 ILE A CA 1
ATOM 2289 C C . ILE A 1 319 ? -0.865 3.664 -15.041 1.00 95.00 319 ILE A C 1
ATOM 2291 O O . ILE A 1 319 ? -0.889 3.327 -16.226 1.00 95.00 319 ILE A O 1
ATOM 2295 N N . ALA A 1 320 ? -1.826 3.340 -14.170 1.00 93.50 320 ALA A N 1
ATOM 2296 C CA . ALA A 1 320 ? -3.063 2.614 -14.444 1.00 93.50 320 ALA A CA 1
ATOM 2297 C C . ALA A 1 320 ? -2.851 1.397 -15.360 1.00 93.50 320 ALA A C 1
ATOM 2299 O O . ALA A 1 320 ? -3.512 1.252 -16.388 1.00 93.50 320 ALA A O 1
ATOM 2300 N N . LEU A 1 321 ? -1.899 0.528 -15.005 1.00 96.31 321 LEU A N 1
ATOM 2301 C CA . LEU A 1 321 ? -1.391 -0.541 -15.866 1.00 96.31 321 LEU A CA 1
ATOM 2302 C C . LEU A 1 321 ? -2.517 -1.347 -16.516 1.00 96.31 321 LEU A C 1
ATOM 2304 O O . LEU A 1 321 ? -2.535 -1.521 -17.732 1.00 96.31 321 LEU A O 1
ATOM 2308 N N . TYR A 1 322 ? -3.477 -1.803 -15.712 1.00 95.06 322 TYR A N 1
ATOM 2309 C CA . TYR A 1 322 ? -4.541 -2.698 -16.159 1.00 95.06 322 TYR A CA 1
ATOM 2310 C C . TYR A 1 322 ? -5.465 -2.103 -17.221 1.00 95.06 322 TYR A C 1
ATOM 2312 O O . TYR A 1 322 ? -6.014 -2.870 -18.008 1.00 95.06 322 TYR A O 1
ATOM 2320 N N . SER A 1 323 ? -5.634 -0.777 -17.272 1.00 93.94 323 SER A N 1
ATOM 2321 C CA . SER A 1 323 ? -6.433 -0.123 -18.318 1.00 93.94 323 SER A CA 1
ATOM 2322 C C . SER A 1 323 ? -5.658 0.071 -19.624 1.00 93.94 323 SER A C 1
ATOM 2324 O O . SER A 1 323 ? -6.254 0.409 -20.644 1.00 93.94 323 SER A O 1
ATOM 2326 N N . ARG A 1 324 ? -4.338 -0.156 -19.605 1.00 94.94 324 ARG A N 1
ATOM 2327 C CA . ARG A 1 324 ? -3.426 0.013 -20.747 1.00 94.94 324 ARG A CA 1
ATOM 2328 C C . ARG A 1 324 ? -2.907 -1.308 -21.317 1.00 94.94 324 ARG A C 1
ATOM 2330 O O . ARG A 1 324 ? -2.110 -1.283 -22.263 1.00 94.94 324 ARG A O 1
ATOM 2337 N N . LEU A 1 325 ? -3.321 -2.435 -20.734 1.00 96.12 325 LEU A N 1
ATOM 2338 C CA . LEU A 1 325 ? -3.039 -3.766 -21.264 1.00 96.12 325 LEU A CA 1
ATOM 2339 C C . LEU A 1 325 ? -3.836 -4.003 -22.548 1.00 96.12 325 LEU A C 1
ATOM 2341 O O . LEU A 1 325 ? -4.970 -3.548 -22.696 1.00 96.12 325 LEU A O 1
ATOM 2345 N N . ASP A 1 326 ? -3.228 -4.739 -23.468 1.00 94.19 326 ASP A N 1
ATOM 2346 C CA . ASP A 1 326 ? -3.883 -5.206 -24.682 1.00 94.19 326 ASP A CA 1
ATOM 2347 C C . ASP A 1 326 ? -4.978 -6.231 -24.322 1.00 94.19 326 ASP A C 1
ATOM 2349 O O . ASP A 1 326 ? -4.883 -6.932 -23.315 1.00 94.19 326 ASP A O 1
ATOM 2353 N N . ALA A 1 327 ? -6.016 -6.362 -25.157 1.00 89.31 327 ALA A N 1
ATOM 2354 C CA . ALA A 1 327 ? -7.128 -7.291 -24.897 1.00 89.31 327 ALA A CA 1
ATOM 2355 C C . ALA A 1 327 ? -6.700 -8.777 -24.841 1.00 89.31 327 ALA A C 1
ATOM 2357 O O . ALA A 1 327 ? -7.424 -9.611 -24.302 1.00 89.31 327 ALA A O 1
ATOM 2358 N N . GLY A 1 328 ? -5.539 -9.101 -25.417 1.00 93.06 328 GLY A N 1
ATOM 2359 C CA . GLY A 1 328 ? -4.916 -10.422 -25.377 1.00 93.06 328 GLY A CA 1
ATOM 2360 C C . GLY A 1 328 ? -3.573 -10.382 -24.652 1.00 93.06 328 GLY A C 1
ATOM 2361 O O . GLY A 1 328 ? -3.489 -10.035 -23.480 1.00 93.06 328 GLY A O 1
ATOM 2362 N N . VAL A 1 329 ? -2.507 -10.754 -25.360 1.00 97.19 329 VAL A N 1
ATOM 2363 C CA . VAL A 1 329 ? -1.146 -10.759 -24.812 1.00 97.19 329 VAL A CA 1
ATOM 2364 C C . VAL A 1 329 ? -0.517 -9.382 -24.992 1.00 97.19 329 VAL A C 1
ATOM 2366 O O . VAL A 1 329 ? -0.317 -8.938 -26.121 1.00 97.19 329 VAL A O 1
ATOM 2369 N N . THR A 1 330 ? -0.152 -8.743 -23.886 1.00 97.88 330 THR A N 1
ATOM 2370 C CA . THR A 1 330 ? 0.615 -7.495 -23.882 1.00 97.88 330 THR A CA 1
ATOM 2371 C C . THR A 1 330 ? 2.105 -7.806 -23.929 1.00 97.88 330 THR A C 1
ATOM 2373 O O . THR A 1 330 ? 2.585 -8.664 -23.187 1.00 97.88 330 THR A O 1
ATOM 2376 N N . THR A 1 331 ? 2.850 -7.100 -24.781 1.00 97.88 331 THR A N 1
ATOM 2377 C CA . THR A 1 331 ? 4.321 -7.153 -24.776 1.00 97.88 331 THR A CA 1
ATOM 2378 C C . THR A 1 331 ? 4.881 -5.983 -23.969 1.00 97.88 331 THR A C 1
ATOM 2380 O O . THR A 1 331 ? 4.520 -4.829 -24.206 1.00 97.88 331 THR A O 1
ATOM 2383 N N . PHE A 1 332 ? 5.759 -6.294 -23.020 1.00 97.25 332 PHE A N 1
ATOM 2384 C CA . PHE A 1 332 ? 6.472 -5.344 -22.172 1.00 97.25 332 PHE A CA 1
ATOM 2385 C C . PHE A 1 332 ? 7.893 -5.185 -22.694 1.00 97.25 332 PHE A C 1
ATOM 2387 O O . PHE A 1 332 ? 8.562 -6.177 -22.994 1.00 97.25 332 PHE A O 1
ATOM 2394 N N . TYR A 1 333 ? 8.339 -3.940 -22.813 1.00 96.31 333 TYR A N 1
ATOM 2395 C CA . TYR A 1 333 ? 9.588 -3.590 -23.475 1.00 96.31 333 TYR A CA 1
ATOM 2396 C C . TYR A 1 333 ? 10.571 -2.971 -22.494 1.00 96.31 333 TYR A C 1
ATOM 2398 O O . TYR A 1 333 ? 10.180 -2.277 -21.557 1.00 96.31 333 TYR A O 1
ATOM 2406 N N . ASP A 1 334 ? 11.845 -3.207 -22.762 1.00 95.94 334 ASP A N 1
ATOM 2407 C CA . ASP A 1 334 ? 12.962 -2.605 -22.064 1.00 95.94 334 ASP A CA 1
ATOM 2408 C C . ASP A 1 334 ? 12.896 -1.079 -22.127 1.00 95.94 334 ASP A C 1
ATOM 2410 O O . ASP A 1 334 ? 12.658 -0.504 -23.193 1.00 95.94 334 ASP A O 1
ATOM 2414 N N . SER A 1 335 ? 13.131 -0.426 -20.989 1.00 94.06 335 SER A N 1
ATOM 2415 C CA . SER A 1 335 ? 13.029 1.025 -20.852 1.00 94.06 335 SER A CA 1
ATOM 2416 C C . SER A 1 335 ? 14.176 1.780 -21.529 1.00 94.06 335 SER A C 1
ATOM 2418 O O . SER A 1 335 ? 14.014 2.960 -21.824 1.00 94.06 335 SER A O 1
ATOM 2420 N N . VAL A 1 336 ? 15.287 1.127 -21.879 1.00 94.62 336 VAL A N 1
ATOM 2421 C CA . VAL A 1 336 ? 16.486 1.734 -22.483 1.00 94.62 336 VAL A CA 1
ATOM 2422 C C . VAL A 1 336 ? 16.528 1.532 -23.997 1.00 94.62 336 VAL A C 1
ATOM 2424 O O . VAL A 1 336 ? 16.722 2.485 -24.745 1.00 94.62 336 VAL A O 1
ATOM 2427 N N . CYS A 1 337 ? 16.343 0.304 -24.470 1.00 93.88 337 CYS A N 1
ATOM 2428 C CA . CYS A 1 337 ? 16.561 -0.064 -25.871 1.00 93.88 337 CYS A CA 1
ATOM 2429 C C . CYS A 1 337 ? 15.307 -0.567 -26.593 1.00 93.88 337 CYS A C 1
ATOM 2431 O O . CYS A 1 337 ? 15.369 -0.839 -27.791 1.00 93.88 337 CYS A O 1
ATOM 2433 N N . GLY A 1 338 ? 14.183 -0.729 -25.887 1.00 94.50 338 GLY A N 1
ATOM 2434 C CA . GLY A 1 338 ? 12.915 -1.144 -26.489 1.00 94.50 338 GLY A CA 1
ATOM 2435 C C . GLY A 1 338 ? 12.869 -2.611 -26.927 1.00 94.50 338 GLY A C 1
ATOM 2436 O O . GLY A 1 338 ? 11.982 -2.991 -27.688 1.00 94.50 338 GLY A O 1
ATOM 2437 N N . LEU A 1 339 ? 13.795 -3.458 -26.464 1.00 96.88 339 LEU A N 1
ATOM 2438 C CA . LEU A 1 339 ? 13.709 -4.902 -26.692 1.00 96.88 339 LEU A CA 1
ATOM 2439 C C . LEU A 1 339 ? 12.521 -5.501 -25.923 1.00 96.88 339 LEU A C 1
ATOM 2441 O O . LEU A 1 339 ? 12.271 -5.098 -24.789 1.00 96.88 339 LEU A O 1
ATOM 2445 N N . PRO A 1 340 ? 11.790 -6.480 -26.484 1.00 97.50 340 PRO A N 1
ATOM 2446 C CA . PRO A 1 340 ? 10.716 -7.148 -25.757 1.00 97.50 340 PRO A CA 1
ATOM 2447 C C . PRO A 1 340 ? 11.301 -7.997 -24.622 1.00 97.50 340 PRO A C 1
ATOM 2449 O O . PRO A 1 340 ? 12.151 -8.851 -24.872 1.00 97.50 340 PRO A O 1
ATOM 2452 N N . LEU A 1 341 ? 10.838 -7.775 -23.393 1.00 97.12 341 LEU A N 1
ATOM 2453 C CA . LEU A 1 341 ? 11.281 -8.495 -22.195 1.00 97.12 341 LEU A CA 1
ATOM 2454 C C . LEU A 1 341 ? 10.263 -9.539 -21.753 1.00 97.12 341 LEU A C 1
ATOM 2456 O O . LEU A 1 341 ? 10.637 -10.676 -21.470 1.00 97.12 341 LEU A O 1
ATOM 2460 N N . PHE A 1 342 ? 8.978 -9.177 -21.753 1.00 97.44 342 PHE A N 1
ATOM 2461 C CA . PHE A 1 342 ? 7.909 -10.056 -21.285 1.00 97.44 342 PHE A CA 1
ATOM 2462 C C . PHE A 1 342 ? 6.692 -10.028 -22.203 1.00 97.44 342 PHE A C 1
ATOM 2464 O O . PHE A 1 342 ? 6.416 -9.032 -22.873 1.00 97.44 342 PHE A O 1
ATOM 2471 N N . ARG A 1 343 ? 5.942 -11.128 -22.220 1.00 97.81 343 ARG A N 1
ATOM 2472 C CA . ARG A 1 343 ? 4.668 -11.274 -22.927 1.00 97.81 343 ARG A CA 1
ATOM 2473 C C . ARG A 1 343 ? 3.659 -11.899 -21.976 1.00 97.81 343 ARG A C 1
ATOM 2475 O O . ARG A 1 343 ? 3.798 -13.074 -21.664 1.00 97.81 343 ARG A O 1
ATOM 2482 N N . ALA A 1 344 ? 2.662 -11.138 -21.529 1.00 96.94 344 ALA A N 1
ATOM 2483 C CA . ALA A 1 344 ? 1.689 -11.608 -20.542 1.00 96.94 344 ALA A CA 1
ATOM 2484 C C . ALA A 1 344 ? 0.254 -11.144 -20.857 1.00 96.94 344 ALA A C 1
ATOM 2486 O O . ALA A 1 344 ? 0.075 -10.052 -21.406 1.00 96.94 344 ALA A O 1
ATOM 2487 N N . PRO A 1 345 ? -0.770 -11.938 -20.497 1.00 96.81 345 PRO A N 1
ATOM 2488 C CA . PRO A 1 345 ? -0.664 -13.278 -19.908 1.00 96.81 345 PRO A CA 1
ATOM 2489 C C . PRO A 1 345 ? -0.320 -14.365 -20.952 1.00 96.81 345 PRO A C 1
ATOM 2491 O O . PRO A 1 345 ? -0.815 -14.315 -22.075 1.00 96.81 345 PRO A O 1
ATOM 2494 N N . LEU A 1 346 ? 0.480 -15.376 -20.588 1.00 95.56 346 LEU A N 1
ATOM 2495 C CA . LEU A 1 346 ? 0.649 -16.624 -21.360 1.00 95.56 346 LEU A CA 1
ATOM 2496 C C . LEU A 1 346 ? 0.416 -17.846 -20.466 1.00 95.56 346 LEU A C 1
ATOM 2498 O O . LEU A 1 346 ? 0.885 -17.895 -19.333 1.00 95.56 346 LEU A O 1
ATOM 2502 N N . ASN A 1 347 ? -0.301 -18.852 -20.981 1.00 94.56 347 ASN A N 1
ATOM 2503 C CA . ASN A 1 347 ? -0.692 -20.065 -20.240 1.00 94.56 347 ASN A CA 1
ATOM 2504 C C . ASN A 1 347 ? -1.482 -19.790 -18.944 1.00 94.56 347 ASN A C 1
ATOM 2506 O O . ASN A 1 347 ? -1.516 -20.618 -18.036 1.00 94.56 347 ASN A O 1
ATOM 2510 N N . ARG A 1 348 ? -2.124 -18.621 -18.859 1.00 94.62 348 ARG A N 1
ATOM 2511 C CA . ARG A 1 348 ? -3.031 -18.226 -17.781 1.00 94.62 348 ARG A CA 1
ATOM 2512 C C . ARG A 1 348 ? -4.017 -17.175 -18.277 1.00 94.62 348 ARG A C 1
ATOM 2514 O O . ARG A 1 348 ? -3.834 -16.597 -19.347 1.00 94.62 348 ARG A O 1
ATOM 2521 N N . SER A 1 349 ? -5.065 -16.931 -17.499 1.00 95.56 349 SER A N 1
ATOM 2522 C CA . SER A 1 349 ? -6.007 -15.848 -17.778 1.00 95.56 349 SER A CA 1
ATOM 2523 C C . SER A 1 349 ? -5.413 -14.487 -17.402 1.00 95.56 349 SER A C 1
ATOM 2525 O O . SER A 1 349 ? -4.509 -14.390 -16.570 1.00 95.56 349 SER A O 1
ATOM 2527 N N . LEU A 1 350 ? -5.971 -13.411 -17.965 1.00 95.19 350 LEU A N 1
ATOM 2528 C CA . LEU A 1 350 ? -5.649 -12.049 -17.531 1.00 95.19 350 LEU A CA 1
ATOM 2529 C C . LEU A 1 350 ? -5.976 -11.839 -16.045 1.00 95.19 350 LEU A C 1
ATOM 2531 O O . LEU A 1 350 ? -5.237 -11.150 -15.354 1.00 95.19 350 LEU A O 1
ATOM 2535 N N . ALA A 1 351 ? -7.050 -12.460 -15.547 1.00 94.12 351 ALA A N 1
ATOM 2536 C CA . ALA A 1 351 ? -7.416 -12.396 -14.135 1.00 94.12 351 ALA A CA 1
ATOM 2537 C C . ALA A 1 351 ? -6.333 -13.017 -13.240 1.00 94.12 351 ALA A C 1
ATOM 2539 O O . ALA A 1 351 ? -5.965 -12.415 -12.242 1.00 94.12 351 ALA A O 1
ATOM 2540 N N . ALA A 1 352 ? -5.757 -14.155 -13.641 1.00 92.19 352 ALA A N 1
ATOM 2541 C CA . ALA A 1 352 ? -4.648 -14.774 -12.918 1.00 92.19 352 ALA A CA 1
ATOM 2542 C C . ALA A 1 352 ? -3.360 -13.933 -12.979 1.00 92.19 352 ALA A C 1
ATOM 2544 O O . ALA A 1 352 ? -2.603 -13.906 -12.021 1.00 92.19 352 ALA A O 1
ATOM 2545 N N . PHE A 1 353 ? -3.096 -13.218 -14.080 1.00 94.75 353 PHE A N 1
ATOM 2546 C CA . PHE A 1 353 ? -1.970 -12.275 -14.123 1.00 94.75 353 PHE A CA 1
ATOM 2547 C C . PHE A 1 353 ? -2.150 -11.098 -13.166 1.00 94.75 353 PHE A C 1
ATOM 2549 O O . PHE A 1 353 ? -1.204 -10.729 -12.470 1.00 94.75 353 PHE A O 1
ATOM 2556 N N . LYS A 1 354 ? -3.360 -10.531 -13.125 1.00 94.12 354 LYS A N 1
ATOM 2557 C CA . LYS A 1 354 ? -3.704 -9.464 -12.184 1.00 94.12 354 LYS A CA 1
ATOM 2558 C C . LYS A 1 354 ? -3.599 -9.956 -10.745 1.00 94.12 354 LYS A C 1
ATOM 2560 O O . LYS A 1 354 ? -2.925 -9.305 -9.971 1.00 94.12 354 LYS A O 1
ATOM 2565 N N . ALA A 1 355 ? -4.139 -11.135 -10.435 1.00 87.25 355 ALA A N 1
ATOM 2566 C CA . ALA A 1 355 ? -4.045 -11.735 -9.106 1.00 87.25 355 ALA A CA 1
ATOM 2567 C C . ALA A 1 355 ? -2.588 -11.913 -8.650 1.00 87.25 355 ALA A C 1
ATOM 2569 O O . ALA A 1 355 ? -2.235 -11.379 -7.609 1.00 87.25 355 ALA A O 1
ATOM 2570 N N . ASP A 1 356 ? -1.721 -12.544 -9.457 1.00 88.31 356 ASP A N 1
ATOM 2571 C CA . ASP A 1 356 ? -0.299 -12.687 -9.100 1.00 88.31 356 ASP A CA 1
ATOM 2572 C C . ASP A 1 356 ? 0.369 -11.295 -8.939 1.00 88.31 356 ASP A C 1
ATOM 2574 O O . ASP A 1 356 ? 1.183 -11.090 -8.045 1.00 88.31 356 ASP A O 1
ATOM 2578 N N . THR A 1 357 ? 0.019 -10.309 -9.775 1.00 91.81 357 THR A N 1
ATOM 2579 C CA . THR A 1 357 ? 0.552 -8.931 -9.689 1.00 91.81 357 THR A CA 1
ATOM 2580 C C . THR A 1 357 ? 0.053 -8.171 -8.448 1.00 91.81 357 THR A C 1
ATOM 2582 O O . THR A 1 357 ? 0.801 -7.397 -7.844 1.00 91.81 357 THR A O 1
ATOM 2585 N N . ASP A 1 358 ? -1.201 -8.389 -8.059 1.00 88.31 358 ASP A N 1
ATOM 2586 C CA . ASP A 1 358 ? -1.844 -7.827 -6.871 1.00 88.31 358 ASP A CA 1
ATOM 2587 C C . ASP A 1 358 ? -1.290 -8.463 -5.595 1.00 88.31 358 ASP A C 1
ATOM 2589 O O . ASP A 1 358 ? -0.971 -7.749 -4.650 1.00 88.31 358 ASP A O 1
ATOM 2593 N N . GLU A 1 359 ? -1.069 -9.773 -5.604 1.00 82.00 359 GLU A N 1
ATOM 2594 C CA . GLU A 1 359 ? -0.449 -10.515 -4.508 1.00 82.00 359 GLU A CA 1
ATOM 2595 C C . GLU A 1 359 ? 0.990 -10.050 -4.254 1.00 82.00 359 GLU A C 1
ATOM 2597 O O . GLU A 1 359 ? 1.351 -9.712 -3.131 1.00 82.00 359 GLU A O 1
ATOM 2602 N N . HIS A 1 360 ? 1.814 -9.968 -5.300 1.00 83.44 360 HIS A N 1
ATOM 2603 C CA . HIS A 1 360 ? 3.228 -9.623 -5.136 1.00 83.44 360 HIS A CA 1
ATOM 2604 C C . HIS A 1 360 ? 3.448 -8.115 -4.981 1.00 83.44 360 HIS A C 1
ATOM 2606 O O . HIS A 1 360 ? 4.456 -7.692 -4.425 1.00 83.44 360 HIS A O 1
ATOM 2612 N N . GLY A 1 361 ? 2.523 -7.285 -5.471 1.00 88.25 361 GLY A N 1
ATOM 2613 C CA . GLY A 1 361 ? 2.633 -5.827 -5.431 1.00 88.25 361 GLY A CA 1
ATOM 2614 C C . GLY A 1 361 ? 3.462 -5.210 -6.563 1.00 88.25 361 GLY A C 1
ATOM 2615 O O . GLY A 1 361 ? 3.606 -3.985 -6.594 1.00 88.25 361 GLY A O 1
ATOM 2616 N N . TRP A 1 362 ? 3.916 -6.013 -7.529 1.00 92.00 362 TRP A N 1
ATOM 2617 C CA . TRP A 1 362 ? 4.568 -5.586 -8.776 1.00 92.00 362 TRP A CA 1
ATOM 2618 C C . TRP A 1 362 ? 4.164 -6.494 -9.945 1.00 92.00 362 TRP A C 1
ATOM 2620 O O . TRP A 1 362 ? 3.809 -7.654 -9.706 1.00 92.00 362 TRP A O 1
ATOM 2630 N N . PRO A 1 363 ? 4.223 -6.013 -11.207 1.00 93.38 363 PRO A N 1
ATOM 2631 C CA . PRO A 1 363 ? 3.946 -6.837 -12.382 1.00 93.38 363 PRO A CA 1
ATOM 2632 C C . PRO A 1 363 ? 4.771 -8.126 -12.365 1.00 93.38 363 PRO A C 1
ATOM 2634 O O . PRO A 1 363 ? 5.992 -8.099 -12.498 1.00 93.38 363 PRO A O 1
ATOM 2637 N N . SER A 1 364 ? 4.089 -9.257 -12.179 1.00 91.44 364 SER A N 1
ATOM 2638 C CA . SER A 1 364 ? 4.742 -10.533 -11.876 1.00 91.44 364 SER A CA 1
ATOM 2639 C C . SER A 1 364 ? 4.617 -11.507 -13.041 1.00 91.44 364 SER A C 1
ATOM 2641 O O . SER A 1 364 ? 3.520 -11.957 -13.391 1.00 91.44 364 SER A O 1
ATOM 2643 N N . PHE A 1 365 ? 5.756 -11.828 -13.655 1.00 93.94 365 PHE A N 1
ATOM 2644 C CA . PHE A 1 365 ? 5.852 -12.637 -14.870 1.00 93.94 365 PHE A CA 1
ATOM 2645 C C . PHE A 1 365 ? 6.301 -14.066 -14.558 1.00 93.94 365 PHE A C 1
ATOM 2647 O O . PHE A 1 365 ? 7.270 -14.286 -13.834 1.00 93.94 365 PHE A O 1
ATOM 2654 N N . ARG A 1 366 ? 5.621 -15.055 -15.145 1.00 92.19 366 ARG A N 1
ATOM 2655 C CA . ARG A 1 366 ? 6.019 -16.469 -15.056 1.00 92.19 366 ARG A CA 1
ATOM 2656 C C . ARG A 1 366 ? 7.119 -16.771 -16.067 1.00 92.19 366 ARG A C 1
ATOM 2658 O O . ARG A 1 366 ? 7.233 -16.100 -17.086 1.00 92.19 366 ARG A O 1
ATOM 2665 N N . THR A 1 367 ? 7.872 -17.851 -15.863 1.00 91.44 367 THR A N 1
ATOM 2666 C CA . THR A 1 367 ? 8.972 -18.251 -16.764 1.00 91.44 367 THR A CA 1
ATOM 2667 C C . THR A 1 367 ? 8.556 -18.329 -18.240 1.00 91.44 367 THR A C 1
ATOM 2669 O O . THR A 1 367 ? 9.308 -17.901 -19.108 1.00 91.44 367 THR A O 1
ATOM 2672 N N . ALA A 1 368 ? 7.343 -18.812 -18.538 1.00 93.94 368 ALA A N 1
ATOM 2673 C CA . ALA A 1 368 ? 6.818 -18.903 -19.907 1.00 93.94 368 ALA A CA 1
ATOM 2674 C C . ALA A 1 368 ? 6.520 -17.538 -20.566 1.00 93.94 368 ALA A C 1
ATOM 2676 O O . ALA A 1 368 ? 6.346 -17.465 -21.780 1.00 93.94 368 ALA A O 1
ATOM 2677 N N . GLU A 1 369 ? 6.442 -16.469 -19.774 1.00 96.62 369 GLU A N 1
ATOM 2678 C CA . GLU A 1 369 ? 6.174 -15.098 -20.215 1.00 96.62 369 GLU A CA 1
ATOM 2679 C C . GLU A 1 369 ? 7.465 -14.302 -20.440 1.00 96.62 369 GLU A C 1
ATOM 2681 O O . GLU A 1 369 ? 7.409 -13.200 -20.980 1.00 96.62 369 GLU A O 1
ATOM 2686 N N . VAL A 1 370 ? 8.628 -14.853 -20.073 1.00 95.94 370 VAL A N 1
ATOM 2687 C CA . VAL A 1 370 ? 9.939 -14.213 -20.234 1.00 95.94 370 VAL A CA 1
ATOM 2688 C C . VAL A 1 370 ? 10.477 -14.440 -21.646 1.00 95.94 370 VAL A C 1
ATOM 2690 O O . VAL A 1 370 ? 10.627 -15.572 -22.110 1.00 95.94 370 VAL A O 1
ATOM 2693 N N . VAL A 1 371 ? 10.857 -13.362 -22.331 1.00 97.12 371 VAL A N 1
ATOM 2694 C CA . VAL A 1 371 ? 11.611 -13.433 -23.586 1.00 97.12 371 VAL A CA 1
ATOM 2695 C C . VAL A 1 371 ? 13.079 -13.678 -23.240 1.00 97.12 371 VAL A C 1
ATOM 2697 O O . VAL A 1 371 ? 13.891 -12.756 -23.196 1.00 97.12 371 VAL A O 1
ATOM 2700 N N . ALA A 1 372 ? 13.430 -14.943 -22.993 1.00 93.88 372 ALA A N 1
ATOM 2701 C CA . ALA A 1 372 ? 14.760 -15.362 -22.526 1.00 93.88 372 ALA A CA 1
ATOM 2702 C C . ALA A 1 372 ? 15.922 -14.893 -23.424 1.00 93.88 372 ALA A C 1
ATOM 2704 O O . ALA A 1 372 ? 17.056 -14.763 -22.973 1.00 93.88 372 ALA A O 1
ATOM 2705 N N . ALA A 1 373 ? 15.651 -14.593 -24.699 1.00 95.62 373 ALA A N 1
ATOM 2706 C CA . ALA A 1 373 ? 16.643 -14.003 -25.588 1.00 95.62 373 ALA A CA 1
ATOM 2707 C C . ALA A 1 373 ? 17.111 -12.613 -25.123 1.00 95.62 373 ALA A C 1
ATOM 2709 O O . ALA A 1 373 ? 18.246 -12.260 -25.412 1.00 95.62 373 ALA A O 1
ATOM 2710 N N . ASN A 1 374 ? 16.291 -11.849 -24.394 1.00 96.88 374 ASN A N 1
ATOM 2711 C CA . ASN A 1 374 ? 16.556 -10.454 -24.020 1.00 96.88 374 ASN A CA 1
ATOM 2712 C C . ASN A 1 374 ? 16.704 -10.230 -22.508 1.00 96.88 374 ASN A C 1
ATOM 2714 O O . ASN A 1 374 ? 17.133 -9.148 -22.110 1.00 96.88 374 ASN A O 1
ATOM 2718 N N . VAL A 1 375 ? 16.384 -11.236 -21.691 1.00 94.50 375 VAL A N 1
ATOM 2719 C CA . VAL A 1 375 ? 16.444 -11.191 -20.224 1.00 94.50 375 VAL A CA 1
ATOM 2720 C C . VAL A 1 375 ? 17.605 -12.047 -19.720 1.00 94.50 375 VAL A C 1
ATOM 2722 O O . VAL A 1 375 ? 17.823 -13.162 -20.189 1.00 94.50 375 VAL A O 1
ATOM 2725 N N . VAL A 1 376 ? 18.352 -11.512 -18.763 1.00 90.25 376 VAL A N 1
ATOM 2726 C CA . VAL A 1 376 ? 19.494 -12.129 -18.092 1.00 90.25 376 VAL A CA 1
ATOM 2727 C C . VAL A 1 376 ? 19.167 -12.236 -16.608 1.00 90.25 376 VAL A C 1
ATOM 2729 O O . VAL A 1 376 ? 18.792 -11.250 -15.980 1.00 90.25 376 VAL A O 1
ATOM 2732 N N . THR A 1 377 ? 19.339 -13.422 -16.034 1.00 86.94 377 THR A N 1
ATOM 2733 C CA . THR A 1 377 ? 19.198 -13.646 -14.591 1.00 86.94 377 THR A CA 1
ATOM 2734 C C . THR A 1 377 ? 20.560 -13.992 -14.017 1.00 86.94 377 THR A C 1
ATOM 2736 O O . THR A 1 377 ? 21.181 -14.976 -14.426 1.00 86.94 377 THR A O 1
ATOM 2739 N N . ASP A 1 378 ? 21.039 -13.186 -13.076 1.00 83.00 378 ASP A N 1
ATOM 2740 C CA . ASP A 1 378 ? 22.250 -13.492 -12.331 1.00 83.00 378 ASP A CA 1
ATOM 2741 C C . ASP A 1 378 ? 21.956 -14.613 -11.328 1.00 83.00 378 ASP A C 1
ATOM 2743 O O . ASP A 1 378 ? 21.184 -14.461 -10.385 1.00 83.00 378 ASP A O 1
ATOM 2747 N N . VAL A 1 379 ? 22.581 -15.769 -11.538 1.00 79.00 379 VAL A N 1
ATOM 2748 C CA . VAL A 1 379 ? 22.307 -16.986 -10.759 1.00 79.00 379 VAL A CA 1
ATOM 2749 C C . VAL A 1 379 ? 22.753 -16.909 -9.296 1.00 79.00 379 VAL A C 1
ATOM 2751 O O . VAL A 1 379 ? 22.346 -17.750 -8.502 1.00 79.00 379 VAL A O 1
ATOM 2754 N N . LYS A 1 380 ? 23.610 -15.947 -8.927 1.00 76.94 380 LYS A N 1
ATOM 2755 C CA . LYS A 1 380 ? 24.118 -15.806 -7.554 1.00 76.94 380 LYS A CA 1
ATOM 2756 C C . LYS A 1 380 ? 23.252 -14.868 -6.725 1.00 76.94 380 LYS A C 1
ATOM 2758 O O . LYS A 1 380 ? 22.989 -15.148 -5.563 1.00 76.94 380 LYS A O 1
ATOM 2763 N N . SER A 1 381 ? 22.859 -13.749 -7.316 1.00 74.75 381 SER A N 1
ATOM 2764 C CA . SER A 1 381 ? 22.068 -12.702 -6.669 1.00 74.75 381 SER A CA 1
ATOM 2765 C C . SER A 1 381 ? 20.566 -12.859 -6.895 1.00 74.75 381 SER A C 1
ATOM 2767 O O . SER A 1 381 ? 19.785 -12.270 -6.156 1.00 74.75 381 SER A O 1
ATOM 2769 N N . GLY A 1 382 ? 20.153 -13.629 -7.906 1.00 77.31 382 GLY A N 1
ATOM 2770 C CA . GLY A 1 382 ? 18.762 -13.711 -8.352 1.00 77.31 382 GLY A CA 1
ATOM 2771 C C . GLY A 1 382 ? 18.295 -12.472 -9.122 1.00 77.31 382 GLY A C 1
ATOM 2772 O O . GLY A 1 382 ? 17.138 -12.418 -9.533 1.00 77.31 382 GLY A O 1
ATOM 2773 N N . LEU A 1 383 ? 19.173 -11.485 -9.335 1.00 80.75 383 LEU A N 1
ATOM 2774 C CA . LEU A 1 383 ? 18.831 -10.234 -9.997 1.00 80.75 383 LEU A CA 1
ATOM 2775 C C . LEU A 1 383 ? 18.527 -10.482 -11.475 1.00 80.75 383 LEU A C 1
ATOM 2777 O O . LEU A 1 383 ? 19.309 -11.108 -12.196 1.00 80.75 383 LEU A O 1
ATOM 2781 N N . VAL A 1 384 ? 17.399 -9.952 -11.931 1.00 85.94 384 VAL A N 1
ATOM 2782 C CA . VAL A 1 384 ? 17.003 -9.973 -13.337 1.00 85.94 384 VAL A CA 1
ATOM 2783 C C . VAL A 1 384 ? 17.389 -8.636 -13.966 1.00 85.94 384 VAL A C 1
ATOM 2785 O O . VAL A 1 384 ? 17.256 -7.590 -13.345 1.00 85.94 384 VAL A O 1
ATOM 2788 N N . SER A 1 385 ? 17.931 -8.672 -15.179 1.00 90.19 385 SER A N 1
ATOM 2789 C CA . SER A 1 385 ? 18.183 -7.482 -15.992 1.00 90.19 385 SER A CA 1
ATOM 2790 C C . SER A 1 385 ? 17.986 -7.789 -17.469 1.00 90.19 385 SER A C 1
ATOM 2792 O O . SER A 1 385 ? 17.986 -8.944 -17.895 1.00 90.19 385 SER A O 1
ATOM 2794 N N . SER A 1 386 ? 17.813 -6.765 -18.287 1.00 93.75 386 SER A N 1
ATOM 2795 C CA . SER A 1 386 ? 17.814 -6.899 -19.732 1.00 93.75 386 SER A CA 1
ATOM 2796 C C . SER A 1 386 ? 19.233 -6.928 -20.291 1.00 93.75 386 SER A C 1
ATOM 2798 O O . SER A 1 386 ? 20.195 -6.468 -19.673 1.00 93.75 386 SER A O 1
ATOM 2800 N N . ARG A 1 387 ? 19.374 -7.355 -21.550 1.00 92.88 387 ARG A N 1
ATOM 2801 C CA . ARG A 1 387 ? 20.633 -7.198 -22.306 1.00 92.88 387 ARG A CA 1
ATOM 2802 C C . ARG A 1 387 ? 21.086 -5.745 -22.484 1.00 92.88 387 ARG A C 1
ATOM 2804 O O . ARG A 1 387 ? 22.229 -5.518 -22.871 1.00 92.88 387 ARG A O 1
ATOM 2811 N N . CYS A 1 388 ? 20.207 -4.783 -22.220 1.00 91.75 388 CYS A N 1
ATOM 2812 C CA . CYS A 1 388 ? 20.494 -3.353 -22.285 1.00 91.75 388 CYS A CA 1
ATOM 2813 C C . CYS A 1 388 ? 20.870 -2.773 -20.909 1.00 91.75 388 CYS A C 1
ATOM 2815 O O . CYS A 1 388 ? 21.148 -1.579 -20.782 1.00 91.75 388 CYS A O 1
ATOM 2817 N N . GLY A 1 389 ? 20.933 -3.627 -19.882 1.00 88.00 389 GLY A N 1
ATOM 2818 C CA . GLY A 1 389 ? 21.373 -3.287 -18.534 1.00 88.00 389 GLY A CA 1
ATOM 2819 C C . GLY A 1 389 ? 20.294 -2.667 -17.649 1.00 88.00 389 GLY A C 1
ATOM 2820 O O . GLY A 1 389 ? 20.617 -2.305 -16.522 1.00 88.00 389 GLY A O 1
ATOM 2821 N N . ALA A 1 390 ? 19.048 -2.551 -18.125 1.00 89.81 390 ALA A N 1
ATOM 2822 C CA . ALA A 1 390 ? 17.927 -2.166 -17.273 1.00 89.81 390 ALA A CA 1
ATOM 2823 C C . ALA A 1 390 ? 17.573 -3.334 -16.349 1.00 89.81 390 ALA A C 1
ATOM 2825 O O . ALA A 1 390 ? 17.500 -4.471 -16.813 1.00 89.81 390 ALA A O 1
ATOM 2826 N N . ARG A 1 391 ? 17.390 -3.061 -15.062 1.00 85.56 391 ARG A N 1
ATOM 2827 C CA . ARG A 1 391 ? 16.965 -4.053 -14.068 1.00 85.56 391 ARG A CA 1
ATOM 2828 C C . ARG A 1 391 ? 15.451 -4.124 -13.968 1.00 85.56 391 ARG A C 1
ATOM 2830 O O . ARG A 1 391 ? 14.827 -3.040 -14.060 1.00 85.56 391 ARG A O 1
#

pLDDT: mean 84.74, std 19.85, range [28.33, 98.62]

Foldseek 3Di:
DDDDDDDDDDDDDDDDDDDFPDWFFFAWLQPDPQHDFDKDKAWFFPLQADWDWDWDDDNQWIKIWTWWDDRVLLSFTTKIKIKTFDHHAQLLQLQQFWKWWFKAWPPLVQFQKKKKWAFPQLFRVLLVLAFVLDPRNHRIWMAGWTHDDDPHTDTTTGRQQRIFSAAGSRARHHPDGCVGPVSGGCHSNRSRGTGMMMIMRGNGGDTTIMITRTIIRGHDDPDPPDDDDDDDDDDDDDDDDDDPPPPPCPPDDQDAFDPPFFQFLAGFDAPDQQQQNVQQAASAPDDGPSRAGNQNQQFTGNSQPSDHGRFLVCVRPSRVVVVSADPAWRFDADRGPGHTFFIPDDPDDPVVQVVVCVRNRHRDGDPVGGPVVFWDADPPSRDIHGPRRTD

InterPro domains:
  IPR013857 NADH:ubiquinone oxidoreductase intermediate-associated protein 30 [PF08547] (32-167)

Sequence (391 aa):
MLAFAATVKQVLSTATTPTVLASIPLVTFDGEKATTHEFVELNDPVMGGRSSGTWSVMPTFGVMDGEVVDVPSLQAPGFIKAAADGAFPDAASASAGALELEVRSTTPQYAGFRVSLAAGAVAPPYSCAGGGSIPLSRGCYKAKFSVPAGDGWHAVSVPFASFSDLWSPATGEHTKECSEDASACLTAKKLSSLQRVELWAEGAVGKVHLELKSVSAVPAAPHPNSTPLLTVSSPAALAAAAAPAAATTASRTATRPPAPFGTCSGAVQKQLRFGISGREQPTVPVPLPATESLAEAVCCDNRTVAYAEPRFLYQAPDIALYSRLDAGVTTFYDSVCGLPLFRAPLNRSLAAFKADTDEHGWPSFRTAEVVAANVVTDVKSGLVSSRCGAR

Secondary structure (DSSP, 8-state):
--------------------PPPEEEE-SS--TTT---EEEEESPTTT---EEEEEE-SS-EEEEEEE-EETTTTEE-EEEEEEES-----GGGTTSEEEEEEE-S-TT-TTEEEEEEES-SSHHHHHHHGGGSTT---EEEEE--PPSSSS-EEEEEEGGG-BS-B-TTT--BSS-TTT-GGG---HHHHTTEEEEEEEEESS-EEEEEEEEEEEEEPPP--TT-----------------------------PPPTTTTB-SSSPPPSS-TTSGGG--S--SSS---TT--HHHHHHHBGGGTT--SPTTGGGSTTT-GGGSS-SSPEEEE-TTT--EEEEESSSS-HHHHHHHHHHHSS----GGGB-TTTEEE-TTT--EEETTS--

Organism: Emiliania huxleyi (NCBI:txid2903)

Radius of gyration: 26.27 Å; chains: 1; bounding box: 81×65×84 Å

=== Feature glossary ===
Annotated list of the representations used here:

Nearest PDB structures. The Foldseek neighbor list gives the closest experimentally determined structures in the PDB, ranked by structural alignment. TM-score near 1 means near-identical fold; near 0.3 means only rough topology match. This is how one finds what a novel AlphaFold prediction most resembles in the solved-structure universe.

Foldseek 3Di. Foldseek's 3Di representation compresses backbone geometry into a per-residue letter drawn from a learned twenty-state alphabet. It captures the tertiary interaction pattern around each residue — which residues are packed against it in space, regardless of where they are in sequence.

Radius of gyration, Cα contacts, bounding box. Radius of gyration (Rg) is the root-mean-square distance of Cα atoms from their centroid — a single number for overall size and compactness. A globular domain of N residues has Rg ≈ 2.2·N^0.38 Å; an extended or disordered chain has a much larger Rg. The Cα contact count is the number of residue pairs whose Cα atoms are within 8 Å and are more than four positions apart in sequence — a standard proxy for tertiary packing density. The bounding box is the smallest axis-aligned box enclosing all Cα atoms.

InterPro / GO / CATH / organism. The annotation block draws on four external resources. InterPro: which protein families and domains the sequence belongs to. GO: standardized terms for what the protein does, what process it participates in, and where in the cell it acts. CATH: which structural fold it has in the CATH hierarchy. Organism: the species of origin.

mmCIF coordinates. The mmCIF block holds the 3D Cartesian coordinates of each backbone atom (N, Cα, C, O) in ångströms. mmCIF is the PDB's canonical archive format — a tagged-loop text representation of the atomic model.

pLDDT. pLDDT is the predicted lDDT-Cα score: AlphaFold's confidence that the local environment of each residue (all inter-atomic distances within 15 Å) is correctly placed. It is a per-residue number between 0 and 100, with higher meaning more reliable.

Backbone torsions (φ/ψ). φ (phi) and ψ (psi) are the two rotatable backbone dihedrals per residue: φ is the C(i-1)–N–Cα–C torsion, ψ is the N–Cα–C–N(i+1) torsion, both in degrees on (−180°, 180°]. α-helical residues cluster near (−60°, −45°); β-strand residues near (−120°, +130°). A Ramachandran plot is simply a scatter of (φ, ψ) for every residue.

B-factor. For experimental (PDB) structures, the B-factor (temperature factor) quantifies the positional spread of each atom in the crystal — a combination of thermal vibration and static disorder — in units of Å². High B-factors mark flexible loops or poorly resolved regions; low B-factors mark the rigid, well-ordered core.

Secondary structure (3-state, P-SEA). SS3 is a coarse helix/strand/coil call (letters a/b/c) made by the P-SEA algorithm from inter-Cα distances and dihedrals. It is less detailed than DSSP but needs only Cα positions.

Predicted aligned error. Predicted aligned error is AlphaFold's pairwise confidence. Unlike pLDDT (per-residue), PAE is per-residue-pair and captures whether two parts of the structure are correctly placed relative to each other. Units are ångströms of expected positional error.

Solvent-accessible surface area. Solvent-accessible surface area (SASA) is the area in Å² traced out by the centre of a 1.4 Å probe sphere (a water molecule) rolled over the protein's van der Waals surface (Shrake–Rupley / Lee–Richards construction). Buried residues have near-zero SASA; fully exposed residues can exceed 200 Å². The total SASA scales roughly with the number of surface residues.

Secondary structure (8-state, DSSP). The SS8 string is DSSP's per-residue secondary-structure call. α-helix (H) means an i→i+4 H-bond ladder; β-strand (E) means the residue participates in a β-sheet; 3₁₀ (G) and π (I) are tighter and wider helices; T/S are turns/bends; '-' is loop.

Rendered structure images. Structure images are PyMOL renders from six orthogonal camera directions. Cartoon representation draws helices as coils and strands as arrows; sticks shows the backbone as bonds; surface shows the solvent-excluded envelope. Rainbow coloring maps sequence position to hue (blue→red, N→C); chain coloring assigns a distinct color per polypeptide.

Sequence. The amino-acid sequence is the protein's primary structure: the linear order of residues from the N-terminus to the C-terminus, written in one-letter code. Everything else here — the 3D coordinates, the secondary structure, the domain annotations — is ultimately a consequence of this string.

Contact-map, Ramachandran, and PAE plots. Three diagnostic plots accompany the record. The Cα contact map visualizes the tertiary structure as a 2D adjacency matrix (8 Å cutoff, sequence-local contacts suppressed). The Ramachandran plot shows the distribution of backbone (φ, ψ) torsions, with points in the α and β basins reflecting secondary structure content. The PAE plot shows AlphaFold's inter-residue confidence as a color matrix.